Protein AF-0000000087419091 (afdb_homodimer)

pLDDT: mean 92.71, std 12.66, range [20.64, 98.88]

Foldseek 3Di:
DPCVAQPDPDRCVVLLQVLQVCQLVLFVVLAAPPVNLQSCQVRQNQLCCQDVVLPGDNTALLNLLVVLLSNLLRHVLSSVLSLQQSVVRLLQNLFPQVLQSVVPRNCRSGVNFGEGELACLLAPPPVVPPDRQWEWDADPFGIWIFHKRFKIFCLVVGQWYWYKHAYPVQFMWTFTAGCPFPQKAWDFADDDLTSSNSRIGMIGGDGGDDGNSGTRDDSDHSGVVVSPPQSVLLNLLSSLLSLLVSLLVLLVVLCVVPVVSVVVSVVSVVLSVVLSVQSSCVSVVNHDPCSDSLNSLLSSLVSQQVSLVSSCVSVDPVLCDPSRPSVNSNSVSVCSLRPPQHPVSNVQVVCVVVVVPDD/DPCVAFPDPDDCVVLLQVLQVCQLVLFVVLAAPPVNLQSCQVRQNQLCCQDVVLPGDNTALLNLLQVLLSNLLRHVLSSVLSVQQSVLRLLQNLFPQVLQSVVPRNCRSGVNFGEGELACLLAPPPVVDPDRQWEWDADPFGIWIFHKRFKIFCLVVGQWYWYKHAYPVQFMWTFTAGCPFPQKAWDFADDDLTSSNSRIGMIGGDGGDDGPSGTRDDSDHSGVVVSPPQSVLLNLLSSLLSLLVSLLVLLVVLCVVPVVSVVVSVVSVVLSVVLSVQSSCVSVVNHDPCSDSLNSLLSSLVSQQVSLVSSCVSVDPVLCDPSRPSVNSNSVSVCSLRPPQHPVSNVQVVCVVVVVPDD

Radius of gyration: 28.23 Å; Cα contacts (8 Å, |Δi|>4): 1410; chains: 2; bounding box: 54×87×63 Å

Sequence (718 aa):
MASNSPPTTQPIEPLLKRLAETTGELDQQQIWPSQQLSWLDEAGVLGWTVPRAYGGSEISAAELVAGYEQLAAACLTTTFVLTQRNGAIQRIAGSANECVRDTLLPGLVHADIFATVGISHLTTSRQHVAKPVVSVRESAAGFVFEGFMPWVTGARAADYIVSGGTLDDGRQVLAAIKTDHPGVQPQDPVSLMALSATQTGAVKLNDVEVPRDMLIAGPVEQVMKQTSGGAGSFTTSALALGVTNAAVTSLAQEASLRPDLTEVHEQFAVSATQLAEDLHAATRGEAGAEHTAESLRRRANSLALRSTQAVLTATKGAGYVSGHPAERAVREAMFFLVWSCPQPVAAAALKEFACTMDGMASNSPPTTQPIEPLLKRLAETTGELDQQQIWPSQQLSWLDEAGVLGWTVPRAYGGSEISAAELVAGYEQLAAACLTTTFVLTQRNGAIQRIAGSANECVRDTLLPGLVHADIFATVGISHLTTSRQHVAKPVVSVRESAAGFVFEGFMPWVTGARAADYIVSGGTLDDGRQVLAAIKTDHPGVQPQDPVSLMALSATQTGAVKLNDVEVPRDMLIAGPVEQVMKQTSGGAGSFTTSALALGVTNAAVTSLAQEASLRPDLTEVHEQFAVSATQLAEDLHAATRGEAGAEHTAESLRRRANSLALRSTQAVLTATKGAGYVSGHPAERAVREAMFFLVWSCPQPVAAAALKEFACTMDG

InterPro domains:
  IPR009100 Acyl-CoA dehydrogenase/oxidase, N-terminal and middle domain superfamily [SSF56645] (15-218)
  IPR013786 Acyl-CoA dehydrogenase/oxidase, N-terminal [PF02771] (17-110)
  IPR037069 Acyl-CoA dehydrogenase/oxidase, N-terminal domain superfamily [G3DSA:1.10.5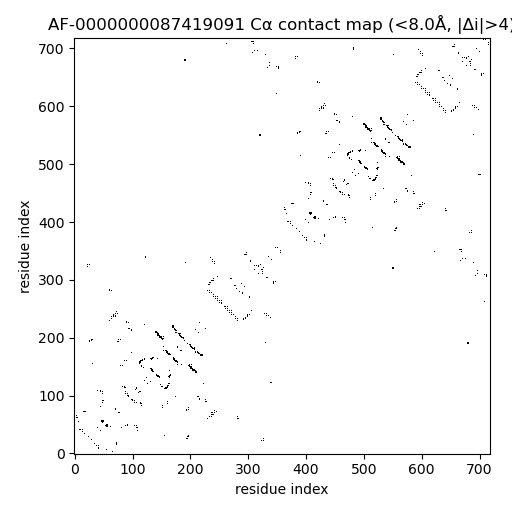40.10] (9-112)
  IPR046373 Acyl-CoA oxidase/dehydrogenase, middle domain superfamily [G3DSA:2.40.110.10] (121-219)

Structure (mmCIF, N/CA/C/O backbone):
data_AF-0000000087419091-model_v1
#
loop_
_entity.id
_entity.type
_entity.pdbx_description
1 polymer 'Acryloyl-CoA reductase (NADH)'
#
loop_
_atom_site.group_PDB
_atom_site.id
_atom_site.type_symbol
_atom_site.label_atom_id
_atom_site.label_alt_id
_atom_site.label_comp_id
_atom_site.label_asym_id
_atom_site.label_entity_id
_atom_site.label_seq_id
_atom_site.pdbx_PDB_ins_code
_atom_site.Cartn_x
_atom_site.Cartn_y
_atom_site.Cartn_z
_atom_site.occupancy
_atom_site.B_iso_or_equiv
_atom_site.auth_seq_id
_atom_site.auth_comp_id
_atom_site.auth_asym_id
_atom_site.auth_atom_id
_atom_site.pdbx_PDB_model_num
ATOM 1 N N . MET A 1 1 ? -22.625 3.111 23.156 1 20.67 1 MET A N 1
ATOM 2 C CA . MET A 1 1 ? -21.734 3.91 22.312 1 20.67 1 MET A CA 1
ATOM 3 C C . MET A 1 1 ? -22.078 5.391 22.422 1 20.67 1 MET A C 1
ATOM 5 O O . MET A 1 1 ? -23.062 5.844 21.828 1 20.67 1 MET A O 1
ATOM 9 N N . ALA A 1 2 ? -21.891 5.902 23.609 1 33.41 2 ALA A N 1
ATOM 10 C CA . ALA A 1 2 ? -22.359 7.215 24.047 1 33.41 2 ALA A CA 1
ATOM 11 C C . ALA A 1 2 ? -22.094 8.273 22.969 1 33.41 2 ALA A C 1
ATOM 13 O O . ALA A 1 2 ? -21.016 8.32 22.391 1 33.41 2 ALA A O 1
ATOM 14 N N . SER A 1 3 ? -23.047 8.898 22.344 1 33.31 3 SER A N 1
ATOM 15 C CA . SER A 1 3 ? -23.047 9.812 21.219 1 33.31 3 SER A CA 1
ATOM 16 C C . SER A 1 3 ? -22.125 11.008 21.469 1 33.31 3 SER A C 1
ATOM 18 O O . SER A 1 3 ? -22.562 12.031 22 1 33.31 3 SER A O 1
ATOM 20 N N . ASN A 1 4 ? -20.922 10.844 21.844 1 35.31 4 ASN A N 1
ATOM 21 C CA . ASN A 1 4 ? -20.062 12 22.078 1 35.31 4 ASN A CA 1
ATOM 22 C C . ASN A 1 4 ? -19.969 12.891 20.844 1 35.31 4 ASN A C 1
ATOM 24 O O . ASN A 1 4 ? -18.969 12.844 20.109 1 35.31 4 ASN A O 1
ATOM 28 N N . SER A 1 5 ? -21.094 13.242 20.219 1 40.88 5 SER A N 1
ATOM 29 C CA . SER A 1 5 ? -21.203 14.133 19.062 1 40.88 5 SER A CA 1
ATOM 30 C C . SER A 1 5 ? -20.594 15.5 19.375 1 40.88 5 SER A C 1
ATOM 32 O O . SER A 1 5 ? -20.75 16.016 20.469 1 40.88 5 SER A O 1
ATOM 34 N N . PRO A 1 6 ? -19.531 15.828 18.766 1 44.72 6 PRO A N 1
ATOM 35 C CA . PRO A 1 6 ? -19.156 17.234 19 1 44.72 6 PRO A CA 1
ATOM 36 C C . PRO A 1 6 ? -20.375 18.156 19.031 1 44.72 6 PRO A C 1
ATOM 38 O O . PRO A 1 6 ? -21.406 17.859 18.422 1 44.72 6 PRO A O 1
ATOM 41 N N . PRO A 1 7 ? -20.453 18.953 20.062 1 42.53 7 PRO A N 1
ATOM 42 C CA . PRO A 1 7 ? -21.562 19.891 20.156 1 42.53 7 PRO A CA 1
ATOM 43 C C . PRO A 1 7 ? -21.797 20.672 18.875 1 42.53 7 PRO A C 1
ATOM 45 O O . PRO A 1 7 ? -22.344 21.781 18.906 1 42.53 7 PRO A O 1
ATOM 48 N N . THR A 1 8 ? -21.047 20.531 17.688 1 47.09 8 THR A N 1
ATOM 49 C CA . THR A 1 8 ? -21.578 21.469 16.703 1 47.09 8 THR A CA 1
ATOM 50 C C . THR A 1 8 ? -23.078 21.281 16.516 1 47.09 8 THR A C 1
ATOM 52 O O . THR A 1 8 ? -23.594 20.172 16.719 1 47.09 8 THR A O 1
ATOM 55 N N . THR A 1 9 ? -23.75 22.453 16.359 1 51.56 9 THR A N 1
ATOM 56 C CA . THR A 1 9 ? -25.188 22.641 16.156 1 51.56 9 THR A CA 1
ATOM 57 C C . THR A 1 9 ? -25.734 21.625 15.164 1 51.56 9 THR A C 1
ATOM 59 O O . THR A 1 9 ? -26.859 21.141 15.328 1 51.56 9 THR A O 1
ATOM 62 N N . GLN A 1 10 ? -25.078 21.438 13.945 1 63.5 10 GLN A N 1
ATOM 63 C CA . GLN A 1 10 ? -25.766 20.578 12.977 1 63.5 10 GLN A CA 1
ATOM 64 C C . GLN A 1 10 ? -25.141 19.188 12.938 1 63.5 10 GLN A C 1
ATOM 66 O O . GLN A 1 10 ? -23.906 19.047 12.984 1 63.5 10 GLN A O 1
ATOM 71 N N . PRO A 1 11 ? -25.906 18.266 13.203 1 79.69 11 PRO A N 1
ATOM 72 C CA . PRO A 1 11 ? -25.438 16.891 13.039 1 79.69 11 PRO A CA 1
ATOM 73 C C . PRO A 1 11 ? -24.609 16.688 11.773 1 79.69 11 PRO A C 1
ATOM 75 O O . PRO A 1 11 ? -24.984 17.172 10.703 1 79.69 11 PRO A O 1
ATOM 78 N N . ILE A 1 12 ? -23.297 16.203 11.945 1 92.56 12 ILE A N 1
ATOM 79 C CA . ILE A 1 12 ? -22.438 16.109 10.766 1 92.56 12 ILE A CA 1
ATOM 80 C C . ILE A 1 12 ? -22.656 14.766 10.078 1 92.56 12 ILE A C 1
ATOM 82 O O . ILE A 1 12 ? -21.953 14.438 9.117 1 92.56 12 ILE A O 1
ATOM 86 N N . GLU A 1 13 ? -23.703 13.984 10.469 1 94.44 13 GLU A N 1
ATOM 87 C CA . GLU A 1 13 ? -23.953 12.648 9.93 1 94.44 13 GLU A CA 1
ATOM 88 C C . GLU A 1 13 ? -24.234 12.703 8.43 1 94.44 13 GLU A C 1
ATOM 90 O O . GLU A 1 13 ? -23.703 11.898 7.668 1 94.44 13 GLU A O 1
ATOM 95 N N . PRO A 1 14 ? -25.094 13.703 8 1 96.56 14 PRO A N 1
ATOM 96 C CA . PRO A 1 14 ? -25.312 13.773 6.551 1 96.56 14 PRO A CA 1
ATOM 97 C C . PRO A 1 14 ? -24.031 14.078 5.777 1 96.56 14 PRO A C 1
ATOM 99 O O . PRO A 1 14 ? -23.828 13.555 4.676 1 96.56 14 PRO A O 1
ATOM 102 N N . LEU A 1 15 ? -23.188 14.906 6.312 1 98.06 15 LEU A N 1
ATOM 103 C CA . LEU A 1 15 ? -21.891 15.211 5.707 1 98.06 15 LEU A CA 1
ATOM 104 C C . LEU A 1 15 ? -21.031 13.961 5.617 1 98.06 15 LEU A C 1
ATOM 106 O O . LEU A 1 15 ? -20.453 13.68 4.57 1 98.06 15 LEU A O 1
ATOM 110 N N . LEU A 1 16 ? -20.969 13.164 6.719 1 98.5 16 LEU A N 1
ATOM 111 C CA . LEU A 1 16 ? -20.156 11.961 6.762 1 98.5 16 LEU A CA 1
ATOM 112 C C . LEU A 1 16 ? -20.594 10.969 5.688 1 98.5 16 LEU A C 1
ATOM 114 O O . LEU A 1 16 ? -19.766 10.344 5.031 1 98.5 16 LEU A O 1
ATOM 118 N N . LYS A 1 17 ? -21.859 10.828 5.508 1 98 17 LYS A N 1
ATOM 119 C CA . LYS A 1 17 ? -22.391 9.922 4.496 1 98 17 LYS A CA 1
ATOM 120 C C . LYS A 1 17 ? -21.969 10.344 3.094 1 98 17 LYS A C 1
ATOM 122 O O . LYS A 1 17 ? -21.516 9.516 2.301 1 98 17 LYS A O 1
ATOM 127 N N . ARG A 1 18 ? -22.094 11.656 2.771 1 98.06 18 ARG A N 1
ATOM 128 C CA . ARG A 1 18 ? -21.703 12.164 1.461 1 98.06 18 ARG A CA 1
ATOM 129 C C . ARG A 1 18 ? -20.219 11.945 1.206 1 98.06 18 ARG A C 1
ATOM 131 O O . ARG A 1 18 ? -19.828 11.531 0.115 1 98.06 18 ARG A O 1
ATOM 138 N N . LEU A 1 19 ? -19.406 12.242 2.223 1 98.69 19 LEU A N 1
ATOM 139 C CA . LEU A 1 19 ? -17.969 12.078 2.102 1 98.69 19 LEU A CA 1
ATOM 140 C C . LEU A 1 19 ? -17.609 10.617 1.837 1 98.69 19 LEU A C 1
ATOM 142 O O . LEU A 1 19 ? -16.812 10.328 0.95 1 98.69 19 LEU A O 1
ATOM 146 N N . ALA A 1 20 ? -18.219 9.719 2.559 1 98.5 20 ALA A N 1
ATOM 147 C CA . ALA A 1 20 ? -17.938 8.289 2.418 1 98.5 20 ALA A CA 1
ATOM 148 C C . ALA A 1 20 ? -18.344 7.789 1.034 1 98.5 20 ALA A C 1
ATOM 150 O O . ALA A 1 20 ? -17.625 6.984 0.43 1 98.5 20 ALA A O 1
ATOM 151 N N . GLU A 1 21 ? -19.453 8.234 0.524 1 98 21 GLU A N 1
ATOM 152 C CA . GLU A 1 21 ? -20 7.781 -0.752 1 98 21 GLU A CA 1
ATOM 153 C C . GLU A 1 21 ? -19.141 8.258 -1.919 1 98 21 GLU A C 1
ATOM 155 O O . GLU A 1 21 ? -19.141 7.645 -2.988 1 98 21 GLU A O 1
ATOM 160 N N . THR A 1 22 ? -18.375 9.336 -1.737 1 98.12 22 THR A N 1
ATOM 161 C CA . THR A 1 22 ? -17.672 9.938 -2.869 1 98.12 22 THR A CA 1
ATOM 162 C C . THR A 1 22 ? -16.172 9.766 -2.729 1 98.12 22 THR A C 1
ATOM 164 O O . THR A 1 22 ? -15.406 10.164 -3.615 1 98.12 22 THR A O 1
ATOM 167 N N . THR A 1 23 ? -15.695 9.172 -1.642 1 98.25 23 THR A N 1
ATOM 168 C CA . THR A 1 23 ? -14.273 9.078 -1.359 1 98.25 23 THR A CA 1
ATOM 169 C C . THR A 1 23 ? -13.555 8.266 -2.441 1 98.25 23 THR A C 1
ATOM 171 O O . THR A 1 23 ? -12.422 8.57 -2.801 1 98.25 23 THR A O 1
ATOM 174 N N . GLY A 1 24 ? -14.172 7.176 -2.939 1 97.75 24 GLY A N 1
ATOM 175 C CA . GLY A 1 24 ? -13.586 6.383 -4.008 1 97.75 24 GLY A CA 1
ATOM 176 C C . GLY A 1 24 ? -13.375 7.168 -5.289 1 97.75 24 GLY A C 1
ATOM 177 O O . GLY A 1 24 ? -12.312 7.07 -5.91 1 97.75 24 GLY A O 1
ATOM 178 N N . GLU A 1 25 ? -14.367 7.887 -5.684 1 97.56 25 GLU A N 1
ATOM 179 C CA . GLU A 1 25 ? -14.266 8.719 -6.879 1 97.56 25 GLU A CA 1
ATOM 180 C C . GLU A 1 25 ? -13.18 9.781 -6.723 1 97.56 25 GLU A C 1
ATOM 182 O O . GLU A 1 25 ? -12.438 10.055 -7.668 1 97.56 25 GLU A O 1
ATOM 187 N N . LEU A 1 26 ? -13.125 10.383 -5.562 1 98.19 26 LEU A N 1
ATOM 188 C CA . LEU A 1 26 ? -12.102 11.391 -5.293 1 98.19 26 LEU A CA 1
ATOM 189 C C . LEU A 1 26 ? -10.711 10.789 -5.438 1 98.19 26 LEU A C 1
ATOM 191 O O . LEU A 1 26 ? -9.812 11.414 -6.012 1 98.19 26 LEU A O 1
ATOM 195 N N . ASP A 1 27 ? -10.523 9.609 -4.957 1 97.5 27 ASP A N 1
ATOM 196 C CA . ASP A 1 27 ? -9.25 8.898 -5.059 1 97.5 27 ASP A CA 1
ATOM 197 C C . ASP A 1 27 ? -8.898 8.617 -6.516 1 97.5 27 ASP A C 1
ATOM 199 O O . ASP A 1 27 ? -7.727 8.703 -6.902 1 97.5 27 ASP A O 1
ATOM 203 N N . GLN A 1 28 ? -9.828 8.289 -7.316 1 96 28 GLN A N 1
ATOM 204 C CA . GLN A 1 28 ? -9.609 7.941 -8.719 1 96 28 GLN A CA 1
ATOM 205 C C . GLN A 1 28 ? -9.312 9.18 -9.555 1 96 28 GLN A C 1
ATOM 207 O O . GLN A 1 28 ? -8.453 9.148 -10.438 1 96 28 GLN A O 1
ATOM 212 N N . GLN A 1 29 ? -10.008 10.266 -9.297 1 96 29 GLN A N 1
ATOM 213 C CA . GLN A 1 29 ? -9.883 11.477 -10.102 1 96 29 GLN A CA 1
ATOM 214 C C . GLN A 1 29 ? -8.609 12.242 -9.75 1 96 29 GLN A C 1
ATOM 216 O O . GLN A 1 29 ? -8.008 12.883 -10.609 1 96 29 GLN A O 1
ATOM 221 N N . GLN A 1 30 ? -8.289 12.211 -8.453 1 96.56 30 GLN A N 1
ATOM 222 C CA . GLN A 1 30 ? -7.074 12.828 -7.934 1 96.56 30 GLN A CA 1
ATOM 223 C C . GLN A 1 30 ? -7.07 14.336 -8.195 1 96.56 30 GLN A C 1
ATOM 225 O O . GLN A 1 30 ? -6.031 14.906 -8.531 1 96.56 30 GLN A O 1
ATOM 230 N N . ILE A 1 31 ? -8.242 14.984 -8.125 1 96.56 31 ILE A N 1
ATOM 231 C CA . ILE A 1 31 ? -8.359 16.422 -8.305 1 96.56 31 ILE A CA 1
ATOM 232 C C . ILE A 1 31 ? -8.688 17.078 -6.961 1 96.56 31 ILE A C 1
ATOM 234 O O . ILE A 1 31 ? -9.156 16.422 -6.035 1 96.56 31 ILE A O 1
ATOM 238 N N . TRP A 1 32 ? -8.438 18.359 -6.859 1 98.31 32 TRP A N 1
ATOM 239 C CA . TRP A 1 32 ? -8.695 19.125 -5.645 1 98.31 32 TRP A CA 1
ATOM 240 C C . TRP A 1 32 ? -10.125 18.922 -5.164 1 98.31 32 TRP A C 1
ATOM 242 O O . TRP A 1 32 ? -11.07 18.953 -5.961 1 98.31 32 TRP A O 1
ATOM 252 N N . PRO A 1 33 ? -10.344 18.703 -3.855 1 98.25 33 PRO A N 1
ATOM 253 C CA . PRO A 1 33 ? -11.664 18.328 -3.344 1 98.25 33 PRO A CA 1
ATOM 254 C C . PRO A 1 33 ? -12.562 19.531 -3.064 1 98.25 33 PRO A C 1
ATOM 256 O O . PRO A 1 33 ? -13.094 19.656 -1.958 1 98.25 33 PRO A O 1
ATOM 259 N N . SER A 1 34 ? -12.82 20.359 -4.062 1 97.69 34 SER A N 1
ATOM 260 C CA . SER A 1 34 ? -13.609 21.578 -3.932 1 97.69 34 SER A CA 1
ATOM 261 C C . SER A 1 34 ? -15.031 21.281 -3.471 1 97.69 34 SER A C 1
ATOM 263 O O . SER A 1 34 ? -15.578 22 -2.627 1 97.69 34 SER A O 1
ATOM 265 N N . GLN A 1 35 ? -15.617 20.234 -4.047 1 97.75 35 GLN A N 1
ATOM 266 C CA . GLN A 1 35 ? -16.984 19.875 -3.676 1 97.75 35 GLN A CA 1
ATOM 267 C C . GLN A 1 35 ? -17.047 19.438 -2.215 1 97.75 35 GLN A C 1
ATOM 269 O O . GLN A 1 35 ? -17.969 19.828 -1.49 1 97.75 35 GLN A O 1
ATOM 274 N N . GLN A 1 36 ? -16.141 18.562 -1.781 1 98.25 36 GLN A N 1
ATOM 275 C CA . GLN A 1 36 ? -16.094 18.125 -0.394 1 98.25 36 GLN A CA 1
ATOM 276 C C . GLN A 1 36 ? -15.914 19.297 0.558 1 98.25 36 GLN A C 1
ATOM 278 O O . GLN A 1 36 ? -16.531 19.344 1.623 1 98.25 36 GLN A O 1
ATOM 283 N N . LEU A 1 37 ? -15.047 20.281 0.192 1 97.81 37 LEU A N 1
ATOM 284 C CA . LEU A 1 37 ? -14.836 21.469 1.018 1 97.81 37 LEU A CA 1
ATOM 285 C C . LEU A 1 37 ? -16.109 22.312 1.109 1 97.81 37 LEU A C 1
ATOM 287 O O . LEU A 1 37 ? -16.406 22.875 2.16 1 97.81 37 LEU A O 1
ATOM 291 N N . SER A 1 38 ? -16.828 22.375 0.013 1 97.44 38 SER A N 1
ATOM 292 C CA . SER A 1 38 ? -18.109 23.062 0.034 1 97.44 38 SER A CA 1
ATOM 293 C C . SER A 1 38 ? -19.078 22.391 1.006 1 97.44 38 SER A C 1
ATOM 295 O O . SER A 1 38 ? -19.812 23.078 1.729 1 97.44 38 SER A O 1
ATOM 297 N N . TRP A 1 39 ? -19.109 21.047 1.01 1 97.81 39 TRP A N 1
ATOM 298 C CA . TRP A 1 39 ? -19.969 20.328 1.942 1 97.81 39 TRP A CA 1
ATOM 299 C C . TRP A 1 39 ? -19.547 20.594 3.385 1 97.81 39 TRP A C 1
ATOM 301 O O . TRP A 1 39 ? -20.391 20.703 4.273 1 97.81 39 TRP A O 1
ATOM 311 N N . LEU A 1 40 ? -18.219 20.656 3.664 1 98.12 40 LEU A N 1
ATOM 312 C CA . LEU A 1 40 ? -17.734 21 4.992 1 98.12 40 LEU A CA 1
ATOM 313 C C . LEU A 1 40 ? -18.203 22.375 5.414 1 98.12 40 LEU A C 1
ATOM 315 O O . LEU A 1 40 ? -18.594 22.578 6.566 1 98.12 40 LEU A O 1
ATOM 319 N N . ASP A 1 41 ? -18.141 23.312 4.496 1 96.5 41 ASP A N 1
ATOM 320 C CA . ASP A 1 41 ? -18.578 24.688 4.77 1 96.5 41 ASP A CA 1
ATOM 321 C C . ASP A 1 41 ? -20.062 24.703 5.125 1 96.5 41 ASP A C 1
ATOM 323 O O . ASP A 1 41 ? -20.453 25.328 6.117 1 96.5 41 ASP A O 1
ATOM 327 N N . GLU A 1 42 ? -20.891 24.031 4.289 1 95.38 42 GLU A N 1
ATOM 328 C CA . GLU A 1 42 ? -22.328 23.953 4.508 1 95.38 42 GLU A CA 1
ATOM 329 C C . GLU A 1 42 ? -22.641 23.391 5.891 1 95.38 42 GLU A C 1
ATOM 331 O O . GLU A 1 42 ? -23.609 23.812 6.535 1 95.38 42 GLU A O 1
ATOM 336 N N . ALA A 1 43 ? -21.797 22.484 6.34 1 96.44 43 ALA A N 1
ATOM 337 C CA . ALA A 1 43 ? -22.031 21.812 7.613 1 96.44 43 ALA A CA 1
ATOM 338 C C . ALA A 1 43 ? -21.422 22.609 8.773 1 96.44 43 ALA A C 1
ATOM 340 O O . ALA A 1 43 ? -21.531 22.203 9.93 1 96.44 43 ALA A O 1
ATOM 341 N N . GLY A 1 44 ? -20.734 23.75 8.461 1 95.19 44 GLY A N 1
ATOM 342 C CA . GLY A 1 44 ? -20.156 24.609 9.484 1 95.19 44 GLY A CA 1
ATOM 343 C C . GLY A 1 44 ? -18.797 24.109 9.969 1 95.19 44 GLY A C 1
ATOM 344 O O . GLY A 1 44 ? -18.234 24.672 10.906 1 95.19 44 GLY A O 1
ATOM 345 N N . VAL A 1 45 ? -18.266 23.062 9.352 1 97.44 45 VAL A N 1
ATOM 346 C CA . VAL A 1 45 ? -17.047 22.406 9.789 1 97.44 45 VAL A CA 1
ATOM 347 C C . VAL A 1 45 ? -15.836 23.312 9.547 1 97.44 45 VAL A C 1
ATOM 349 O O . VAL A 1 45 ? -14.883 23.312 10.328 1 97.44 45 VAL A O 1
ATOM 352 N N . LEU A 1 46 ? -15.852 24.172 8.531 1 97 46 LEU A N 1
ATOM 353 C CA . LEU A 1 46 ? -14.719 25.031 8.211 1 97 46 LEU A CA 1
ATOM 354 C C . LEU A 1 46 ? -14.5 26.062 9.312 1 97 46 LEU A C 1
ATOM 356 O O . LEU A 1 46 ? -13.383 26.562 9.492 1 97 46 LEU A O 1
ATOM 360 N N . GLY A 1 47 ? -15.508 26.391 10.07 1 96 47 GLY A N 1
ATOM 361 C CA . GLY A 1 47 ? -15.406 27.406 11.109 1 96 47 GLY A CA 1
ATOM 362 C C . GLY A 1 47 ? -15.07 26.828 12.477 1 96 47 GLY A C 1
ATOM 363 O O . GLY A 1 47 ? -14.969 27.562 13.461 1 96 47 GLY A O 1
ATOM 364 N N . TRP A 1 48 ? -14.828 25.469 12.57 1 95.62 48 TRP A N 1
ATOM 365 C CA . TRP A 1 48 ? -14.648 24.766 13.836 1 95.62 48 TRP A CA 1
ATOM 366 C C . TRP A 1 48 ? -13.547 25.406 14.672 1 95.62 48 TRP A C 1
ATOM 368 O O . TRP A 1 48 ? -13.688 25.547 15.891 1 95.62 48 TRP A O 1
ATOM 378 N N . THR A 1 49 ? -12.43 25.812 13.984 1 95.12 49 THR A N 1
ATOM 379 C CA . THR A 1 49 ? -11.25 26.188 14.758 1 95.12 49 THR A CA 1
ATOM 380 C C . THR A 1 49 ? -11.047 27.703 14.734 1 95.12 49 THR A C 1
ATOM 382 O O . THR A 1 49 ? -10.094 28.219 15.328 1 95.12 49 THR A O 1
ATOM 385 N N . VAL A 1 50 ? -11.93 28.438 14.062 1 96.88 50 VAL A N 1
ATOM 386 C CA . VAL A 1 50 ? -11.875 29.891 14.055 1 96.88 50 VAL A CA 1
ATOM 387 C C . VAL A 1 50 ? -12.43 30.438 15.367 1 96.88 50 VAL A C 1
ATOM 389 O O . VAL A 1 50 ? -13.492 30 15.828 1 96.88 50 VAL A O 1
ATOM 392 N N . PRO A 1 51 ? -11.719 31.391 16.047 1 96.81 51 PRO A N 1
ATOM 393 C CA . PRO A 1 51 ? -12.219 31.969 17.297 1 96.81 51 PRO A CA 1
ATOM 394 C C . PRO A 1 51 ? -13.602 32.594 17.141 1 96.81 51 PRO A C 1
ATOM 396 O O . PRO A 1 51 ? -13.93 33.156 16.094 1 96.81 51 PRO A O 1
ATOM 399 N N . ARG A 1 52 ? -14.336 32.594 18.172 1 96.94 52 ARG A N 1
ATOM 400 C CA . ARG A 1 52 ? -15.695 33.156 18.188 1 96.94 52 ARG A CA 1
ATOM 401 C C . ARG A 1 52 ? -15.695 34.625 17.859 1 96.94 52 ARG A C 1
ATOM 403 O O . ARG A 1 52 ? -16.625 35.125 17.203 1 96.94 52 ARG A O 1
ATOM 410 N N . ALA A 1 53 ? -14.656 35.312 18.328 1 96.88 53 ALA A N 1
ATOM 411 C CA . ALA A 1 53 ? -14.531 36.75 18.094 1 96.88 53 ALA A CA 1
ATOM 412 C C . ALA A 1 53 ? -14.508 37.062 16.609 1 96.88 53 ALA A C 1
ATOM 414 O O . ALA A 1 53 ? -14.805 38.188 16.203 1 96.88 53 ALA A O 1
ATOM 415 N N . TYR A 1 54 ? -14.227 36.094 15.789 1 96.62 54 TYR A N 1
ATOM 416 C CA . TYR A 1 54 ? -14.133 36.312 14.344 1 96.62 54 TYR A CA 1
ATOM 417 C C . TYR A 1 54 ? -15.234 35.531 13.609 1 96.62 54 TYR A C 1
ATOM 419 O O . TYR A 1 54 ? -15.172 35.375 12.391 1 96.62 54 TYR A O 1
ATOM 427 N N . GLY A 1 55 ? -16.172 34.938 14.367 1 95.5 55 GLY A N 1
ATOM 428 C CA . GLY A 1 55 ? -17.328 34.344 13.75 1 95.5 55 GLY A CA 1
ATOM 429 C C . GLY A 1 55 ? -17.266 32.812 13.695 1 95.5 55 GLY A C 1
ATOM 430 O O . GLY A 1 55 ? -18.156 32.188 13.156 1 95.5 55 GLY A O 1
ATOM 431 N N . GLY A 1 56 ? -16.25 32.219 14.219 1 96.31 56 GLY A N 1
ATOM 432 C CA . GLY A 1 56 ? -16.141 30.766 14.227 1 96.31 56 GLY A CA 1
ATOM 433 C C . GLY A 1 56 ? -16.797 30.125 15.438 1 96.31 56 GLY A C 1
ATOM 434 O O . GLY A 1 56 ? -17.469 30.797 16.219 1 96.31 56 GLY A O 1
ATOM 435 N N . SER A 1 57 ? -16.688 28.781 15.523 1 94.62 57 SER A N 1
ATOM 436 C CA . SER A 1 57 ? -17.297 28.031 16.609 1 94.62 57 SER A CA 1
ATOM 437 C C . SER A 1 57 ? -16.312 27.781 17.734 1 94.62 57 SER A C 1
ATOM 439 O O . SER A 1 57 ? -16.719 27.547 18.875 1 94.62 57 SER A O 1
ATOM 441 N N . GLU A 1 58 ? -15.016 27.859 17.438 1 94.12 58 GLU A N 1
ATOM 442 C CA . GLU A 1 58 ? -13.969 27.641 18.438 1 94.12 58 GLU A CA 1
ATOM 443 C C . GLU A 1 58 ? -14.25 26.406 19.281 1 94.12 58 GLU A C 1
ATOM 445 O O . GLU A 1 58 ? -14.258 26.469 20.516 1 94.12 58 GLU A O 1
ATOM 450 N N . ILE A 1 59 ? -14.406 25.281 18.641 1 93 59 ILE A N 1
ATOM 451 C CA . ILE A 1 59 ? -14.742 24.047 19.359 1 93 59 ILE A CA 1
ATOM 452 C C . ILE A 1 59 ? -13.555 23.609 20.203 1 93 59 ILE A C 1
ATOM 454 O O . ILE A 1 59 ? -12.422 24.047 19.984 1 93 59 ILE A O 1
ATOM 458 N N . SER A 1 60 ? -13.82 22.781 21.188 1 91.19 60 SER A N 1
ATOM 459 C CA . SER A 1 60 ? -12.766 22.312 22.078 1 91.19 60 SER A CA 1
ATOM 460 C C . SER A 1 60 ? -11.844 21.328 21.375 1 91.19 60 SER A C 1
ATOM 462 O O . SER A 1 60 ? -12.195 20.781 20.328 1 91.19 60 SER A O 1
ATOM 464 N N . ALA A 1 61 ? -10.688 21.141 21.922 1 90.5 61 ALA A N 1
ATOM 465 C CA . ALA A 1 61 ? -9.742 20.156 21.391 1 90.5 61 ALA A CA 1
ATOM 466 C C . ALA A 1 61 ? -10.367 18.766 21.344 1 90.5 61 ALA A C 1
ATOM 468 O O . ALA A 1 61 ? -10.141 18.016 20.391 1 90.5 61 ALA A O 1
ATOM 469 N N . ALA A 1 62 ? -11.117 18.438 22.375 1 91.94 62 ALA A N 1
ATOM 470 C CA . ALA A 1 62 ? -11.773 17.141 22.453 1 91.94 62 ALA A CA 1
ATOM 471 C C . ALA A 1 62 ? -12.781 16.969 21.312 1 91.94 62 ALA A C 1
ATOM 473 O O . ALA A 1 62 ? -12.852 15.898 20.688 1 91.94 62 ALA A O 1
ATOM 474 N N . GLU A 1 63 ? -13.539 18 21.078 1 93.5 63 GLU A N 1
ATOM 475 C CA . GLU A 1 63 ? -14.516 17.953 20 1 93.5 63 GLU A CA 1
ATOM 476 C C . GLU A 1 63 ? -13.828 17.844 18.641 1 93.5 63 GLU A C 1
ATOM 478 O O . GLU A 1 63 ? -14.32 17.156 17.734 1 93.5 63 GLU A O 1
ATOM 483 N N . LEU A 1 64 ? -12.75 18.594 18.5 1 95.25 64 LEU A N 1
ATOM 484 C CA . LEU A 1 64 ? -12.008 18.547 17.234 1 95.25 64 LEU A CA 1
ATOM 485 C C . LEU A 1 64 ? -11.477 17.156 16.953 1 95.25 64 LEU A C 1
ATOM 487 O O . LEU A 1 64 ? -11.609 16.641 15.844 1 95.25 64 LEU A O 1
ATOM 491 N N . VAL A 1 65 ? -10.93 16.5 17.969 1 95.75 65 VAL A N 1
ATOM 492 C CA . VAL A 1 65 ? -10.391 15.141 17.844 1 95.75 65 VAL A CA 1
ATOM 493 C C . VAL A 1 65 ? -11.516 14.18 17.453 1 95.75 65 VAL A C 1
ATOM 495 O O . VAL A 1 65 ? -11.352 13.367 16.547 1 95.75 65 VAL A O 1
ATOM 498 N N . ALA A 1 66 ? -12.633 14.289 18.094 1 95.62 66 ALA A N 1
ATOM 499 C CA . ALA A 1 66 ? -13.781 13.438 17.781 1 95.62 66 ALA A CA 1
ATOM 500 C C . ALA A 1 66 ? -14.266 13.68 16.344 1 95.62 66 ALA A C 1
ATOM 502 O O . ALA A 1 66 ? -14.609 12.734 15.641 1 95.62 66 ALA A O 1
ATOM 503 N N . GLY A 1 67 ? -14.352 14.953 15.992 1 96.81 67 GLY A N 1
ATOM 504 C CA . GLY A 1 67 ? -14.758 15.297 14.641 1 96.81 67 GLY A CA 1
ATOM 505 C C . GLY A 1 67 ? -13.828 14.75 13.578 1 96.81 67 GLY A C 1
ATOM 506 O O . GLY A 1 67 ? -14.273 14.164 12.586 1 96.81 67 GLY A O 1
ATOM 507 N N . TYR A 1 68 ? -12.5 14.953 13.773 1 97.81 68 TYR A N 1
ATOM 508 C CA . TYR A 1 68 ? -11.5 14.461 12.828 1 97.81 68 TYR A CA 1
ATOM 509 C C . TYR A 1 68 ? -11.586 12.945 12.695 1 97.81 68 TYR A C 1
ATOM 511 O O . TYR A 1 68 ? -11.422 12.406 11.594 1 97.81 68 TYR A O 1
ATOM 519 N N . GLU A 1 69 ? -11.758 12.258 13.828 1 98.12 69 GLU A N 1
ATOM 520 C CA . GLU A 1 69 ? -11.898 10.805 13.828 1 98.12 69 GLU A CA 1
ATOM 521 C C . GLU A 1 69 ? -13.031 10.359 12.914 1 98.12 69 GLU A C 1
ATOM 523 O O . GLU A 1 69 ? -12.852 9.469 12.078 1 98.12 69 GLU A O 1
ATOM 528 N N . GLN A 1 70 ? -14.188 11 13.016 1 98.25 70 GLN A N 1
ATOM 529 C CA . GLN A 1 70 ? -15.359 10.656 12.219 1 98.25 70 GLN A CA 1
ATOM 530 C C . GLN A 1 70 ? -15.156 11.031 10.75 1 98.25 70 GLN A C 1
ATOM 532 O O . GLN A 1 70 ? -15.477 10.25 9.852 1 98.25 70 GLN A O 1
ATOM 537 N N . LEU A 1 71 ? -14.625 12.219 10.508 1 98.75 71 LEU A N 1
ATOM 538 C CA . LEU A 1 71 ? -14.406 12.688 9.148 1 98.75 71 LEU A CA 1
ATOM 539 C C . LEU A 1 71 ? -13.391 11.797 8.422 1 98.75 71 LEU A C 1
ATOM 541 O O . LEU A 1 71 ? -13.586 11.453 7.254 1 98.75 71 LEU A O 1
ATOM 545 N N . ALA A 1 72 ? -12.344 11.391 9.148 1 98.81 72 ALA A N 1
ATOM 546 C CA . ALA A 1 72 ? -11.289 10.578 8.547 1 98.81 72 ALA A CA 1
ATOM 547 C C . ALA A 1 72 ? -11.805 9.188 8.203 1 98.81 72 ALA A C 1
ATOM 549 O O . ALA A 1 72 ? -11.391 8.586 7.211 1 98.81 72 ALA A O 1
ATOM 550 N N . ALA A 1 73 ? -12.672 8.641 9.047 1 98.75 73 ALA A N 1
ATOM 551 C CA . ALA A 1 73 ? -13.281 7.352 8.742 1 98.75 73 ALA A CA 1
ATOM 552 C C . ALA A 1 73 ? -14.078 7.418 7.438 1 98.75 73 ALA A C 1
ATOM 554 O O . ALA A 1 73 ? -14.141 6.434 6.695 1 98.75 73 ALA A O 1
ATOM 555 N N . ALA A 1 74 ? -14.648 8.578 7.152 1 98.69 74 ALA A N 1
ATOM 556 C CA . ALA A 1 74 ? -15.484 8.766 5.965 1 98.69 74 ALA A CA 1
ATOM 557 C C . ALA A 1 74 ? -14.633 9.062 4.734 1 98.69 74 ALA A C 1
ATOM 559 O O . ALA A 1 74 ? -14.875 8.516 3.658 1 98.69 74 ALA A O 1
ATOM 560 N N . CYS A 1 75 ? -13.648 9.945 4.871 1 98.81 75 CYS A N 1
ATOM 561 C CA . CYS A 1 75 ? -12.773 10.352 3.775 1 98.81 75 CYS A CA 1
ATOM 562 C C . CYS A 1 75 ? -11.484 10.961 4.305 1 98.81 75 CYS A C 1
ATOM 564 O O . CYS A 1 75 ? -11.445 12.141 4.652 1 98.81 75 CYS A O 1
ATOM 566 N N . LEU A 1 76 ? -10.414 10.211 4.254 1 98.81 76 LEU A N 1
ATOM 567 C CA . LEU A 1 76 ? -9.141 10.656 4.82 1 98.81 76 LEU A CA 1
ATOM 568 C C . LEU A 1 76 ? -8.578 11.836 4.035 1 98.81 76 LEU A C 1
ATOM 570 O O . LEU A 1 76 ? -8.047 12.781 4.621 1 98.81 76 LEU A O 1
ATOM 574 N N . THR A 1 77 ? -8.711 11.805 2.709 1 98.81 77 THR A N 1
ATOM 575 C CA . THR A 1 77 ? -8.172 12.844 1.843 1 98.81 77 THR A CA 1
ATOM 576 C C . THR A 1 77 ? -8.742 14.211 2.209 1 98.81 77 THR A C 1
ATOM 578 O O . THR A 1 77 ? -8 15.156 2.473 1 98.81 77 THR A O 1
ATOM 581 N N . THR A 1 78 ? -10.039 14.305 2.309 1 98.81 78 THR A N 1
ATOM 582 C CA . THR A 1 78 ? -10.711 15.562 2.629 1 98.81 78 THR A CA 1
ATOM 583 C C . THR A 1 78 ? -10.367 16.016 4.043 1 98.81 78 THR A C 1
ATOM 585 O O . THR A 1 78 ? -10.141 17.203 4.277 1 98.81 78 THR A O 1
ATOM 588 N N . THR A 1 79 ? -10.352 15.078 4.949 1 98.75 79 THR A N 1
ATOM 589 C CA . THR A 1 79 ? -10.039 15.406 6.336 1 98.75 79 THR A CA 1
ATOM 590 C C . THR A 1 79 ? -8.617 15.945 6.457 1 98.75 79 THR A C 1
ATOM 592 O O . THR A 1 79 ? -8.375 16.891 7.195 1 98.75 79 THR A O 1
ATOM 595 N N . PHE A 1 80 ? -7.746 15.305 5.73 1 98.69 80 PHE A N 1
ATOM 596 C CA . PHE A 1 80 ? -6.363 15.758 5.777 1 98.69 80 PHE A CA 1
ATOM 597 C C . PHE A 1 80 ? -6.246 17.188 5.27 1 98.69 80 PHE A C 1
ATOM 599 O O . PHE A 1 80 ? -5.559 18.016 5.871 1 98.69 80 PHE A O 1
ATOM 606 N N . VAL A 1 81 ? -6.867 17.531 4.168 1 98.69 81 VAL A N 1
ATOM 607 C CA . VAL A 1 81 ? -6.875 18.891 3.648 1 98.69 81 VAL A CA 1
ATOM 608 C C . VAL A 1 81 ? -7.387 19.859 4.719 1 98.69 81 VAL A C 1
ATOM 610 O O . VAL A 1 81 ? -6.797 20.906 4.945 1 98.69 81 VAL A O 1
ATOM 613 N N . LEU A 1 82 ? -8.406 19.453 5.379 1 98.25 82 LEU A N 1
ATOM 614 C CA . LEU A 1 82 ? -8.984 20.266 6.445 1 98.25 82 LEU A CA 1
ATOM 615 C C . LEU A 1 82 ? -7.973 20.516 7.559 1 98.25 82 LEU A C 1
ATOM 617 O O . LEU A 1 82 ? -7.895 21.609 8.102 1 98.25 82 LEU A O 1
ATOM 621 N N . THR A 1 83 ? -7.207 19.453 7.906 1 97.5 83 THR A N 1
ATOM 622 C CA . THR A 1 83 ? -6.238 19.609 8.984 1 97.5 83 THR A CA 1
ATOM 623 C C . THR A 1 83 ? -5.16 20.609 8.602 1 97.5 83 THR A C 1
ATOM 625 O O . THR A 1 83 ? -4.656 21.344 9.453 1 97.5 83 THR A O 1
ATOM 628 N N . GLN A 1 84 ? -4.77 20.625 7.324 1 97.38 84 GLN A N 1
ATOM 629 C CA . GLN A 1 84 ? -3.781 21.609 6.883 1 97.38 84 GLN A CA 1
ATOM 630 C C . GLN A 1 84 ? -4.324 23.031 7 1 97.38 84 GLN A C 1
ATOM 632 O O . GLN A 1 84 ? -3.627 23.922 7.473 1 97.38 84 GLN A O 1
ATOM 637 N N . ARG A 1 85 ? -5.555 23.203 6.621 1 97.69 85 ARG A N 1
ATOM 638 C CA . ARG A 1 85 ? -6.23 24.484 6.762 1 97.69 85 ARG A CA 1
ATOM 639 C C . ARG A 1 85 ? -6.316 24.891 8.227 1 97.69 85 ARG A C 1
ATOM 641 O O . ARG A 1 85 ? -5.98 26.031 8.578 1 97.69 85 ARG A O 1
ATOM 648 N N . ASN A 1 86 ? -6.73 24 9.039 1 96.69 86 ASN A N 1
ATOM 649 C CA . ASN A 1 86 ? -6.895 24.312 10.453 1 96.69 86 ASN A CA 1
ATOM 650 C C . ASN A 1 86 ? -5.555 24.562 11.133 1 96.69 86 ASN A C 1
ATOM 652 O O . ASN A 1 86 ? -5.477 25.359 12.078 1 96.69 86 ASN A O 1
ATOM 656 N N . GLY A 1 87 ? -4.492 23.891 10.609 1 95.19 87 GLY A N 1
ATOM 657 C CA . GLY A 1 87 ? -3.158 24.219 11.086 1 95.19 87 GLY A CA 1
ATOM 658 C C . GLY A 1 87 ? -2.783 25.672 10.836 1 95.19 87 GLY A C 1
ATOM 659 O O . GLY A 1 87 ? -2.188 26.328 11.703 1 95.19 87 GLY A O 1
ATOM 660 N N . ALA A 1 88 ? -3.148 26.156 9.719 1 96.88 88 ALA A N 1
ATOM 661 C CA . ALA A 1 88 ? -2.91 27.547 9.398 1 96.88 88 ALA A CA 1
ATOM 662 C C . ALA A 1 88 ? -3.727 28.469 10.305 1 96.88 88 ALA A C 1
ATOM 664 O O . ALA A 1 88 ? -3.195 29.422 10.875 1 96.88 88 ALA A O 1
ATOM 665 N N . ILE A 1 89 ? -4.953 28.141 10.492 1 96.75 89 ILE A N 1
ATOM 666 C CA . ILE A 1 89 ? -5.863 28.969 11.281 1 96.75 89 ILE A CA 1
ATOM 667 C C . ILE A 1 89 ? -5.379 29.031 12.727 1 96.75 89 ILE A C 1
ATOM 669 O O . ILE A 1 89 ? -5.379 30.109 13.336 1 96.75 89 ILE A O 1
ATOM 673 N N . GLN A 1 90 ? -4.992 27.922 13.227 1 94.31 90 GLN A N 1
ATOM 674 C CA . GLN A 1 90 ? -4.516 27.875 14.609 1 94.31 90 GLN A CA 1
ATOM 675 C C . GLN A 1 90 ? -3.324 28.812 14.805 1 94.31 90 GLN A C 1
ATOM 677 O O . GLN A 1 90 ? -3.246 29.516 15.812 1 94.31 90 GLN A O 1
ATOM 682 N N . ARG A 1 91 ? -2.445 28.828 13.906 1 95.25 91 ARG A N 1
ATOM 683 C CA . ARG A 1 91 ? -1.255 29.672 14.008 1 95.25 91 ARG A CA 1
ATOM 684 C C . ARG A 1 91 ? -1.609 31.141 13.836 1 95.25 91 ARG A C 1
ATOM 686 O O . ARG A 1 91 ? -1.08 32 14.555 1 95.25 91 ARG A O 1
ATOM 693 N N . ILE A 1 92 ? -2.488 31.438 12.93 1 97.12 92 ILE A N 1
ATOM 694 C CA . ILE A 1 92 ? -2.941 32.812 12.742 1 97.12 92 ILE A CA 1
ATOM 695 C C . ILE A 1 92 ? -3.664 33.312 14 1 97.12 92 ILE A C 1
ATOM 697 O O . ILE A 1 92 ? -3.371 34.375 14.516 1 97.12 92 ILE A O 1
ATOM 701 N N . ALA A 1 93 ? -4.566 32.531 14.477 1 96.25 93 ALA A N 1
ATOM 702 C CA . ALA A 1 93 ? -5.375 32.875 15.641 1 96.25 93 ALA A CA 1
ATOM 703 C C . ALA A 1 93 ? -4.504 33.062 16.875 1 96.25 93 ALA A C 1
ATOM 705 O O . ALA A 1 93 ? -4.812 33.875 17.75 1 96.25 93 ALA A O 1
ATOM 706 N N . GLY A 1 94 ? -3.43 32.281 16.984 1 94.12 94 GLY A N 1
ATOM 707 C CA . GLY A 1 94 ? -2.543 32.344 18.125 1 94.12 94 GLY A CA 1
ATOM 708 C C . GLY A 1 94 ? -1.53 33.469 18.047 1 94.12 94 GLY A C 1
ATOM 709 O O . GLY A 1 94 ? -0.761 33.688 18.984 1 94.12 94 GLY A O 1
ATOM 710 N N . SER A 1 95 ? -1.545 34.219 17 1 96.12 95 SER A N 1
ATOM 711 C CA . SER A 1 95 ? -0.569 35.281 16.797 1 96.12 95 SER A CA 1
ATOM 712 C C . SER A 1 95 ? -0.839 36.469 17.719 1 96.12 95 SER A C 1
ATOM 714 O O . SER A 1 95 ? -1.995 36.812 17.953 1 96.12 95 SER A O 1
ATOM 716 N N . ALA A 1 96 ? 0.23 37.094 18.25 1 95.38 96 ALA A N 1
ATOM 717 C CA . ALA A 1 96 ? 0.106 38.344 18.984 1 95.38 96 ALA A CA 1
ATOM 718 C C . ALA A 1 96 ? -0.161 39.531 18.062 1 95.38 96 ALA A C 1
ATOM 720 O O . ALA A 1 96 ? -0.572 40.594 18.5 1 95.38 96 ALA A O 1
ATOM 721 N N . ASN A 1 97 ? 0.071 39.281 16.766 1 96.75 97 ASN A N 1
ATOM 722 C CA . ASN A 1 97 ? -0.137 40.312 15.758 1 96.75 97 ASN A CA 1
ATOM 723 C C . ASN A 1 97 ? -1.61 40.438 15.383 1 96.75 97 ASN A C 1
ATOM 725 O O . ASN A 1 97 ? -2.137 39.625 14.633 1 96.75 97 ASN A O 1
ATOM 729 N N . GLU A 1 98 ? -2.258 41.5 15.742 1 97.12 98 GLU A N 1
ATOM 730 C CA . GLU A 1 98 ? -3.686 41.719 15.508 1 97.12 98 GLU A CA 1
ATOM 731 C C . GLU A 1 98 ? -3.979 41.906 14.031 1 97.12 98 GLU A C 1
ATOM 733 O O . GLU A 1 98 ? -5.055 41.562 13.547 1 97.12 98 GLU A O 1
ATOM 738 N N . CYS A 1 99 ? -3.049 42.5 13.352 1 97.81 99 CYS A N 1
ATOM 739 C CA . CYS A 1 99 ? -3.266 42.812 11.945 1 97.81 99 CYS A CA 1
ATOM 740 C C . CYS A 1 99 ? -3.512 41.531 11.141 1 97.81 99 CYS A C 1
ATOM 742 O O . CYS A 1 99 ? -4.465 41.469 10.359 1 97.81 99 CYS A O 1
ATOM 744 N N . VAL A 1 100 ? -2.664 40.562 11.336 1 98.06 100 VAL A N 1
ATOM 745 C CA . VAL A 1 100 ? -2.812 39.344 10.57 1 98.06 100 VAL A CA 1
ATOM 746 C C . VAL A 1 100 ? -4.105 38.625 10.969 1 98.06 100 VAL A C 1
ATOM 748 O O . VAL A 1 100 ? -4.805 38.062 10.125 1 98.06 100 VAL A O 1
ATOM 751 N N . ARG A 1 101 ? -4.5 38.562 12.227 1 97.81 101 ARG A N 1
ATOM 752 C CA . ARG A 1 101 ? -5.738 37.938 12.695 1 97.81 101 ARG A CA 1
ATOM 753 C C . ARG A 1 101 ? -6.957 38.625 12.078 1 97.81 101 ARG A C 1
ATOM 755 O O . ARG A 1 101 ? -7.805 37.969 11.477 1 97.81 101 ARG A O 1
ATOM 762 N N . ASP A 1 102 ? -6.957 39.969 12.172 1 97.81 102 ASP A N 1
ATOM 763 C CA . ASP A 1 102 ? -8.109 40.75 11.727 1 97.81 102 ASP A CA 1
ATOM 764 C C . ASP A 1 102 ? -8.266 40.688 10.211 1 97.81 102 ASP A C 1
ATOM 766 O O . ASP A 1 102 ? -9.375 40.75 9.688 1 97.81 102 ASP A O 1
ATOM 770 N N . THR A 1 103 ? -7.172 40.562 9.57 1 97.38 103 THR A N 1
ATOM 771 C CA . THR A 1 103 ? -7.191 40.531 8.117 1 97.38 103 THR A CA 1
ATOM 772 C C . THR A 1 103 ? -7.68 39.156 7.613 1 97.38 103 THR A C 1
ATOM 774 O O . THR A 1 103 ? -8.438 39.094 6.641 1 97.38 103 THR A O 1
ATOM 777 N N . LEU A 1 104 ? -7.301 38.062 8.242 1 97.94 104 LEU A N 1
ATOM 778 C CA . LEU A 1 104 ? -7.445 36.75 7.594 1 97.94 104 LEU A CA 1
ATOM 779 C C . LEU A 1 104 ? -8.57 35.938 8.234 1 97.94 104 LEU A C 1
ATOM 781 O O . LEU A 1 104 ? -9.305 35.25 7.547 1 97.94 104 LEU A O 1
ATOM 785 N N . LEU A 1 105 ? -8.805 36 9.539 1 97.75 105 LEU A N 1
ATOM 786 C CA . LEU A 1 105 ? -9.648 35.062 10.266 1 97.75 105 LEU A CA 1
ATOM 787 C C . LEU A 1 105 ? -11.109 35.188 9.836 1 97.75 105 LEU A C 1
ATOM 789 O O . LEU A 1 105 ? -11.82 34.188 9.703 1 97.75 105 LEU A O 1
ATOM 793 N N . PRO A 1 106 ? -11.609 36.438 9.586 1 96.38 106 PRO A N 1
ATOM 794 C CA . PRO A 1 106 ? -13.008 36.562 9.156 1 96.38 106 PRO A CA 1
ATOM 795 C C . PRO A 1 106 ? -13.289 35.781 7.867 1 96.38 106 PRO A C 1
ATOM 797 O O . PRO A 1 106 ? -14.344 35.188 7.727 1 96.38 106 PRO A O 1
ATOM 800 N N . GLY A 1 107 ? -12.352 35.812 6.941 1 96.25 107 GLY A N 1
ATOM 801 C CA . GLY A 1 107 ? -12.539 35.125 5.668 1 96.25 107 GLY A CA 1
ATOM 802 C C . GLY A 1 107 ? -12.359 33.625 5.762 1 96.25 107 GLY A C 1
ATOM 803 O O . GLY A 1 107 ? -12.695 32.875 4.828 1 96.25 107 GLY A O 1
ATOM 804 N N . LEU A 1 108 ? -11.875 33.094 6.953 1 96.62 108 LEU A N 1
ATOM 805 C CA . LEU A 1 108 ? -11.555 31.688 7.113 1 96.62 108 LEU A CA 1
ATOM 806 C C . LEU A 1 108 ? -12.695 30.953 7.805 1 96.62 108 LEU A C 1
ATOM 808 O O . 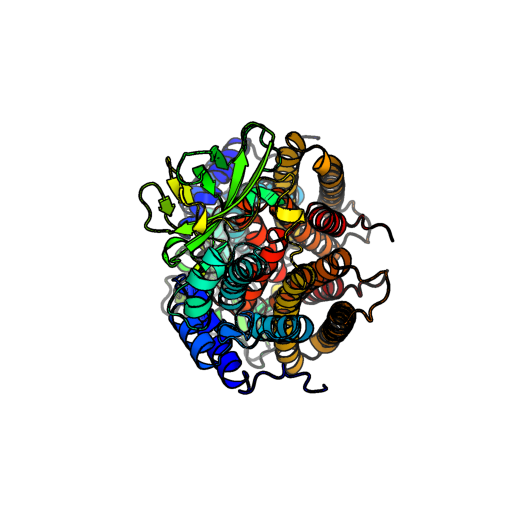LEU A 1 108 ? -12.648 29.734 7.957 1 96.62 108 LEU A O 1
ATOM 812 N N . VAL A 1 109 ? -13.727 31.672 8.242 1 94.06 109 VAL A N 1
ATOM 813 C CA . VAL A 1 109 ? -14.914 31.062 8.82 1 94.06 109 VAL A CA 1
ATOM 814 C C . VAL A 1 109 ? -15.664 30.266 7.75 1 94.06 109 VAL A C 1
ATOM 816 O O . VAL A 1 109 ? -16.203 29.188 8.023 1 94.06 109 VAL A O 1
ATOM 819 N N . HIS A 1 110 ? -15.703 30.859 6.602 1 88.75 110 HIS A N 1
ATOM 820 C CA . HIS A 1 110 ? -16.281 30.234 5.422 1 88.75 110 HIS A CA 1
ATOM 821 C C . HIS A 1 110 ? -15.219 29.984 4.352 1 88.75 110 HIS A C 1
ATOM 823 O O . HIS A 1 110 ? -14.016 30.109 4.617 1 88.75 110 HIS A O 1
ATOM 829 N N . ALA A 1 111 ? -15.578 29.547 3.289 1 86.88 111 ALA A N 1
ATOM 830 C CA . ALA A 1 111 ? -14.641 29.172 2.232 1 86.88 111 ALA A CA 1
ATOM 831 C C . ALA A 1 111 ? -14.305 30.375 1.348 1 86.88 111 ALA A C 1
ATOM 833 O O . ALA A 1 111 ? -13.953 30.203 0.175 1 86.88 111 ALA A O 1
ATOM 834 N N . ASP A 1 112 ? -14.344 31.594 1.942 1 91.44 112 ASP A N 1
ATOM 835 C CA . ASP A 1 112 ? -13.984 32.781 1.16 1 91.44 112 ASP A CA 1
ATOM 836 C C . ASP A 1 112 ? -12.484 32.812 0.88 1 91.44 112 ASP A C 1
ATOM 838 O O . ASP A 1 112 ? -12.055 33.281 -0.181 1 91.44 112 ASP A O 1
ATOM 842 N N . ILE A 1 113 ? -11.75 32.438 1.911 1 94.94 113 ILE A N 1
ATOM 843 C CA . ILE A 1 113 ? -10.305 32.312 1.804 1 94.94 113 ILE A CA 1
ATOM 844 C C . ILE A 1 113 ? -9.891 30.891 2.229 1 94.94 113 ILE A C 1
ATOM 846 O O . ILE A 1 113 ? -10.516 30.297 3.109 1 94.94 113 ILE A O 1
ATOM 850 N N . PHE A 1 114 ? -8.984 30.359 1.502 1 97.69 114 PHE A N 1
ATOM 851 C CA . PHE A 1 114 ? -8.367 29.109 1.902 1 97.69 114 PHE A CA 1
ATOM 852 C C . PHE A 1 114 ? -6.906 29.328 2.283 1 97.69 114 PHE A C 1
ATOM 854 O O . PHE A 1 114 ? -6.137 29.891 1.511 1 97.69 114 PHE A O 1
ATOM 861 N N . ALA A 1 115 ? -6.57 28.969 3.48 1 98.44 115 ALA A N 1
ATOM 862 C CA . ALA A 1 115 ? -5.188 29.016 3.949 1 98.44 115 ALA A CA 1
ATOM 863 C C . ALA A 1 115 ? -4.668 27.609 4.258 1 98.44 115 ALA A C 1
ATOM 865 O O . ALA A 1 115 ? -5.434 26.734 4.684 1 98.44 115 ALA A O 1
ATOM 866 N N . THR A 1 116 ? -3.461 27.344 3.994 1 98.5 116 THR A N 1
ATOM 867 C CA . THR A 1 116 ? -2.809 26.078 4.297 1 98.5 116 THR A CA 1
ATOM 868 C C . THR A 1 116 ? -1.444 26.312 4.938 1 98.5 116 THR A C 1
ATOM 870 O O . THR A 1 116 ? -1.046 27.453 5.168 1 98.5 116 THR A O 1
ATOM 873 N N . VAL A 1 117 ? -0.767 25.234 5.305 1 97.44 117 VAL A N 1
ATOM 874 C CA . VAL A 1 117 ? 0.533 25.359 5.953 1 97.44 117 VAL A CA 1
ATOM 875 C C . VAL A 1 117 ? 1.624 24.797 5.051 1 97.44 117 VAL A C 1
ATOM 877 O O . VAL A 1 117 ? 1.386 23.844 4.297 1 97.44 117 VAL A O 1
ATOM 880 N N . GLY A 1 118 ? 2.727 25.328 4.996 1 96.88 118 GLY A N 1
ATOM 881 C CA . GLY A 1 118 ? 3.988 24.859 4.441 1 96.88 118 GLY A CA 1
ATOM 882 C C . GLY A 1 118 ? 5.152 25 5.402 1 96.88 118 GLY A C 1
ATOM 883 O O . GLY A 1 118 ? 6.074 25.781 5.16 1 96.88 118 GLY A O 1
ATOM 884 N N . ILE A 1 119 ? 5.117 24.188 6.484 1 93.75 119 ILE A N 1
ATOM 885 C CA . ILE A 1 119 ? 6.016 24.453 7.598 1 93.75 119 ILE A CA 1
ATOM 886 C C . ILE A 1 119 ? 6.855 23.219 7.898 1 93.75 119 ILE A C 1
ATOM 888 O O . ILE A 1 119 ? 7.598 23.188 8.883 1 93.75 119 ILE A O 1
ATOM 892 N N . SER A 1 120 ? 6.75 22.156 7.117 1 89.81 120 SER A N 1
ATOM 893 C CA . SER A 1 120 ? 7.398 20.891 7.449 1 89.81 120 SER A CA 1
ATOM 894 C C . SER A 1 120 ? 8.914 21.047 7.539 1 89.81 120 SER A C 1
ATOM 896 O O . SER A 1 120 ? 9.562 20.391 8.359 1 89.81 120 SER A O 1
ATOM 898 N N . HIS A 1 121 ? 9.555 21.953 6.719 1 88.94 121 HIS A N 1
ATOM 899 C CA . HIS A 1 121 ? 11 22.172 6.711 1 88.94 121 HIS A CA 1
ATOM 900 C C . HIS A 1 121 ? 11.477 22.75 8.031 1 88.94 121 HIS A C 1
ATOM 902 O O . HIS A 1 121 ? 12.68 22.766 8.312 1 88.94 121 HIS A O 1
ATOM 908 N N . LEU A 1 122 ? 10.547 23.234 8.867 1 87.75 122 LEU A N 1
ATOM 909 C CA . LEU A 1 122 ? 10.883 23.781 10.172 1 87.75 122 LEU A CA 1
ATOM 910 C C . LEU A 1 122 ? 10.773 22.719 11.258 1 87.75 122 LEU A C 1
ATOM 912 O O . LEU A 1 122 ? 11.203 22.922 12.391 1 87.75 122 LEU A O 1
ATOM 916 N N . THR A 1 123 ? 10.195 21.5 10.891 1 81 123 THR A N 1
ATOM 917 C CA . THR A 1 123 ? 9.898 20.516 11.938 1 81 123 THR A CA 1
ATOM 918 C C . THR A 1 123 ? 10.422 19.141 11.555 1 81 123 THR A C 1
ATOM 920 O O . THR A 1 123 ? 11.203 18.547 12.289 1 81 123 THR A O 1
ATOM 923 N N . THR A 1 124 ? 10.055 18.641 10.422 1 74.94 124 THR A N 1
ATOM 924 C CA . THR A 1 124 ? 10.281 17.234 10.133 1 74.94 124 THR A CA 1
ATOM 925 C C . THR A 1 124 ? 11.078 17.062 8.844 1 74.94 124 THR A C 1
ATOM 927 O O . THR A 1 124 ? 11.852 16.109 8.703 1 74.94 124 THR A O 1
ATOM 930 N N . SER A 1 125 ? 10.898 17.953 7.918 1 74.5 125 SER A N 1
ATOM 931 C CA . SER A 1 125 ? 11.5 17.781 6.602 1 74.5 125 SER A CA 1
ATOM 932 C C . SER A 1 125 ? 12.828 18.531 6.504 1 74.5 125 SER A C 1
ATOM 934 O O . SER A 1 125 ? 12.945 19.672 6.957 1 74.5 125 SER A O 1
ATOM 936 N N . ARG A 1 126 ? 13.883 17.859 5.965 1 70.25 126 ARG A N 1
ATOM 937 C CA . ARG A 1 126 ? 15.148 18.469 5.59 1 70.25 126 ARG A CA 1
ATOM 938 C C . ARG A 1 126 ? 15.82 19.125 6.793 1 70.25 126 ARG A C 1
ATOM 940 O O . ARG A 1 126 ? 16.375 20.219 6.684 1 70.25 126 ARG A O 1
ATOM 947 N N . GLN A 1 127 ? 15.695 18.562 7.887 1 68.69 127 GLN A N 1
ATOM 948 C CA . GLN A 1 127 ? 16.25 19.125 9.109 1 68.69 127 GLN A CA 1
ATOM 949 C C . GLN A 1 127 ? 17.75 18.891 9.195 1 68.69 127 GLN A C 1
ATOM 951 O O . GLN A 1 127 ? 18.453 19.562 9.969 1 68.69 127 GLN A O 1
ATOM 956 N N . HIS A 1 128 ? 18.188 18.094 8.266 1 68.62 128 HIS A N 1
ATOM 957 C CA . HIS A 1 128 ? 19.594 17.703 8.352 1 68.62 128 HIS A CA 1
ATOM 958 C C . HIS A 1 128 ? 20.453 18.531 7.41 1 68.62 128 HIS A C 1
ATOM 960 O O . HIS A 1 128 ? 21.672 18.422 7.426 1 68.62 128 HIS A O 1
ATOM 966 N N . VAL A 1 129 ? 19.781 19.422 6.668 1 73.38 129 VAL A N 1
ATOM 967 C CA . VAL A 1 129 ? 20.531 20.172 5.668 1 73.38 129 VAL A CA 1
ATOM 968 C C . VAL A 1 129 ? 21.266 21.328 6.336 1 73.38 129 VAL A C 1
ATOM 970 O O . VAL A 1 129 ? 20.75 21.938 7.285 1 73.38 129 VAL A O 1
ATOM 973 N N . ALA A 1 130 ? 22.422 21.672 5.867 1 74.31 130 ALA A N 1
ATOM 974 C CA . ALA A 1 130 ? 23.297 22.719 6.41 1 74.31 130 ALA A CA 1
ATOM 975 C C . ALA A 1 130 ? 22.656 24.094 6.234 1 74.31 130 ALA A C 1
ATOM 977 O O . ALA A 1 130 ? 22.672 24.906 7.156 1 74.31 130 ALA A O 1
ATOM 978 N N . LYS A 1 131 ? 22.078 24.344 5.078 1 83.81 131 LYS A N 1
ATOM 979 C CA . LYS A 1 131 ? 21.406 25.609 4.793 1 83.81 131 LYS A CA 1
ATOM 980 C C . LYS A 1 131 ? 19.891 25.453 4.898 1 83.81 131 LYS A C 1
ATOM 982 O O . LYS A 1 131 ? 19.312 24.5 4.375 1 83.81 131 LYS A O 1
ATOM 987 N N . PRO A 1 132 ? 19.375 26.422 5.578 1 90.19 132 PRO A N 1
ATOM 988 C CA . PRO A 1 132 ? 17.922 26.359 5.66 1 90.19 132 PRO A CA 1
ATOM 989 C C . PRO A 1 132 ? 17.25 26.344 4.285 1 90.19 132 PRO A C 1
ATOM 991 O O . PRO A 1 132 ? 17.703 27.047 3.377 1 90.19 132 PRO A O 1
ATOM 994 N N . VAL A 1 133 ? 16.188 25.594 4.176 1 93.38 133 VAL A N 1
ATOM 995 C CA . VAL A 1 133 ? 15.5 25.422 2.902 1 93.38 133 VAL A CA 1
ATOM 996 C C . VAL A 1 133 ? 14.773 26.719 2.523 1 93.38 133 VAL A C 1
ATOM 998 O O . VAL A 1 133 ? 14.617 27.016 1.339 1 93.38 133 VAL A O 1
ATOM 1001 N N . VAL A 1 134 ? 14.336 27.469 3.557 1 97.12 134 VAL A N 1
ATOM 1002 C CA . VAL A 1 134 ? 13.766 28.797 3.373 1 97.12 134 VAL A CA 1
ATOM 1003 C C . VAL A 1 134 ? 14.555 29.812 4.199 1 97.12 134 VAL A C 1
ATOM 1005 O O . VAL A 1 134 ? 14.578 29.734 5.43 1 97.12 134 VAL A O 1
ATOM 1008 N N . SER A 1 135 ? 15.203 30.703 3.521 1 97.5 135 SER A N 1
ATOM 1009 C CA . SER A 1 135 ? 15.938 31.781 4.172 1 97.5 135 SER A CA 1
ATOM 1010 C C . SER A 1 135 ? 15.133 33.062 4.18 1 97.5 135 SER A C 1
ATOM 1012 O O . SER A 1 135 ? 14.344 33.312 3.266 1 97.5 135 SER A O 1
ATOM 1014 N N . VAL A 1 136 ? 15.328 33.875 5.262 1 98.12 136 VAL A N 1
ATOM 1015 C CA . VAL A 1 136 ? 14.586 35.094 5.414 1 98.12 136 VAL A CA 1
ATOM 1016 C C . VAL A 1 136 ? 15.539 36.25 5.75 1 98.12 136 VAL A C 1
ATOM 1018 O O . VAL A 1 136 ? 16.484 36.062 6.523 1 98.12 136 VAL A O 1
ATOM 1021 N N . ARG A 1 137 ? 15.391 37.344 5.168 1 98 137 ARG A N 1
ATOM 1022 C CA . ARG A 1 137 ? 16.094 38.562 5.562 1 98 137 ARG A CA 1
ATOM 1023 C C . ARG A 1 137 ? 15.109 39.688 5.871 1 98 137 ARG A C 1
ATOM 1025 O O . ARG A 1 137 ? 14.047 39.781 5.258 1 98 137 ARG A O 1
ATOM 1032 N N . GLU A 1 138 ? 15.484 40.562 6.809 1 96.88 138 GLU A N 1
ATOM 1033 C CA . GLU A 1 138 ? 14.641 41.688 7.18 1 96.88 138 GLU A CA 1
ATOM 1034 C C . GLU A 1 138 ? 14.703 42.812 6.129 1 96.88 138 GLU A C 1
ATOM 1036 O O . GLU A 1 138 ? 15.758 43.031 5.539 1 96.88 138 GLU A O 1
ATOM 1041 N N . SER A 1 139 ? 13.609 43.406 5.883 1 96.38 139 SER A N 1
ATOM 1042 C CA . SER A 1 139 ? 13.516 44.562 5.008 1 96.38 139 SER A CA 1
ATOM 1043 C C . SER A 1 139 ? 12.812 45.719 5.707 1 96.38 139 SER A C 1
ATOM 1045 O O . SER A 1 139 ? 12.391 45.594 6.859 1 96.38 139 SER A O 1
ATOM 1047 N N . ALA A 1 140 ? 12.766 46.844 5.066 1 95.19 140 ALA A N 1
ATOM 1048 C CA . ALA A 1 140 ? 12.109 48.031 5.637 1 95.19 140 ALA A CA 1
ATOM 1049 C C . ALA A 1 140 ? 10.625 47.75 5.887 1 95.19 140 ALA A C 1
ATOM 1051 O O . ALA A 1 140 ? 10.062 48.219 6.887 1 95.19 140 ALA A O 1
ATOM 1052 N N . ALA A 1 141 ? 9.984 46.969 5.078 1 94.94 141 ALA A N 1
ATOM 1053 C CA . ALA A 1 141 ? 8.539 46.75 5.117 1 94.94 141 ALA A CA 1
ATOM 1054 C C . ALA A 1 141 ? 8.195 45.5 5.914 1 94.94 141 ALA A C 1
ATOM 1056 O O . ALA A 1 141 ? 7.043 45.312 6.309 1 94.94 141 ALA A O 1
ATOM 1057 N N . GLY A 1 142 ? 9.156 44.656 6.16 1 97.19 142 GLY A N 1
ATOM 1058 C CA . GLY A 1 142 ? 8.914 43.406 6.836 1 97.19 142 GLY A CA 1
ATOM 1059 C C . GLY A 1 142 ? 10.039 42.406 6.656 1 97.19 142 GLY A C 1
ATOM 1060 O O . GLY A 1 142 ? 11.133 42.594 7.188 1 97.19 142 GLY A O 1
ATOM 1061 N N . PHE A 1 143 ? 9.75 41.312 5.812 1 98.38 143 PHE A N 1
ATOM 1062 C CA . PHE A 1 143 ? 10.727 40.25 5.605 1 98.38 143 PHE A CA 1
ATOM 1063 C C . PHE A 1 143 ? 10.688 39.75 4.164 1 98.38 143 PHE A C 1
ATOM 1065 O O . PHE A 1 143 ? 9.641 39.781 3.523 1 98.38 143 PHE A O 1
ATOM 1072 N N . VAL A 1 144 ? 11.844 39.312 3.67 1 98.75 144 VAL A N 1
ATOM 1073 C CA . VAL A 1 144 ? 11.945 38.75 2.33 1 98.75 144 VAL A CA 1
ATOM 1074 C C . VAL A 1 144 ? 12.305 37.25 2.424 1 98.75 144 VAL A C 1
ATOM 1076 O O . VAL A 1 144 ? 13.32 36.906 3.025 1 98.75 144 VAL A O 1
ATOM 1079 N N . PHE A 1 145 ? 11.453 36.469 1.829 1 98.5 145 PHE A N 1
ATOM 1080 C CA . PHE A 1 145 ? 11.617 35 1.862 1 98.5 145 PHE A CA 1
ATOM 1081 C C . PHE A 1 145 ? 12.242 34.5 0.567 1 98.5 145 PHE A C 1
ATOM 1083 O O . PHE A 1 145 ? 11.891 34.969 -0.52 1 98.5 145 PHE A O 1
ATOM 1090 N N . GLU A 1 146 ? 13.195 33.562 0.688 1 98.25 146 GLU A N 1
ATOM 1091 C CA . GLU A 1 146 ? 13.875 32.906 -0.422 1 98.25 146 GLU A CA 1
ATOM 1092 C C . GLU A 1 146 ? 14.016 31.406 -0.167 1 98.25 146 GLU A C 1
ATOM 1094 O O . GLU A 1 146 ? 14.398 30.984 0.93 1 98.25 146 GLU A O 1
ATOM 1099 N N . GLY A 1 147 ? 13.672 30.641 -1.194 1 97.44 147 GLY A N 1
ATOM 1100 C CA . GLY A 1 147 ? 13.859 29.203 -1.035 1 97.44 147 GLY A CA 1
ATOM 1101 C C . GLY A 1 147 ? 12.711 28.375 -1.594 1 97.44 147 GLY A C 1
ATOM 1102 O O . GLY A 1 147 ? 12.18 28.703 -2.66 1 97.44 147 GLY A O 1
ATOM 1103 N N . PHE A 1 148 ? 12.406 27.219 -0.972 1 95 148 PHE A N 1
ATOM 1104 C CA . PHE A 1 148 ? 11.281 26.406 -1.422 1 95 148 PHE A CA 1
ATOM 1105 C C . PHE A 1 148 ? 10.711 25.578 -0.275 1 95 148 PHE A C 1
ATOM 1107 O O . PHE A 1 148 ? 11.453 25.156 0.611 1 95 148 PHE A O 1
ATOM 1114 N N . MET A 1 149 ? 9.477 25.438 -0.244 1 95.75 149 MET A N 1
ATOM 1115 C CA . MET A 1 149 ? 8.719 24.547 0.623 1 95.75 149 MET A CA 1
ATOM 1116 C C . MET A 1 149 ? 8.438 23.219 -0.078 1 95.75 149 MET A C 1
ATOM 1118 O O . MET A 1 149 ? 7.699 23.188 -1.064 1 95.75 149 MET A O 1
ATOM 1122 N N . PRO A 1 150 ? 8.938 22.156 0.428 1 93.62 150 PRO A N 1
ATOM 1123 C CA . PRO A 1 150 ? 8.914 20.922 -0.356 1 93.62 150 PRO A CA 1
ATOM 1124 C C . PRO A 1 150 ? 7.52 20.312 -0.453 1 93.62 150 PRO A C 1
ATOM 1126 O O . PRO A 1 150 ? 7.188 19.672 -1.461 1 93.62 150 PRO A O 1
ATOM 1129 N N . TRP A 1 151 ? 6.742 20.406 0.676 1 95.44 151 TRP A N 1
ATOM 1130 C CA . TRP A 1 151 ? 5.453 19.734 0.758 1 95.44 151 TRP A CA 1
ATOM 1131 C C . TRP A 1 151 ? 4.367 20.688 1.236 1 95.44 151 TRP A C 1
ATOM 1133 O O . TRP A 1 151 ? 4.25 20.953 2.434 1 95.44 151 TRP A O 1
ATOM 1143 N N . VAL A 1 152 ? 3.58 21.156 0.352 1 98.06 152 VAL A N 1
ATOM 1144 C CA . VAL A 1 152 ? 2.467 22.031 0.7 1 98.06 152 VAL A CA 1
ATOM 1145 C C . VAL A 1 152 ? 1.175 21.5 0.086 1 98.06 152 VAL A C 1
ATOM 1147 O O . VAL A 1 152 ? 1.058 21.391 -1.138 1 98.06 152 VAL A O 1
ATOM 1150 N N . THR A 1 153 ? 0.242 21.109 0.929 1 98.25 153 THR A N 1
ATOM 1151 C CA . THR A 1 153 ? -1.053 20.594 0.499 1 98.25 153 THR A CA 1
ATOM 1152 C C . THR A 1 153 ? -1.94 21.734 -0.018 1 98.25 153 THR A C 1
ATOM 1154 O O . THR A 1 153 ? -2.129 22.734 0.663 1 98.25 153 THR A O 1
ATOM 1157 N N . GLY A 1 154 ? -2.4 21.625 -1.22 1 98.19 154 GLY A N 1
ATOM 1158 C CA . GLY A 1 154 ? -3.383 22.547 -1.771 1 98.19 154 GLY A CA 1
ATOM 1159 C C . GLY A 1 154 ? -2.818 23.922 -2.047 1 98.19 154 GLY A C 1
ATOM 1160 O O . GLY A 1 154 ? -3.537 24.922 -1.975 1 98.19 154 GLY A O 1
ATOM 1161 N N . ALA A 1 155 ? -1.551 24 -2.312 1 98.06 155 ALA A N 1
ATOM 1162 C CA . ALA A 1 155 ? -0.915 25.297 -2.5 1 98.06 155 ALA A CA 1
ATOM 1163 C C . ALA A 1 155 ? -1.57 26.062 -3.643 1 98.06 155 ALA A C 1
ATOM 1165 O O . ALA A 1 155 ? -1.813 27.281 -3.527 1 98.06 155 ALA A O 1
ATOM 1166 N N . ARG A 1 156 ? -1.917 25.406 -4.711 1 97.12 156 ARG A N 1
ATOM 1167 C CA . ARG A 1 156 ? -2.463 26.047 -5.902 1 97.12 156 ARG A CA 1
ATOM 1168 C C . ARG A 1 156 ? -3.883 26.547 -5.652 1 97.12 156 ARG A C 1
ATOM 1170 O O . ARG A 1 156 ? -4.363 27.453 -6.348 1 97.12 156 ARG A O 1
ATOM 1177 N N . ALA A 1 157 ? -4.504 25.953 -4.715 1 97.12 157 ALA A N 1
ATOM 1178 C CA . ALA A 1 157 ? -5.875 26.328 -4.395 1 97.12 157 ALA A CA 1
ATOM 1179 C C . ALA A 1 157 ? -5.906 27.312 -3.227 1 97.12 157 ALA A C 1
ATOM 1181 O O . ALA A 1 157 ? -6.961 27.875 -2.904 1 97.12 157 ALA A O 1
ATOM 1182 N N . ALA A 1 158 ? -4.785 27.547 -2.6 1 98.25 158 ALA A N 1
ATOM 1183 C CA . ALA A 1 158 ? -4.758 28.344 -1.376 1 98.25 158 ALA A CA 1
ATOM 1184 C C . ALA A 1 158 ? -4.605 29.828 -1.693 1 98.25 158 ALA A C 1
ATOM 1186 O O . ALA A 1 158 ? -3.91 30.203 -2.643 1 98.25 158 ALA A O 1
ATOM 1187 N N . ASP A 1 159 ? -5.211 30.672 -0.918 1 98.5 159 ASP A N 1
ATOM 1188 C CA . ASP A 1 159 ? -4.992 32.094 -0.97 1 98.5 159 ASP A CA 1
ATOM 1189 C C . ASP A 1 159 ? -3.754 32.5 -0.17 1 98.5 159 ASP A C 1
ATOM 1191 O O . ASP A 1 159 ? -3.055 33.469 -0.532 1 98.5 159 ASP A O 1
ATOM 1195 N N . TYR A 1 160 ? -3.553 31.812 0.914 1 98.69 160 TYR A N 1
ATOM 1196 C CA . TYR A 1 160 ? -2.412 32.094 1.783 1 98.69 160 TYR A CA 1
ATOM 1197 C C . TYR A 1 160 ? -1.739 30.781 2.207 1 98.69 160 TYR A C 1
ATOM 1199 O O . TYR A 1 160 ? -2.406 29.766 2.389 1 98.69 160 TYR A O 1
ATOM 1207 N N . ILE A 1 161 ? -0.49 30.797 2.377 1 98.81 161 ILE A N 1
ATOM 1208 C CA . ILE A 1 161 ? 0.302 29.719 2.959 1 98.81 161 ILE A CA 1
ATOM 1209 C C . ILE A 1 161 ? 0.997 30.219 4.227 1 98.81 161 ILE A C 1
ATOM 1211 O O . ILE A 1 161 ? 1.784 31.172 4.176 1 98.81 161 ILE A O 1
ATOM 1215 N N . VAL A 1 162 ? 0.644 29.656 5.34 1 98.19 162 VAL A N 1
ATOM 1216 C CA . VAL A 1 162 ? 1.394 29.922 6.559 1 98.19 162 VAL A CA 1
ATOM 1217 C C . VAL A 1 162 ? 2.713 29.156 6.539 1 98.19 162 VAL A C 1
ATOM 1219 O O . VAL A 1 162 ? 2.721 27.922 6.516 1 98.19 162 VAL A O 1
ATOM 1222 N N . SER A 1 163 ? 3.762 29.875 6.473 1 97.69 163 SER A N 1
ATOM 1223 C CA . SER A 1 163 ? 5.09 29.266 6.434 1 97.69 163 SER A CA 1
ATOM 1224 C C . SER A 1 163 ? 6.117 30.141 7.141 1 97.69 163 SER A C 1
ATOM 1226 O O . SER A 1 163 ? 5.77 31.172 7.734 1 97.69 163 SER A O 1
ATOM 1228 N N . GLY A 1 164 ? 7.352 29.672 7.23 1 96.06 164 GLY A N 1
ATOM 1229 C CA . GLY A 1 164 ? 8.414 30.375 7.926 1 96.06 164 GLY A CA 1
ATOM 1230 C C . GLY A 1 164 ? 9.789 30.109 7.328 1 96.06 164 GLY A C 1
ATOM 1231 O O . GLY A 1 164 ? 9.914 29.422 6.32 1 96.06 164 GLY A O 1
ATOM 1232 N N . GLY A 1 165 ? 10.695 30.766 7.844 1 96.62 165 GLY A N 1
ATOM 1233 C CA . GLY A 1 165 ? 12.094 30.641 7.441 1 96.62 165 GLY A CA 1
ATOM 1234 C C . GLY A 1 165 ? 13.062 31.078 8.523 1 96.62 165 GLY A C 1
ATOM 1235 O O . GLY A 1 165 ? 12.656 31.406 9.633 1 96.62 165 GLY A O 1
ATOM 1236 N N . THR A 1 166 ? 14.289 30.984 8.156 1 96.5 166 THR A N 1
ATOM 1237 C CA . THR A 1 166 ? 15.359 31.234 9.125 1 96.5 166 THR A CA 1
ATOM 1238 C C . THR A 1 166 ? 16.203 32.438 8.695 1 96.5 166 THR A C 1
ATOM 1240 O O . THR A 1 166 ? 16.609 32.531 7.539 1 96.5 166 THR A O 1
ATOM 1243 N N . LEU A 1 167 ? 16.406 33.344 9.609 1 97.19 167 LEU A N 1
ATOM 1244 C CA . LEU A 1 167 ? 17.281 34.5 9.383 1 97.19 167 LEU A CA 1
ATOM 1245 C C . LEU A 1 167 ? 18.734 34.094 9.516 1 97.19 167 LEU A C 1
ATOM 1247 O O . LEU A 1 167 ? 19.047 33 10.008 1 97.19 167 LEU A O 1
ATOM 1251 N N . ASP A 1 168 ? 19.688 34.938 9.125 1 94.5 168 ASP A N 1
ATOM 1252 C CA . ASP A 1 168 ? 21.109 34.656 9.156 1 94.5 168 ASP A CA 1
ATOM 1253 C C . ASP A 1 168 ? 21.594 34.375 10.578 1 94.5 168 ASP A C 1
ATOM 1255 O O . ASP A 1 168 ? 22.531 33.625 10.789 1 94.5 168 ASP A O 1
ATOM 1259 N N . ASP A 1 169 ? 20.938 34.969 11.594 1 95.44 169 ASP A N 1
ATOM 1260 C CA . ASP A 1 169 ? 21.391 34.812 12.977 1 95.44 169 ASP A CA 1
ATOM 1261 C C . ASP A 1 169 ? 20.75 33.594 13.641 1 95.44 169 ASP A C 1
ATOM 1263 O O . ASP A 1 169 ? 20.891 33.406 14.844 1 95.44 169 ASP A O 1
ATOM 1267 N N . GLY A 1 170 ? 19.969 32.906 12.914 1 93.44 170 GLY A N 1
ATOM 1268 C CA . GLY A 1 170 ? 19.422 31.656 13.414 1 93.44 170 GLY A CA 1
ATOM 1269 C C . GLY A 1 170 ? 17.984 31.797 13.898 1 93.44 170 GLY A C 1
ATOM 1270 O O . GLY A 1 170 ? 17.281 30.797 14.055 1 93.44 170 GLY A O 1
ATOM 1271 N N . ARG A 1 171 ? 17.531 33 14.117 1 96.31 171 ARG A N 1
ATOM 1272 C CA . ARG A 1 171 ? 16.141 33.219 14.523 1 96.31 171 ARG A CA 1
ATOM 1273 C C . ARG A 1 171 ? 15.195 32.906 13.375 1 96.31 171 ARG A C 1
ATOM 1275 O O . ARG A 1 171 ? 15.594 32.906 12.203 1 96.31 171 ARG A O 1
ATOM 1282 N N . GLN A 1 172 ? 13.953 32.562 13.695 1 96.56 172 GLN A N 1
ATOM 1283 C CA . GLN A 1 172 ? 12.953 32.156 12.711 1 96.56 172 GLN A CA 1
ATOM 1284 C C . GLN A 1 172 ? 11.711 33.031 12.797 1 96.56 172 GLN A C 1
ATOM 1286 O O . GLN A 1 172 ? 11.438 33.656 13.836 1 96.56 172 GLN A O 1
ATOM 1291 N N . VAL A 1 173 ? 11.062 33.156 11.711 1 97.38 173 VAL A N 1
ATOM 1292 C CA . VAL A 1 173 ? 9.773 33.844 11.68 1 97.38 173 VAL A CA 1
ATOM 1293 C C . VAL A 1 173 ? 8.711 32.938 11.055 1 97.38 173 VAL A C 1
ATOM 1295 O O . VAL A 1 173 ? 9.039 32 10.352 1 97.38 173 VAL A O 1
ATOM 1298 N N . LEU A 1 174 ? 7.5 33.156 11.391 1 97.5 174 LEU A N 1
ATOM 1299 C CA . LEU A 1 174 ? 6.312 32.594 10.75 1 97.5 174 LEU A CA 1
ATOM 1300 C C . LEU A 1 174 ? 5.441 33.719 10.172 1 97.5 174 LEU A C 1
ATOM 1302 O O . LEU A 1 174 ? 5.234 34.75 10.812 1 97.5 174 LEU A O 1
ATOM 1306 N N . ALA A 1 175 ? 4.992 33.531 8.992 1 98.38 175 ALA A N 1
ATOM 1307 C CA . ALA A 1 175 ? 4.184 34.594 8.352 1 98.38 175 ALA A CA 1
ATOM 1308 C C . ALA A 1 175 ? 3.105 33.969 7.469 1 98.38 175 ALA A C 1
ATOM 1310 O O . ALA A 1 175 ? 3.172 32.781 7.129 1 98.38 175 ALA A O 1
ATOM 1311 N N . ALA A 1 176 ? 2.07 34.688 7.223 1 98.69 176 ALA A N 1
ATOM 1312 C CA . ALA A 1 176 ? 1.099 34.344 6.18 1 98.69 176 ALA A CA 1
ATOM 1313 C C . ALA A 1 176 ? 1.537 34.906 4.828 1 98.69 176 ALA A C 1
ATOM 1315 O O . ALA A 1 176 ? 1.588 36.125 4.637 1 98.69 176 ALA A O 1
ATOM 1316 N N . ILE A 1 177 ? 1.86 34.062 3.943 1 98.75 177 ILE A N 1
ATOM 1317 C CA . ILE A 1 177 ? 2.361 34.438 2.625 1 98.75 177 ILE A CA 1
ATOM 1318 C C . ILE A 1 177 ? 1.234 34.344 1.599 1 98.75 177 ILE A C 1
ATOM 1320 O O . ILE A 1 177 ? 0.619 33.281 1.438 1 98.75 177 ILE A O 1
ATOM 1324 N N . LYS A 1 178 ? 0.953 35.406 0.956 1 98.44 178 LYS A N 1
ATOM 1325 C CA . LYS A 1 178 ? -0.053 35.406 -0.102 1 98.44 178 LYS A CA 1
ATOM 1326 C C . LYS A 1 178 ? 0.42 34.562 -1.295 1 98.44 178 LYS A C 1
ATOM 1328 O O . LYS A 1 178 ? 1.519 34.781 -1.81 1 98.44 178 LYS A O 1
ATOM 1333 N N . THR A 1 179 ? -0.406 33.656 -1.819 1 98.25 179 THR A N 1
ATOM 1334 C CA . THR A 1 179 ? 0.03 32.688 -2.807 1 98.25 179 THR A CA 1
ATOM 1335 C C . THR A 1 179 ? 0.195 33.312 -4.18 1 98.25 179 THR A C 1
ATOM 1337 O O . THR A 1 179 ? 1.009 32.875 -4.988 1 98.25 179 THR A O 1
ATOM 1340 N N . ASP A 1 180 ? -0.524 34.375 -4.461 1 97.25 180 ASP A N 1
ATOM 1341 C CA . ASP A 1 180 ? -0.427 35.031 -5.762 1 97.25 180 ASP A CA 1
ATOM 1342 C C . ASP A 1 180 ? 0.591 36.156 -5.727 1 97.25 180 ASP A C 1
ATOM 1344 O O . ASP A 1 180 ? 0.699 36.938 -6.684 1 97.25 180 ASP A O 1
ATOM 1348 N N . HIS A 1 181 ? 1.295 36.344 -4.617 1 97.44 181 HIS A N 1
ATOM 1349 C CA . HIS A 1 181 ? 2.363 37.344 -4.535 1 97.44 181 HIS A CA 1
ATOM 1350 C C . HIS A 1 181 ? 3.461 37.062 -5.551 1 97.44 181 HIS A C 1
ATOM 1352 O O . HIS A 1 181 ? 3.818 35.875 -5.773 1 97.44 181 HIS A O 1
ATOM 1358 N N . PRO A 1 182 ? 4.008 38.156 -6.207 1 97.44 182 PRO A N 1
ATOM 1359 C CA . PRO A 1 182 ? 5.148 37.938 -7.094 1 97.44 182 PRO A CA 1
ATOM 1360 C C . PRO A 1 182 ? 6.281 37.156 -6.41 1 97.44 182 PRO A C 1
ATOM 1362 O O . PRO A 1 182 ? 6.637 37.469 -5.27 1 97.44 182 PRO A O 1
ATOM 1365 N N . GLY A 1 183 ? 6.75 36.156 -7.078 1 98.44 183 GLY A N 1
ATOM 1366 C CA . GLY A 1 183 ? 7.848 35.375 -6.551 1 98.44 183 GLY A CA 1
ATOM 1367 C C . GLY A 1 183 ? 7.391 34.062 -5.91 1 98.44 183 GLY A C 1
ATOM 1368 O O . GLY A 1 183 ? 8.203 33.156 -5.66 1 98.44 183 GLY A O 1
ATOM 1369 N N . VAL A 1 184 ? 6.109 34 -5.516 1 98.75 184 VAL A N 1
ATOM 1370 C CA . VAL A 1 184 ? 5.566 32.75 -5.02 1 98.75 184 VAL A CA 1
ATOM 1371 C C . VAL A 1 184 ? 5.156 31.859 -6.195 1 98.75 184 VAL A C 1
ATOM 1373 O O . VAL A 1 184 ? 4.348 32.25 -7.035 1 98.75 184 VAL A O 1
ATOM 1376 N N . GLN A 1 185 ? 5.711 30.656 -6.246 1 98.5 185 GLN A N 1
ATOM 1377 C CA . GLN A 1 185 ? 5.473 29.797 -7.398 1 98.5 185 GLN A CA 1
ATOM 1378 C C . GLN A 1 185 ? 5.078 28.391 -6.957 1 98.5 185 GLN A C 1
ATOM 1380 O O . GLN A 1 185 ? 5.93 27.5 -6.855 1 98.5 185 GLN A O 1
ATOM 1385 N N . PRO A 1 186 ? 3.768 28.156 -6.715 1 98.38 186 PRO A N 1
ATOM 1386 C CA . PRO A 1 186 ? 3.342 26.781 -6.52 1 98.38 186 PRO A CA 1
ATOM 1387 C C . PRO A 1 186 ? 3.668 25.891 -7.719 1 98.38 186 PRO A C 1
ATOM 1389 O O . PRO A 1 186 ? 3.363 26.25 -8.859 1 98.38 186 PRO A O 1
ATOM 1392 N N . GLN A 1 187 ? 4.316 24.812 -7.492 1 97.81 187 GLN A N 1
ATOM 1393 C CA . GLN A 1 187 ? 4.66 23.859 -8.547 1 97.81 187 GLN A CA 1
ATOM 1394 C C . GLN A 1 187 ? 3.514 22.891 -8.797 1 97.81 187 GLN A C 1
ATOM 1396 O O . GLN A 1 187 ? 2.537 22.859 -8.039 1 97.81 187 GLN A O 1
ATOM 1401 N N . ASP A 1 188 ? 3.621 22.188 -9.898 1 97.12 188 ASP A N 1
ATOM 1402 C CA . ASP A 1 188 ? 2.637 21.125 -10.148 1 97.12 188 ASP A CA 1
ATOM 1403 C C . ASP A 1 188 ? 2.596 20.125 -9 1 97.12 188 ASP A C 1
ATOM 1405 O O . ASP A 1 188 ? 3.637 19.75 -8.461 1 97.12 188 ASP A O 1
ATOM 1409 N N . PRO A 1 189 ? 1.381 19.766 -8.578 1 97.69 189 PRO A N 1
ATOM 1410 C CA . PRO A 1 189 ? 1.301 18.734 -7.543 1 97.69 189 PRO A CA 1
ATOM 1411 C C . PRO A 1 189 ? 1.946 17.422 -7.977 1 97.69 189 PRO A C 1
ATOM 1413 O O . PRO A 1 189 ? 2.033 17.141 -9.172 1 97.69 189 PRO A O 1
ATOM 1416 N N . VAL A 1 190 ? 2.389 16.688 -7.016 1 96.75 190 VAL A N 1
ATOM 1417 C CA . VAL A 1 190 ? 2.99 15.391 -7.281 1 96.75 190 VAL A CA 1
ATOM 1418 C C . VAL A 1 190 ? 1.958 14.289 -7.055 1 96.75 190 VAL A C 1
ATOM 1420 O O . VAL A 1 190 ? 1.117 14.391 -6.156 1 96.75 190 VAL A O 1
ATOM 1423 N N . SER A 1 191 ? 2.008 13.266 -7.895 1 97.62 191 SER A N 1
ATOM 1424 C CA . SER A 1 191 ? 1.193 12.078 -7.641 1 97.62 191 SER A CA 1
ATOM 1425 C C . SER A 1 191 ? 1.755 11.258 -6.484 1 97.62 191 SER A C 1
ATOM 1427 O O . SER A 1 191 ? 2.961 11.016 -6.418 1 97.62 191 SER A O 1
ATOM 1429 N N . LEU A 1 192 ? 0.914 10.906 -5.555 1 98.25 192 LEU A N 1
ATOM 1430 C CA . LEU A 1 192 ? 1.305 10.188 -4.348 1 98.25 192 LEU A CA 1
ATOM 1431 C C . LEU A 1 192 ? 0.706 8.789 -4.332 1 98.25 192 LEU A C 1
ATOM 1433 O O . LEU A 1 192 ? -0.162 8.469 -5.148 1 98.25 192 LEU A O 1
ATOM 1437 N N . MET A 1 193 ? 1.193 7.906 -3.424 1 98.12 193 MET A N 1
ATOM 1438 C CA . MET A 1 193 ? 0.636 6.566 -3.25 1 98.12 193 MET A CA 1
ATOM 1439 C C . MET A 1 193 ? -0.862 6.633 -2.969 1 98.12 193 MET A C 1
ATOM 1441 O O . MET A 1 193 ? -1.629 5.809 -3.471 1 98.12 193 MET A O 1
ATOM 1445 N N . ALA A 1 194 ? -1.271 7.512 -2.139 1 98.06 194 ALA A N 1
ATOM 1446 C CA . ALA A 1 194 ? -2.65 7.855 -1.802 1 98.06 194 ALA A CA 1
ATOM 1447 C C . ALA A 1 194 ? -2.777 9.328 -1.436 1 98.06 194 ALA A C 1
ATOM 1449 O O . ALA A 1 194 ? -1.771 10.016 -1.224 1 98.06 194 ALA A O 1
ATOM 1450 N N . LEU A 1 195 ? -4.004 9.852 -1.479 1 98.56 195 LEU A N 1
ATOM 1451 C CA . LEU A 1 195 ? -4.312 11.227 -1.119 1 98.56 195 LEU A CA 1
ATOM 1452 C C . LEU A 1 195 ? -3.807 12.195 -2.186 1 98.56 195 LEU A C 1
ATOM 1454 O O . LEU A 1 195 ? -3.475 13.344 -1.881 1 98.56 195 LEU A O 1
ATOM 1458 N N . SER A 1 196 ? -3.688 11.75 -3.43 1 98.44 196 SER A N 1
ATOM 1459 C CA . SER A 1 196 ? -3.203 12.625 -4.496 1 98.44 196 SER A CA 1
ATOM 1460 C C . SER A 1 196 ? -4.156 13.789 -4.734 1 98.44 196 SER A C 1
ATOM 1462 O O . SER A 1 196 ? -3.746 14.844 -5.215 1 98.44 196 SER A O 1
ATOM 1464 N N . ALA A 1 197 ? -5.395 13.617 -4.32 1 98.62 197 ALA A N 1
ATOM 1465 C CA . ALA A 1 197 ? -6.387 14.68 -4.492 1 98.62 197 ALA A CA 1
ATOM 1466 C C . ALA A 1 197 ? -6.102 15.852 -3.564 1 98.62 197 ALA A C 1
ATOM 1468 O O . ALA A 1 197 ? -6.684 16.938 -3.719 1 98.62 197 ALA A O 1
ATOM 1469 N N . THR A 1 198 ? -5.176 15.719 -2.617 1 98.5 198 THR A N 1
ATOM 1470 C CA . THR A 1 198 ? -4.793 16.828 -1.756 1 98.5 198 THR A CA 1
ATOM 1471 C C . THR A 1 198 ? -3.969 17.859 -2.529 1 98.5 198 THR A C 1
ATOM 1473 O O . THR A 1 198 ? -3.736 18.969 -2.047 1 98.5 198 THR A O 1
ATOM 1476 N N . GLN A 1 199 ? -3.502 17.484 -3.717 1 98.38 199 GLN A N 1
ATOM 1477 C CA . GLN A 1 199 ? -2.75 18.359 -4.609 1 98.38 199 GLN A CA 1
ATOM 1478 C C . GLN A 1 199 ? -1.519 18.938 -3.91 1 98.38 199 GLN A C 1
ATOM 1480 O O . GLN A 1 199 ? -1.254 20.141 -3.992 1 98.38 199 GLN A O 1
ATOM 1485 N N . THR A 1 200 ? -0.83 18.047 -3.182 1 98.19 200 THR A N 1
ATOM 1486 C CA . THR A 1 200 ? 0.4 18.406 -2.486 1 98.19 200 THR A CA 1
ATOM 1487 C C . THR A 1 200 ? 1.543 18.609 -3.479 1 98.19 200 THR A C 1
ATOM 1489 O O . THR A 1 200 ? 1.701 17.828 -4.418 1 98.19 200 THR A O 1
ATOM 1492 N N . GLY A 1 201 ? 2.264 19.656 -3.344 1 97.19 201 GLY A N 1
ATOM 1493 C CA . GLY A 1 201 ? 3.422 19.953 -4.168 1 97.19 201 GLY A CA 1
ATOM 1494 C C . GLY A 1 201 ? 4.344 20.984 -3.551 1 97.19 201 GLY A C 1
ATOM 1495 O O . GLY A 1 201 ? 4.043 21.531 -2.49 1 97.19 201 GLY A O 1
ATOM 1496 N N . ALA A 1 202 ? 5.449 21.172 -4.16 1 97.25 202 ALA A N 1
ATOM 1497 C CA . ALA A 1 202 ? 6.426 22.156 -3.691 1 97.25 202 ALA A CA 1
ATOM 1498 C C . ALA A 1 202 ? 5.973 23.578 -4.012 1 97.25 202 ALA A C 1
ATOM 1500 O O . ALA A 1 202 ? 5.121 23.781 -4.879 1 97.25 202 ALA A O 1
ATOM 1501 N N . VAL A 1 203 ? 6.449 24.5 -3.248 1 98.56 203 VAL A N 1
ATOM 1502 C CA . VAL A 1 203 ? 6.273 25.922 -3.523 1 98.56 203 VAL A CA 1
ATOM 1503 C C . VAL A 1 203 ? 7.629 26.625 -3.494 1 98.56 203 VAL A C 1
ATOM 1505 O O . VAL A 1 203 ? 8.352 26.547 -2.498 1 98.56 203 VAL A O 1
ATOM 1508 N N . LYS A 1 204 ? 7.957 27.281 -4.551 1 98.62 204 LYS A N 1
ATOM 1509 C CA . LYS A 1 204 ? 9.188 28.062 -4.621 1 98.62 204 LYS A CA 1
ATOM 1510 C C . LYS A 1 204 ? 8.945 29.516 -4.203 1 98.62 204 LYS A C 1
ATOM 1512 O O . LYS A 1 204 ? 7.875 30.062 -4.469 1 98.62 204 LYS A O 1
ATOM 1517 N N . LEU A 1 205 ? 9.867 30 -3.531 1 98.62 205 LEU A N 1
ATOM 1518 C CA . LEU A 1 205 ? 9.875 31.406 -3.123 1 98.62 205 LEU A CA 1
ATOM 1519 C C . LEU A 1 205 ? 11.07 32.125 -3.713 1 98.62 205 LEU A C 1
ATOM 1521 O O . LEU A 1 205 ? 12.219 31.75 -3.49 1 98.62 205 LEU A O 1
ATOM 1525 N N . ASN A 1 206 ? 10.82 33.156 -4.477 1 98.56 206 ASN A N 1
ATOM 1526 C CA . ASN A 1 206 ? 11.859 34 -5.055 1 98.56 206 ASN A CA 1
ATOM 1527 C C . ASN A 1 206 ? 11.672 35.469 -4.645 1 98.56 206 ASN A C 1
ATOM 1529 O O . ASN A 1 206 ? 10.844 36.156 -5.223 1 98.56 206 ASN A O 1
ATOM 1533 N N . ASP A 1 207 ? 12.461 35.875 -3.695 1 98.12 207 ASP A N 1
ATOM 1534 C CA . ASP A 1 207 ? 12.453 37.25 -3.225 1 98.12 207 ASP A CA 1
ATOM 1535 C C . ASP A 1 207 ? 11.039 37.688 -2.859 1 98.12 207 ASP A C 1
ATOM 1537 O O . ASP A 1 207 ? 10.562 38.719 -3.355 1 98.12 207 ASP A O 1
ATOM 1541 N N . VAL A 1 208 ? 10.375 36.969 -2.033 1 98.62 208 VAL A N 1
ATOM 1542 C CA . VAL A 1 208 ? 8.984 37.25 -1.669 1 98.62 208 VAL A CA 1
ATOM 1543 C C . VAL A 1 208 ? 8.938 38.156 -0.455 1 98.62 208 VAL A C 1
ATOM 1545 O O . VAL A 1 208 ? 9.234 37.75 0.666 1 98.62 208 VAL A O 1
ATOM 1548 N N . GLU A 1 209 ? 8.539 39.312 -0.61 1 98.19 209 GLU A N 1
ATOM 1549 C CA . GLU A 1 209 ? 8.422 40.281 0.488 1 98.19 209 GLU A CA 1
ATOM 1550 C C . GLU A 1 209 ? 7.09 40.094 1.222 1 98.19 209 GLU A C 1
ATOM 1552 O O . GLU A 1 209 ? 6.023 40.156 0.605 1 98.19 209 GLU A O 1
ATOM 1557 N N . VAL A 1 210 ? 7.117 39.875 2.492 1 98.44 210 VAL A N 1
ATOM 1558 C CA . VAL A 1 210 ? 5.949 39.781 3.363 1 98.44 210 VAL A CA 1
ATOM 1559 C C . VAL A 1 210 ? 5.941 40.938 4.348 1 98.44 210 VAL A C 1
ATOM 1561 O O . VAL A 1 210 ? 6.875 41.094 5.137 1 98.44 210 VAL A O 1
ATOM 1564 N N . PRO A 1 211 ? 4.938 41.781 4.27 1 98.12 211 PRO A N 1
ATOM 1565 C CA . PRO A 1 211 ? 4.879 42.906 5.191 1 98.12 211 PRO A CA 1
ATOM 1566 C C . PRO A 1 211 ? 4.777 42.469 6.652 1 98.12 211 PRO A C 1
ATOM 1568 O O . PRO A 1 211 ? 4.238 41.406 6.949 1 98.12 211 PRO A O 1
ATOM 1571 N N . ARG A 1 212 ? 5.188 43.281 7.566 1 97.69 212 ARG A N 1
ATOM 1572 C CA . ARG A 1 212 ? 5.172 43 9 1 97.69 212 ARG A CA 1
ATOM 1573 C C . ARG A 1 212 ? 3.756 42.75 9.492 1 97.69 212 ARG A C 1
ATOM 1575 O O . ARG A 1 212 ? 3.561 41.969 10.438 1 97.69 212 ARG A O 1
ATOM 1582 N N . ASP A 1 213 ? 2.811 43.281 8.836 1 98.06 213 ASP A N 1
ATOM 1583 C CA . ASP A 1 213 ? 1.405 43.125 9.195 1 98.06 213 ASP A CA 1
ATOM 1584 C C . ASP A 1 213 ? 0.963 41.688 9.023 1 98.06 213 ASP A C 1
ATOM 1586 O O . ASP A 1 213 ? -0.072 41.281 9.555 1 98.06 213 ASP A O 1
ATOM 1590 N N . MET A 1 214 ? 1.749 40.906 8.266 1 98.25 214 MET A N 1
ATOM 1591 C CA . MET A 1 214 ? 1.364 39.531 7.988 1 98.25 214 MET A CA 1
ATOM 1592 C C . MET A 1 214 ? 2.256 38.562 8.75 1 98.25 214 MET A C 1
ATOM 1594 O O . MET A 1 214 ? 2.17 37.344 8.539 1 98.25 214 MET A O 1
ATOM 1598 N N . LEU A 1 215 ? 3.078 39.125 9.594 1 98 215 LEU A N 1
ATOM 1599 C CA . LEU A 1 215 ? 3.889 38.281 10.461 1 98 215 LEU A CA 1
ATOM 1600 C C . LEU A 1 215 ? 3.027 37.594 11.523 1 98 215 LEU A C 1
ATOM 1602 O O . LEU A 1 215 ? 2.164 38.25 12.125 1 98 215 LEU A O 1
ATOM 1606 N N . ILE A 1 216 ? 3.264 36.375 11.734 1 97.81 216 ILE A N 1
ATOM 1607 C CA . ILE A 1 216 ? 2.51 35.625 12.727 1 97.81 216 ILE A CA 1
ATOM 1608 C C . ILE A 1 216 ? 3.32 35.531 14.016 1 97.81 216 ILE A C 1
ATOM 1610 O O . ILE A 1 216 ? 2.773 35.656 15.109 1 97.81 216 ILE A O 1
ATOM 1614 N N . ALA A 1 217 ? 4.613 35.25 13.867 1 97 217 ALA A N 1
ATOM 1615 C CA . ALA A 1 217 ? 5.492 35.094 15.031 1 97 217 ALA A CA 1
ATOM 1616 C C . ALA A 1 217 ? 6.945 35.375 14.648 1 97 217 ALA A C 1
ATOM 1618 O O . ALA A 1 217 ? 7.344 35.156 13.5 1 97 217 ALA A O 1
ATOM 1619 N N . GLY A 1 218 ? 7.664 35.719 15.711 1 95.88 218 GLY A N 1
ATOM 1620 C CA . GLY A 1 218 ? 9.094 35.906 15.531 1 95.88 218 GLY A CA 1
ATOM 1621 C C . GLY A 1 218 ? 9.469 37.344 15.195 1 95.88 218 GLY A C 1
ATOM 1622 O O . GLY A 1 218 ? 8.625 38.25 15.242 1 95.88 218 GLY A O 1
ATOM 1623 N N . PRO A 1 219 ? 10.711 37.531 15 1 96.75 219 PRO A N 1
ATOM 1624 C CA . PRO A 1 219 ? 11.836 36.594 14.992 1 96.75 219 PRO A CA 1
ATOM 1625 C C . PRO A 1 219 ? 12.172 36.062 16.375 1 96.75 219 PRO A C 1
ATOM 1627 O O . PRO A 1 219 ? 12.305 36.844 17.328 1 96.75 219 PRO A O 1
ATOM 1630 N N . VAL A 1 220 ? 12.242 34.75 16.484 1 96.25 220 VAL A N 1
ATOM 1631 C CA . VAL A 1 220 ? 12.641 34.062 17.719 1 96.25 220 VAL A CA 1
ATOM 1632 C C . VAL A 1 220 ? 13.328 32.719 17.375 1 96.25 220 VAL A C 1
ATOM 1634 O O . VAL A 1 220 ? 13.266 32.281 16.234 1 96.25 220 VAL A O 1
ATOM 1637 N N . GLU A 1 221 ? 14.062 32.281 18.359 1 92.88 221 GLU A N 1
ATOM 1638 C CA . GLU A 1 221 ? 14.617 30.938 18.172 1 92.88 221 GLU A CA 1
ATOM 1639 C C . GLU A 1 221 ? 13.516 29.875 18.203 1 92.88 221 GLU A C 1
ATOM 1641 O O . GLU A 1 221 ? 12.578 29.969 19 1 92.88 221 GLU A O 1
ATOM 1646 N N . GLN A 1 222 ? 13.523 28.906 17.359 1 89.81 222 GLN A N 1
ATOM 1647 C CA . GLN A 1 222 ? 12.594 27.781 17.328 1 89.81 222 GLN A CA 1
ATOM 1648 C C . GLN A 1 222 ? 11.141 28.266 17.375 1 89.81 222 GLN A C 1
ATOM 1650 O O . GLN A 1 222 ? 10.383 27.875 18.25 1 89.81 222 GLN A O 1
ATOM 1655 N N . VAL A 1 223 ? 10.781 29 16.359 1 91.88 223 VAL A N 1
ATOM 1656 C CA . VAL A 1 223 ? 9.516 29.719 16.328 1 91.88 223 VAL A CA 1
ATOM 1657 C C . VAL A 1 223 ? 8.359 28.734 16.5 1 91.88 223 VAL A C 1
ATOM 1659 O O . VAL A 1 223 ? 7.324 29.078 17.078 1 91.88 223 VAL A O 1
ATOM 1662 N N . MET A 1 224 ? 8.578 27.469 16.109 1 87.69 224 MET A N 1
ATOM 1663 C CA . MET A 1 224 ? 7.508 26.484 16.156 1 87.69 224 MET A CA 1
ATOM 1664 C C . MET A 1 224 ? 7.223 26.047 17.594 1 87.69 224 MET A C 1
ATOM 1666 O O . MET A 1 224 ? 6.176 25.453 17.875 1 87.69 224 MET A O 1
ATOM 1670 N N . LYS A 1 225 ? 8.156 26.328 18.5 1 82.19 225 LYS A N 1
ATOM 1671 C CA . LYS A 1 225 ? 7.945 26 19.906 1 82.19 225 LYS A CA 1
ATOM 1672 C C . LYS A 1 225 ? 7.113 27.078 20.609 1 82.19 225 LYS A C 1
ATOM 1674 O O . LYS A 1 225 ? 6.613 26.859 21.719 1 82.19 225 LYS A O 1
ATOM 1679 N N . GLN A 1 226 ? 7.156 28.234 20.047 1 69.31 226 GLN A N 1
ATOM 1680 C CA . GLN A 1 226 ? 6.434 29.344 20.656 1 69.31 226 GLN A CA 1
ATOM 1681 C C . GLN A 1 226 ? 4.949 29.281 20.312 1 69.31 226 GLN A C 1
ATOM 1683 O O . GLN A 1 226 ? 4.137 30 20.906 1 69.31 226 GLN A O 1
ATOM 1688 N N . THR A 1 227 ? 4.773 28.781 19.359 1 60.31 227 THR A N 1
ATOM 1689 C CA . THR A 1 227 ? 3.391 28.734 18.906 1 60.31 227 THR A CA 1
ATOM 1690 C C . THR A 1 227 ? 2.768 27.375 19.234 1 60.31 227 THR A C 1
ATOM 1692 O O . THR A 1 227 ? 3.289 26.328 18.828 1 60.31 227 THR A O 1
ATOM 1695 N N . SER A 1 228 ? 2.656 27.25 20.734 1 52.25 228 SER A N 1
ATOM 1696 C CA . SER A 1 228 ? 2.16 25.969 21.219 1 52.25 228 SER A CA 1
ATOM 1697 C C . SER A 1 228 ? 1.128 25.375 20.266 1 52.25 228 SER A C 1
ATOM 1699 O O . SER A 1 228 ? 0.138 26.031 19.938 1 52.25 228 SER A O 1
ATOM 1701 N N . GLY A 1 229 ? 1.403 24.875 19.281 1 47.66 229 GLY A N 1
ATOM 1702 C CA . GLY A 1 229 ? 0.264 24.156 18.766 1 47.66 229 GLY A CA 1
ATOM 1703 C C . GLY A 1 229 ? -0.372 23.219 19.781 1 47.66 229 GLY A C 1
ATOM 1704 O O . GLY A 1 229 ? 0.321 22.438 20.422 1 47.66 229 GLY A O 1
ATOM 1705 N N . GLY A 1 230 ? -1.204 23.688 20.562 1 44.22 230 GLY A N 1
ATOM 1706 C CA . GLY A 1 230 ? -2.229 23.094 21.406 1 44.22 230 GLY A CA 1
ATOM 1707 C C . GLY A 1 230 ? -2.406 21.594 21.172 1 44.22 230 GLY A C 1
ATOM 1708 O O . GLY A 1 230 ? -1.436 20.891 20.906 1 44.22 230 GLY A O 1
ATOM 1709 N N . ALA A 1 231 ? -3.811 21.172 20.938 1 42.81 231 ALA A N 1
ATOM 1710 C CA . ALA A 1 231 ? -4.578 19.969 20.609 1 42.81 231 ALA A CA 1
ATOM 1711 C C . ALA A 1 231 ? -3.891 19.172 19.5 1 42.81 231 ALA A C 1
ATOM 1713 O O . ALA A 1 231 ? -4.383 18.125 19.094 1 42.81 231 ALA A O 1
ATOM 1714 N N . GLY A 1 232 ? -2.828 19.797 18.953 1 55.59 232 GLY A N 1
ATOM 1715 C CA . GLY A 1 232 ? -2.248 19.375 17.688 1 55.59 232 GLY A CA 1
ATOM 1716 C C . GLY A 1 232 ? -1.7 17.953 17.75 1 55.59 232 GLY A C 1
ATOM 1717 O O . GLY A 1 232 ? -1.778 17.219 16.766 1 55.59 232 GLY A O 1
ATOM 1718 N N . SER A 1 233 ? -1.392 17.609 19 1 73.38 233 SER A N 1
ATOM 1719 C CA . SER A 1 233 ? -0.612 16.375 19.078 1 73.38 233 SER A CA 1
ATOM 1720 C C . SER A 1 233 ? -1.505 15.148 18.953 1 73.38 233 SER A C 1
ATOM 1722 O O . SER A 1 233 ? -1.124 14.164 18.328 1 73.38 233 SER A O 1
ATOM 1724 N N . PHE A 1 234 ? -2.852 15.453 19.219 1 92.38 234 PHE A N 1
ATOM 1725 C CA . PHE A 1 234 ? -3.666 14.242 19.25 1 92.38 234 PHE A CA 1
ATOM 1726 C C . PHE A 1 234 ? -4.5 14.133 17.969 1 92.38 234 PHE A C 1
ATOM 1728 O O . PHE A 1 234 ? -5.035 13.062 17.672 1 92.38 234 PHE A O 1
ATOM 1735 N N . THR A 1 235 ? -4.52 15.234 17.203 1 93.75 235 THR A N 1
ATOM 1736 C CA . THR A 1 235 ? -5.359 15.258 16.016 1 93.75 235 THR A CA 1
ATOM 1737 C C . THR A 1 235 ? -4.809 14.32 14.945 1 93.75 235 THR A C 1
ATOM 1739 O O . THR A 1 235 ? -5.566 13.734 14.172 1 93.75 235 THR A O 1
ATOM 1742 N N . THR A 1 236 ? -3.504 14.156 14.906 1 93.62 236 THR A N 1
ATOM 1743 C CA . THR A 1 236 ? -2.902 13.234 13.953 1 93.62 236 THR A CA 1
ATOM 1744 C C . THR A 1 236 ? -3.346 11.805 14.234 1 93.62 236 THR A C 1
ATOM 1746 O O . THR A 1 236 ? -3.672 11.055 13.312 1 93.62 236 THR A O 1
ATOM 1749 N N . SER A 1 237 ? -3.395 11.477 15.562 1 97.12 237 SER A N 1
ATOM 1750 C CA . SER A 1 237 ? -3.832 10.148 15.977 1 97.12 237 SER A CA 1
ATOM 1751 C C . SER A 1 237 ? -5.301 9.922 15.641 1 97.12 237 SER A C 1
ATOM 1753 O O . SER A 1 237 ? -5.707 8.797 15.328 1 97.12 237 SER A O 1
ATOM 1755 N N . ALA A 1 238 ? -6.074 11.008 15.711 1 98 238 ALA A N 1
ATOM 1756 C CA . ALA A 1 238 ? -7.504 10.93 15.414 1 98 238 ALA A CA 1
ATOM 1757 C C . ALA A 1 238 ? -7.738 10.484 13.977 1 98 238 ALA A C 1
ATOM 1759 O O . ALA A 1 238 ? -8.664 9.719 13.695 1 98 238 ALA A O 1
ATOM 1760 N N . LEU A 1 239 ? -6.938 10.984 13.047 1 98.56 239 LEU A N 1
ATOM 1761 C CA . LEU A 1 239 ? -7.078 10.594 11.648 1 98.56 239 LEU A CA 1
ATOM 1762 C C . LEU A 1 239 ? -6.805 9.102 11.469 1 98.56 239 LEU A C 1
ATOM 1764 O O . LEU A 1 239 ? -7.574 8.398 10.812 1 98.56 239 LEU A O 1
ATOM 1768 N N . ALA A 1 240 ? -5.695 8.617 12.07 1 98.56 240 ALA A N 1
ATOM 1769 C CA . ALA A 1 240 ? -5.352 7.203 11.984 1 98.56 240 ALA A CA 1
ATOM 1770 C C . ALA A 1 240 ? -6.449 6.332 12.594 1 98.56 240 ALA A C 1
ATOM 1772 O O . ALA A 1 240 ? -6.789 5.281 12.055 1 98.56 240 ALA A O 1
ATOM 1773 N N . LEU A 1 241 ? -6.953 6.785 13.734 1 98.75 241 LEU A N 1
ATOM 1774 C CA . LEU A 1 241 ? -8.047 6.062 14.375 1 98.75 241 LEU A CA 1
ATOM 1775 C C . LEU A 1 241 ? -9.273 6.027 13.469 1 98.75 241 LEU A C 1
ATOM 1777 O O . LEU A 1 241 ? -10 5.027 13.438 1 98.75 241 LEU A O 1
ATOM 1781 N N . GLY A 1 242 ? -9.562 7.117 12.781 1 98.81 242 GLY A N 1
ATOM 1782 C CA . GLY A 1 242 ? -10.648 7.113 11.812 1 98.81 242 GLY A CA 1
ATOM 1783 C C . GLY A 1 242 ? -10.492 6.043 10.75 1 98.81 242 GLY A C 1
ATOM 1784 O O . GLY A 1 242 ? -11.445 5.324 10.445 1 98.81 242 GLY A O 1
ATOM 1785 N N . VAL A 1 243 ? -9.297 5.906 10.195 1 98.81 243 VAL A N 1
ATOM 1786 C CA . VAL A 1 243 ? -8.992 4.883 9.195 1 98.81 243 VAL A CA 1
ATOM 1787 C C . VAL A 1 243 ? -9.188 3.496 9.797 1 98.81 243 VAL A C 1
ATOM 1789 O O . VAL A 1 243 ? -9.75 2.605 9.164 1 98.81 243 VAL A O 1
ATOM 1792 N N . THR A 1 244 ? -8.719 3.338 11.07 1 98.88 244 THR A N 1
ATOM 1793 C CA . THR A 1 244 ? -8.898 2.082 11.789 1 98.88 244 THR A CA 1
ATOM 1794 C C . THR A 1 244 ? -10.383 1.749 11.938 1 98.88 244 THR A C 1
ATOM 1796 O O . THR A 1 244 ? -10.797 0.613 11.695 1 98.88 244 THR A O 1
ATOM 1799 N N . ASN A 1 245 ? -11.156 2.752 12.32 1 98.81 245 ASN A N 1
ATOM 1800 C CA . ASN A 1 245 ? -12.586 2.535 12.516 1 98.81 245 ASN A CA 1
ATOM 1801 C C . ASN A 1 245 ? -13.273 2.096 11.227 1 98.81 245 ASN A C 1
ATOM 1803 O O . ASN A 1 245 ? -14.125 1.211 11.242 1 98.81 245 ASN A O 1
ATOM 1807 N N . ALA A 1 246 ? -12.922 2.736 10.141 1 98.75 246 ALA A N 1
ATOM 1808 C CA . ALA A 1 246 ? -13.469 2.318 8.844 1 98.75 246 ALA A CA 1
ATOM 1809 C C . ALA A 1 246 ? -13.07 0.88 8.523 1 98.75 246 ALA A C 1
ATOM 1811 O O . ALA A 1 246 ? -13.883 0.107 8.008 1 98.75 246 ALA A O 1
ATOM 1812 N N . ALA A 1 247 ? -11.852 0.491 8.789 1 98.81 247 ALA A N 1
ATOM 1813 C CA . ALA A 1 247 ? -11.367 -0.867 8.555 1 98.81 247 ALA A CA 1
ATOM 1814 C C . ALA A 1 247 ? -12.133 -1.877 9.406 1 98.81 247 ALA A C 1
ATOM 1816 O O . ALA A 1 247 ? -12.516 -2.945 8.922 1 98.81 247 ALA A O 1
ATOM 1817 N N . VAL A 1 248 ? -12.328 -1.55 10.688 1 98.75 248 VAL A N 1
ATOM 1818 C CA . VAL A 1 248 ? -13.055 -2.428 11.602 1 98.75 248 VAL A CA 1
ATOM 1819 C C . VAL A 1 248 ? -14.477 -2.652 11.086 1 98.75 248 VAL A C 1
ATOM 1821 O O . VAL A 1 248 ? -14.984 -3.773 11.125 1 98.75 248 VAL A O 1
ATOM 1824 N N . THR A 1 249 ? -15.062 -1.575 10.633 1 98.62 249 THR A N 1
ATOM 1825 C CA . THR A 1 249 ? -16.391 -1.682 10.055 1 98.62 249 THR A CA 1
ATOM 1826 C C . THR A 1 249 ? -16.391 -2.609 8.844 1 98.62 249 THR A C 1
ATOM 1828 O O . THR A 1 249 ? -17.281 -3.445 8.688 1 98.62 249 THR A O 1
ATOM 1831 N N . SER A 1 250 ? -15.414 -2.475 7.945 1 98.31 250 SER A N 1
ATOM 1832 C CA . SER A 1 250 ? -15.289 -3.342 6.781 1 98.31 250 SER A CA 1
ATOM 1833 C C . SER A 1 250 ? -15.094 -4.797 7.191 1 98.31 250 SER A C 1
ATOM 1835 O O . SER A 1 250 ? -15.664 -5.703 6.574 1 98.31 250 SER A O 1
ATOM 1837 N N . LEU A 1 251 ? -14.266 -5.059 8.219 1 98.19 251 LEU A N 1
ATOM 1838 C CA . LEU A 1 251 ? -14.031 -6.414 8.711 1 98.19 251 LEU A CA 1
ATOM 1839 C C . LEU A 1 251 ? -15.32 -7.023 9.258 1 98.19 251 LEU A C 1
ATOM 1841 O O . LEU A 1 251 ? -15.547 -8.227 9.117 1 98.19 251 LEU A O 1
ATOM 1845 N N . ALA A 1 252 ? -16.109 -6.156 9.906 1 98.31 252 ALA A N 1
ATOM 1846 C CA . ALA A 1 252 ? -17.391 -6.629 10.414 1 98.31 252 ALA A CA 1
ATOM 1847 C C . ALA A 1 252 ? -18.266 -7.152 9.281 1 98.31 252 ALA A C 1
ATOM 1849 O O . ALA A 1 252 ? -18.938 -8.18 9.43 1 98.31 252 ALA A O 1
ATOM 1850 N N . GLN A 1 253 ? -18.281 -6.418 8.203 1 97.38 253 GLN A N 1
ATOM 1851 C CA . GLN A 1 253 ? -19.062 -6.836 7.039 1 97.38 253 GLN A CA 1
ATOM 1852 C C . GLN A 1 253 ? -18.562 -8.164 6.488 1 97.38 253 GLN A C 1
ATOM 1854 O O . GLN A 1 253 ? -19.359 -9.055 6.188 1 97.38 253 GLN A O 1
ATOM 1859 N N . GLU A 1 254 ? -17.281 -8.352 6.348 1 96.38 254 GLU A N 1
ATOM 1860 C CA . GLU A 1 254 ? -16.703 -9.617 5.887 1 96.38 254 GLU A CA 1
ATOM 1861 C C . GLU A 1 254 ? -17.031 -10.75 6.852 1 96.38 254 GLU A C 1
ATOM 1863 O O . GLU A 1 254 ? -17.344 -11.867 6.422 1 96.38 254 GLU A O 1
ATOM 1868 N N . ALA A 1 255 ? -16.922 -10.453 8.133 1 96.19 255 ALA A N 1
ATOM 1869 C CA . ALA A 1 255 ? -17.141 -11.461 9.164 1 96.19 255 ALA A CA 1
ATOM 1870 C C . ALA A 1 255 ? -18.594 -11.93 9.164 1 96.19 255 ALA A C 1
ATOM 1872 O O . ALA A 1 255 ? -18.891 -13.07 9.539 1 96.19 255 ALA A O 1
ATOM 1873 N N . SER A 1 256 ? -19.5 -11.039 8.781 1 95.88 256 SER A N 1
ATOM 1874 C CA . SER A 1 256 ? -20.906 -11.406 8.727 1 95.88 256 SER A CA 1
ATOM 1875 C C . SER A 1 256 ? -21.156 -12.484 7.668 1 95.88 256 SER A C 1
ATOM 1877 O O . SER A 1 256 ? -22.109 -13.258 7.777 1 95.88 256 SER A O 1
ATOM 1879 N N . LEU A 1 257 ? -20.312 -12.602 6.66 1 91.12 257 LEU A N 1
ATOM 1880 C CA . LEU A 1 257 ? -20.453 -13.57 5.578 1 91.12 257 LEU A CA 1
ATOM 1881 C C . LEU A 1 257 ? -19.562 -14.789 5.832 1 91.12 257 LEU A C 1
ATOM 1883 O O . LEU A 1 257 ? -19.828 -15.875 5.301 1 91.12 257 LEU A O 1
ATOM 1887 N N . ARG A 1 258 ? -18.531 -14.664 6.645 1 92.06 258 ARG A N 1
ATOM 1888 C CA . ARG A 1 258 ? -17.531 -15.695 6.922 1 92.06 258 ARG A CA 1
ATOM 1889 C C . ARG A 1 258 ? -17.219 -15.766 8.414 1 92.06 258 ARG A C 1
ATOM 1891 O O . ARG A 1 258 ? -16.297 -15.102 8.891 1 92.06 258 ARG A O 1
ATOM 1898 N N . PRO A 1 259 ? -17.75 -16.672 9.094 1 92.19 259 PRO A N 1
ATOM 1899 C CA . PRO A 1 259 ? -17.656 -16.734 10.555 1 92.19 259 PRO A CA 1
ATOM 1900 C C . PRO A 1 259 ? -16.219 -16.906 11.047 1 92.19 259 PRO A C 1
ATOM 1902 O O . PRO A 1 259 ? -15.906 -16.547 12.188 1 92.19 259 PRO A O 1
ATOM 1905 N N . ASP A 1 260 ? -15.352 -17.422 10.227 1 91.81 260 ASP A N 1
ATOM 1906 C CA . ASP A 1 260 ? -13.961 -17.609 10.625 1 91.81 260 ASP A CA 1
ATOM 1907 C C . ASP A 1 260 ? -13.25 -16.281 10.836 1 91.81 260 ASP A C 1
ATOM 1909 O O . ASP A 1 260 ? -12.172 -16.234 11.438 1 91.81 260 ASP A O 1
ATOM 1913 N N . LEU A 1 261 ? -13.859 -15.141 10.422 1 96.06 261 LEU A N 1
ATOM 1914 C CA . LEU A 1 261 ? -13.258 -13.82 10.539 1 96.06 261 LEU A CA 1
ATOM 1915 C C . LEU A 1 261 ? -13.742 -13.109 11.805 1 96.06 261 LEU A C 1
ATOM 1917 O O . LEU A 1 261 ? -13.258 -12.031 12.141 1 96.06 261 LEU A O 1
ATOM 1921 N N . THR A 1 262 ? -14.688 -13.648 12.547 1 96.88 262 THR A N 1
ATOM 1922 C CA . THR A 1 262 ? -15.344 -13 13.672 1 96.88 262 THR A CA 1
ATOM 1923 C C . THR A 1 262 ? -14.336 -12.672 14.773 1 96.88 262 THR A C 1
ATOM 1925 O O . THR A 1 262 ? -14.336 -11.555 15.305 1 96.88 262 THR A O 1
ATOM 1928 N N . GLU A 1 263 ? -13.523 -13.648 15.102 1 96.19 263 GLU A N 1
ATOM 1929 C CA . GLU A 1 263 ? -12.547 -13.43 16.172 1 96.19 263 GLU A CA 1
ATOM 1930 C C . GLU A 1 263 ? -11.602 -12.281 15.82 1 96.19 263 GLU A C 1
ATOM 1932 O O . GLU A 1 263 ? -11.289 -11.445 16.672 1 96.19 263 GLU A O 1
ATOM 1937 N N . VAL A 1 264 ? -11.117 -12.281 14.609 1 96.81 264 VAL A N 1
ATOM 1938 C CA . VAL A 1 264 ? -10.219 -11.234 14.148 1 96.81 264 VAL A CA 1
ATOM 1939 C C . VAL A 1 264 ? -10.906 -9.875 14.227 1 96.81 264 VAL A C 1
ATOM 1941 O O . VAL A 1 2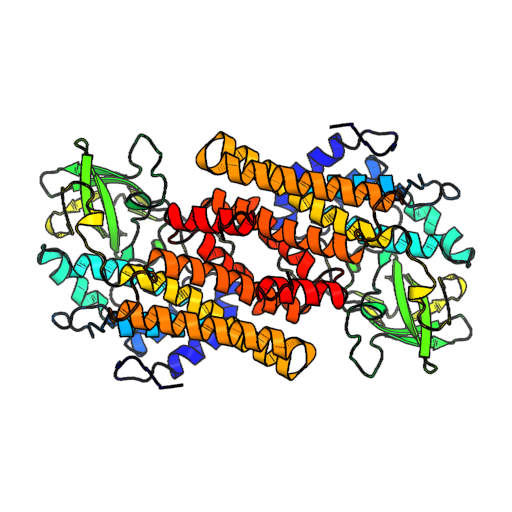64 ? -10.32 -8.906 14.703 1 96.81 264 VAL A O 1
ATOM 1944 N N . HIS A 1 265 ? -12.133 -9.812 13.75 1 98.12 265 HIS A N 1
ATOM 1945 C CA . HIS A 1 265 ? -12.914 -8.578 13.828 1 98.12 265 HIS A CA 1
ATOM 1946 C C . HIS A 1 265 ? -13.031 -8.094 15.266 1 98.12 265 HIS A C 1
ATOM 1948 O O . HIS A 1 265 ? -12.812 -6.91 15.547 1 98.12 265 HIS A O 1
ATOM 1954 N N . GLU A 1 266 ? -13.344 -8.969 16.172 1 97.94 266 GLU A N 1
ATOM 1955 C CA . GLU A 1 266 ? -13.555 -8.617 17.562 1 97.94 266 GLU A CA 1
ATOM 1956 C C . GLU A 1 266 ? -12.281 -8.062 18.203 1 97.94 266 GLU A C 1
ATOM 1958 O O . GLU A 1 266 ? -12.328 -7.102 18.969 1 97.94 266 GLU A O 1
ATOM 1963 N N . GLN A 1 267 ? -11.18 -8.617 17.891 1 97.88 267 GLN A N 1
ATOM 1964 C CA . GLN A 1 267 ? -9.906 -8.148 18.422 1 97.88 267 GLN A CA 1
ATOM 1965 C C . GLN A 1 267 ? -9.602 -6.73 17.969 1 97.88 267 GLN A C 1
ATOM 1967 O O . GLN A 1 267 ? -9.18 -5.891 18.766 1 97.88 267 GLN A O 1
ATOM 1972 N N . PHE A 1 268 ? -9.789 -6.477 16.688 1 98.56 268 PHE A N 1
ATOM 1973 C CA . PHE A 1 268 ? -9.547 -5.129 16.172 1 98.56 268 PHE A CA 1
ATOM 1974 C C . PHE A 1 268 ? -10.547 -4.141 16.75 1 98.56 268 PHE A C 1
ATOM 1976 O O . PHE A 1 268 ? -10.211 -2.99 17.031 1 98.56 268 PHE A O 1
ATOM 1983 N N . ALA A 1 269 ? -11.812 -4.59 16.906 1 98.5 269 ALA A N 1
ATOM 1984 C CA . ALA A 1 269 ? -12.844 -3.727 17.484 1 98.5 269 ALA A CA 1
ATOM 1985 C C . ALA A 1 269 ? -12.492 -3.322 18.906 1 98.5 269 ALA A C 1
ATOM 1987 O O . ALA A 1 269 ? -12.625 -2.154 19.281 1 98.5 269 ALA A O 1
ATOM 1988 N N . VAL A 1 270 ? -12.016 -4.277 19.688 1 98.38 270 VAL A N 1
ATOM 1989 C CA . VAL A 1 270 ? -11.625 -4.016 21.078 1 98.38 270 VAL A CA 1
ATOM 1990 C C . VAL A 1 270 ? -10.438 -3.053 21.094 1 98.38 270 VAL A C 1
ATOM 1992 O O . VAL A 1 270 ? -10.43 -2.082 21.859 1 98.38 270 VAL A O 1
ATOM 1995 N N . SER A 1 271 ? -9.414 -3.287 20.25 1 98.25 271 SER A N 1
ATOM 1996 C CA . SER A 1 271 ? -8.234 -2.439 20.188 1 98.25 271 SER A CA 1
ATOM 1997 C C . SER A 1 271 ? -8.586 -1.017 19.766 1 98.25 271 SER A C 1
ATOM 1999 O O . SER A 1 271 ? -8.047 -0.05 20.312 1 98.25 271 SER A O 1
ATOM 2001 N N . ALA A 1 272 ? -9.484 -0.907 18.781 1 98.56 272 ALA A N 1
ATOM 2002 C CA . ALA A 1 272 ? -9.914 0.406 18.312 1 98.56 272 ALA A CA 1
ATOM 2003 C C . ALA A 1 272 ? -10.656 1.168 19.406 1 98.56 272 ALA A C 1
ATOM 2005 O O . ALA A 1 272 ? -10.43 2.365 19.594 1 98.56 272 ALA A O 1
ATOM 2006 N N . THR A 1 273 ? -11.531 0.497 20.125 1 98.44 273 THR A N 1
ATOM 2007 C CA . THR A 1 273 ? -12.305 1.107 21.203 1 98.44 273 THR A CA 1
ATOM 2008 C C . THR A 1 273 ? -11.383 1.584 22.312 1 98.44 273 THR A C 1
ATOM 2010 O O . THR A 1 273 ? -11.539 2.695 22.828 1 98.44 273 THR A O 1
ATOM 2013 N N . GLN A 1 274 ? -10.43 0.725 22.688 1 97.75 274 GLN A N 1
ATOM 2014 C CA . GLN A 1 274 ? -9.492 1.088 23.75 1 97.75 274 GLN A CA 1
ATOM 2015 C C . GLN A 1 274 ? -8.648 2.297 23.344 1 97.75 274 GLN A C 1
ATOM 2017 O O . GLN A 1 274 ? -8.422 3.199 24.156 1 97.75 274 GLN A O 1
ATOM 2022 N N . LEU A 1 275 ? -8.172 2.318 22.125 1 98 275 LEU A N 1
ATOM 2023 C CA . LEU A 1 275 ? -7.383 3.447 21.641 1 98 275 LEU A CA 1
ATOM 2024 C C . LEU A 1 275 ? -8.211 4.727 21.641 1 98 275 LEU A C 1
ATOM 2026 O O . LEU A 1 275 ? -7.719 5.793 22.016 1 98 275 LEU A O 1
ATOM 2030 N N . ALA A 1 276 ? -9.453 4.609 21.172 1 97.88 276 ALA A N 1
ATOM 2031 C CA . ALA A 1 276 ? -10.344 5.766 21.156 1 97.88 276 ALA A CA 1
ATOM 2032 C C . ALA A 1 276 ? -10.539 6.324 22.562 1 97.88 276 ALA A C 1
ATOM 2034 O O . ALA A 1 276 ? -10.477 7.539 22.766 1 97.88 276 ALA A O 1
ATOM 2035 N N . GLU A 1 277 ? -10.766 5.438 23.5 1 97.06 277 GLU A N 1
ATOM 2036 C CA . GLU A 1 277 ? -10.953 5.859 24.875 1 97.06 277 GLU A CA 1
ATOM 2037 C C . GLU A 1 277 ? -9.711 6.562 25.422 1 97.06 277 GLU A C 1
ATOM 2039 O O . GLU A 1 277 ? -9.812 7.621 26.047 1 97.06 277 GLU A O 1
ATOM 2044 N N . ASP A 1 278 ? -8.555 5.973 25.203 1 96.94 278 ASP A N 1
ATOM 2045 C CA . ASP A 1 278 ? -7.305 6.566 25.672 1 96.94 278 ASP A CA 1
ATOM 2046 C C . ASP A 1 278 ? -7.07 7.93 25.031 1 96.94 278 ASP A C 1
ATOM 2048 O O . ASP A 1 278 ? -6.648 8.875 25.703 1 96.94 278 ASP A O 1
ATOM 2052 N N . LEU A 1 279 ? -7.332 8.031 23.719 1 96.5 279 LEU A N 1
ATOM 2053 C CA . LEU A 1 279 ? -7.121 9.266 22.969 1 96.5 279 LEU A CA 1
ATOM 2054 C C . LEU A 1 279 ? -8.039 10.375 23.469 1 96.5 279 LEU A C 1
ATOM 2056 O O . LEU A 1 279 ? -7.586 11.492 23.75 1 96.5 279 LEU A O 1
ATOM 2060 N N . HIS A 1 280 ? -9.305 10.047 23.656 1 95.56 280 HIS A N 1
ATOM 2061 C CA . HIS A 1 280 ? -10.273 11.031 24.125 1 95.56 280 HIS A CA 1
ATOM 2062 C C . HIS A 1 280 ? -9.977 11.453 25.562 1 95.56 280 HIS A C 1
ATOM 2064 O O . HIS A 1 280 ? -10.094 12.633 25.906 1 95.56 280 HIS A O 1
ATOM 2070 N N . ALA A 1 281 ? -9.633 10.477 26.406 1 94.94 281 ALA A N 1
ATOM 2071 C CA . ALA A 1 281 ? -9.258 10.805 27.781 1 94.94 281 ALA A CA 1
ATOM 2072 C C . ALA A 1 281 ? -8.039 11.727 27.812 1 94.94 281 ALA A C 1
ATOM 2074 O O . ALA A 1 281 ? -7.977 12.656 28.609 1 94.94 281 ALA A O 1
ATOM 2075 N N . ALA A 1 282 ? -7.047 11.461 26.953 1 93.88 282 ALA A N 1
ATOM 2076 C CA . ALA A 1 282 ? -5.836 12.281 26.906 1 93.88 282 ALA A CA 1
ATOM 2077 C C . ALA A 1 282 ? -6.156 13.703 26.469 1 93.88 282 ALA A C 1
ATOM 2079 O O . ALA A 1 282 ? -5.574 14.664 26.969 1 93.88 282 ALA A O 1
ATOM 2080 N N . THR A 1 283 ? -7.07 13.82 25.516 1 91.44 283 THR A N 1
ATOM 2081 C CA . THR A 1 283 ? -7.445 15.133 25 1 91.44 283 THR A CA 1
ATOM 2082 C C . THR A 1 283 ? -8.133 15.961 26.078 1 91.44 283 THR A C 1
ATOM 2084 O O . THR A 1 283 ? -8.062 17.188 26.078 1 91.44 283 THR A O 1
ATOM 2087 N N . ARG A 1 284 ? -8.742 15.312 27.094 1 90.69 284 ARG A N 1
ATOM 2088 C CA . ARG A 1 284 ? -9.422 15.984 28.188 1 90.69 284 ARG A CA 1
ATOM 2089 C C . ARG A 1 284 ? -8.5 16.125 29.406 1 90.69 284 ARG A C 1
ATOM 2091 O O . ARG A 1 284 ? -8.922 16.594 30.453 1 90.69 284 ARG A O 1
ATOM 2098 N N . GLY A 1 285 ? -7.285 15.664 29.281 1 88.06 285 GLY A N 1
ATOM 2099 C CA . GLY A 1 285 ? -6.332 15.727 30.375 1 88.06 285 GLY A CA 1
ATOM 2100 C C . GLY A 1 285 ? -6.586 14.68 31.453 1 88.06 285 GLY A C 1
ATOM 2101 O O . GLY A 1 285 ? -6.211 14.867 32.594 1 88.06 285 GLY A O 1
ATOM 2102 N N . GLU A 1 286 ? -7.25 13.617 31.109 1 90.81 286 GLU A N 1
ATOM 2103 C CA . GLU A 1 286 ? -7.676 12.609 32.062 1 90.81 286 GLU A CA 1
ATOM 2104 C C . GLU A 1 286 ? -6.883 11.32 31.922 1 90.81 286 GLU A C 1
ATOM 2106 O O . GLU A 1 286 ? -7.059 10.375 32.688 1 90.81 286 GLU A O 1
ATOM 2111 N N . ALA A 1 287 ? -6.047 11.234 30.969 1 86.44 287 ALA A N 1
ATOM 2112 C CA . ALA A 1 287 ? -5.344 9.984 30.703 1 86.44 287 ALA A CA 1
ATOM 2113 C C . ALA A 1 287 ? -4.086 9.867 31.562 1 86.44 287 ALA A C 1
ATOM 2115 O O . ALA A 1 287 ? -3.555 10.875 32.031 1 86.44 287 ALA A O 1
ATOM 2116 N N . GLY A 1 288 ? -3.705 8.602 31.812 1 86.5 288 GLY A N 1
ATOM 2117 C CA . GLY A 1 288 ? -2.469 8.328 32.531 1 86.5 288 GLY A CA 1
ATOM 2118 C C . GLY A 1 288 ? -1.242 8.883 31.828 1 86.5 288 GLY A C 1
ATOM 2119 O O . GLY A 1 288 ? -1.28 9.172 30.625 1 86.5 288 GLY A O 1
ATOM 2120 N N . ALA A 1 289 ? -0.148 9.023 32.531 1 86.81 289 ALA A N 1
ATOM 2121 C CA . ALA A 1 289 ? 1.097 9.625 32.062 1 86.81 289 ALA A CA 1
ATOM 2122 C C . ALA A 1 289 ? 1.67 8.828 30.891 1 86.81 289 ALA A C 1
ATOM 2124 O O . ALA A 1 289 ? 2.451 9.352 30.094 1 86.81 289 ALA A O 1
ATOM 2125 N N . GLU A 1 290 ? 1.293 7.605 30.766 1 87.75 290 GLU A N 1
ATOM 2126 C CA . GLU A 1 290 ? 1.81 6.746 29.703 1 87.75 290 GLU A CA 1
ATOM 2127 C C . GLU A 1 290 ? 1.153 7.066 28.359 1 87.75 290 GLU A C 1
ATOM 2129 O O . GLU A 1 290 ? 1.663 6.68 27.312 1 87.75 290 GLU A O 1
ATOM 2134 N N . HIS A 1 291 ? 0.061 7.719 28.359 1 91.06 291 HIS A N 1
ATOM 2135 C CA . HIS A 1 291 ? -0.673 8.055 27.141 1 91.06 291 HIS A CA 1
ATOM 2136 C C . HIS A 1 291 ? -0.29 9.438 26.641 1 91.06 291 HIS A C 1
ATOM 2138 O O . HIS A 1 291 ? -1.147 10.32 26.5 1 91.06 291 HIS A O 1
ATOM 2144 N N . THR A 1 292 ? 1 9.492 26.312 1 90.88 292 THR A N 1
ATOM 2145 C CA . THR A 1 292 ? 1.507 10.719 25.719 1 90.88 292 THR A CA 1
ATOM 2146 C C . THR A 1 292 ? 1.054 10.844 24.266 1 90.88 292 THR A C 1
ATOM 2148 O O . THR A 1 292 ? 0.572 9.867 23.672 1 90.88 292 THR A O 1
ATOM 2151 N N . ALA A 1 293 ? 1.123 12.055 23.703 1 91.44 293 ALA A N 1
ATOM 2152 C CA . ALA A 1 293 ? 0.815 12.258 22.281 1 91.44 293 ALA A CA 1
ATOM 2153 C C . ALA A 1 293 ? 1.629 11.312 21.406 1 91.44 293 ALA A C 1
ATOM 2155 O O . ALA A 1 293 ? 1.109 10.75 20.438 1 91.44 293 ALA A O 1
ATOM 2156 N N . GLU A 1 294 ? 2.891 11.117 21.844 1 91.88 294 GLU A N 1
ATOM 2157 C CA . GLU A 1 294 ? 3.795 10.258 21.078 1 91.88 294 GLU A CA 1
ATOM 2158 C C . GLU A 1 294 ? 3.35 8.797 21.141 1 91.88 294 GLU A C 1
ATOM 2160 O O . GLU A 1 294 ? 3.283 8.117 20.125 1 91.88 294 GLU A O 1
ATOM 2165 N N . SER A 1 295 ? 3.053 8.297 22.344 1 93.38 295 SER A N 1
ATOM 2166 C CA . SER A 1 295 ? 2.652 6.906 22.516 1 93.38 295 SER A CA 1
ATOM 2167 C C . SER A 1 295 ? 1.337 6.617 21.797 1 93.38 295 SER A C 1
ATOM 2169 O O . SER A 1 295 ? 1.183 5.566 21.172 1 93.38 295 SER A O 1
ATOM 2171 N N . LEU A 1 296 ? 0.37 7.523 21.891 1 95.69 296 LEU A N 1
ATOM 2172 C CA . LEU A 1 296 ? -0.927 7.344 21.25 1 95.69 296 LEU A CA 1
ATOM 2173 C C . LEU A 1 296 ? -0.791 7.379 19.734 1 95.69 296 LEU A C 1
ATOM 2175 O O . LEU A 1 296 ? -1.46 6.617 19.031 1 95.69 296 LEU A O 1
ATOM 2179 N N . ARG A 1 297 ? 0.089 8.227 19.266 1 95.62 297 ARG A N 1
ATOM 2180 C CA . ARG A 1 297 ? 0.345 8.297 17.828 1 95.62 297 ARG A CA 1
ATOM 2181 C C . ARG A 1 297 ? 0.938 6.984 17.312 1 95.62 297 ARG A C 1
ATOM 2183 O O . ARG A 1 297 ? 0.527 6.477 16.266 1 95.62 297 ARG A O 1
ATOM 2190 N N . ARG A 1 298 ? 1.9 6.453 18.047 1 95.31 298 ARG A N 1
ATOM 2191 C CA . ARG A 1 298 ? 2.504 5.176 17.688 1 95.31 298 ARG A CA 1
ATOM 2192 C C . ARG A 1 298 ? 1.45 4.074 17.609 1 95.31 298 ARG A C 1
ATOM 2194 O O . ARG A 1 298 ? 1.409 3.316 16.641 1 95.31 298 ARG A O 1
ATOM 2201 N N . ARG A 1 299 ? 0.633 3.979 18.609 1 96.38 299 ARG A N 1
ATOM 2202 C CA . ARG A 1 299 ? -0.41 2.959 18.688 1 96.38 299 ARG A CA 1
ATOM 2203 C C . ARG A 1 299 ? -1.419 3.129 17.547 1 96.38 299 ARG A C 1
ATOM 2205 O O . ARG A 1 299 ? -1.848 2.146 16.938 1 96.38 299 ARG A O 1
ATOM 2212 N N . ALA A 1 300 ? -1.812 4.398 17.312 1 98 300 ALA A N 1
ATOM 2213 C CA . ALA A 1 300 ? -2.805 4.688 16.281 1 98 300 ALA A CA 1
ATOM 2214 C C . ALA A 1 300 ? -2.279 4.316 14.891 1 98 300 ALA A C 1
ATOM 2216 O O . ALA A 1 300 ? -2.984 3.688 14.102 1 98 300 ALA A O 1
ATOM 2217 N N . ASN A 1 301 ? -1.003 4.723 14.594 1 97.75 301 ASN A N 1
ATOM 2218 C CA . ASN A 1 301 ? -0.397 4.402 13.305 1 97.75 301 ASN A CA 1
ATOM 2219 C C . ASN A 1 301 ? -0.305 2.895 13.086 1 97.75 301 ASN A C 1
ATOM 2221 O O . ASN A 1 301 ? -0.679 2.391 12.023 1 97.75 301 ASN A O 1
ATOM 2225 N N . SER A 1 302 ? 0.145 2.201 14.117 1 97.62 302 SER A N 1
ATOM 2226 C CA . SER A 1 302 ? 0.298 0.752 14.047 1 97.62 302 SER A CA 1
ATOM 2227 C C . SER A 1 302 ? -1.044 0.066 13.812 1 97.62 302 SER A C 1
ATOM 2229 O O . SER A 1 302 ? -1.151 -0.831 12.969 1 97.62 302 SER A O 1
ATOM 2231 N N . LEU A 1 303 ? -2.029 0.481 14.555 1 98.5 303 LEU A N 1
ATOM 2232 C CA . LEU A 1 303 ? -3.344 -0.145 14.461 1 98.5 303 LEU A CA 1
ATOM 2233 C C . LEU A 1 303 ? -3.975 0.116 13.094 1 98.5 303 LEU A C 1
ATOM 2235 O O . LEU A 1 303 ? -4.648 -0.754 12.539 1 98.5 303 LEU A O 1
ATOM 2239 N N . ALA A 1 304 ? -3.816 1.343 12.57 1 98.75 304 ALA A N 1
ATOM 2240 C CA . ALA A 1 304 ? -4.328 1.652 11.234 1 98.75 304 ALA A CA 1
ATOM 2241 C C . ALA A 1 304 ? -3.707 0.74 10.18 1 98.75 304 ALA A C 1
ATOM 2243 O O . ALA A 1 304 ? -4.414 0.19 9.336 1 98.75 304 ALA A O 1
ATOM 2244 N N . LEU A 1 305 ? -2.377 0.501 10.242 1 98.69 305 LEU A N 1
ATOM 2245 C CA . LEU A 1 305 ? -1.682 -0.366 9.297 1 98.69 305 LEU A CA 1
ATOM 2246 C C . LEU A 1 305 ? -2.199 -1.798 9.391 1 98.69 305 LEU A C 1
ATOM 2248 O O . LEU A 1 305 ? -2.586 -2.391 8.383 1 98.69 305 LEU A O 1
ATOM 2252 N N . ARG A 1 306 ? -2.275 -2.311 10.562 1 98.62 306 ARG A N 1
ATOM 2253 C CA . ARG A 1 306 ? -2.631 -3.709 10.773 1 98.62 306 ARG A CA 1
ATOM 2254 C C . ARG A 1 306 ? -4.086 -3.971 10.398 1 98.62 306 ARG A C 1
ATOM 2256 O O . ARG A 1 306 ? -4.395 -4.98 9.758 1 98.62 306 ARG A O 1
ATOM 2263 N N . SER A 1 307 ? -4.965 -3.086 10.789 1 98.81 307 SER A N 1
ATOM 2264 C CA . SER A 1 307 ? -6.387 -3.301 10.539 1 98.81 307 SER A CA 1
ATOM 2265 C C . SER A 1 307 ? -6.695 -3.23 9.047 1 98.81 307 SER A C 1
ATOM 2267 O O . SER A 1 307 ? -7.496 -4.016 8.531 1 98.81 307 SER A O 1
ATOM 2269 N N . THR A 1 308 ? -6.09 -2.291 8.328 1 98.88 308 THR A N 1
ATOM 2270 C CA . THR A 1 308 ? -6.355 -2.18 6.895 1 98.88 308 THR A CA 1
ATOM 2271 C C . THR A 1 308 ? -5.762 -3.365 6.137 1 98.88 308 THR A C 1
ATOM 2273 O O . THR A 1 308 ? -6.344 -3.838 5.16 1 98.88 308 THR A O 1
ATOM 2276 N N . GLN A 1 309 ? -4.625 -3.873 6.555 1 98.75 309 GLN A N 1
ATOM 2277 C CA . GLN A 1 309 ? -4.051 -5.07 5.949 1 98.75 309 GLN A CA 1
ATOM 2278 C C . GLN A 1 309 ? -4.91 -6.297 6.238 1 98.75 309 GLN A C 1
ATOM 2280 O O . GLN A 1 309 ? -5.035 -7.188 5.391 1 98.75 309 GLN A O 1
ATOM 2285 N N . ALA A 1 310 ? -5.535 -6.328 7.418 1 98.69 310 ALA A N 1
ATOM 2286 C CA . ALA A 1 310 ? -6.477 -7.398 7.719 1 98.69 310 ALA A CA 1
ATOM 2287 C C . ALA A 1 310 ? -7.672 -7.363 6.773 1 98.69 310 ALA A C 1
ATOM 2289 O O . ALA A 1 310 ? -8.125 -8.406 6.289 1 98.69 310 ALA A O 1
ATOM 2290 N N . VAL A 1 311 ? -8.203 -6.176 6.508 1 98.62 311 VAL A N 1
ATOM 2291 C CA . VAL A 1 311 ? -9.328 -6.035 5.59 1 98.62 311 VAL A CA 1
ATOM 2292 C C . VAL A 1 311 ? -8.93 -6.531 4.203 1 98.62 311 VAL A C 1
ATOM 2294 O O . VAL A 1 311 ? -9.695 -7.242 3.547 1 98.62 311 VAL A O 1
ATOM 2297 N N . LEU A 1 312 ? -7.715 -6.152 3.732 1 98.56 312 LEU A N 1
ATOM 2298 C CA . LEU A 1 312 ? -7.242 -6.609 2.43 1 98.56 312 LEU A CA 1
ATOM 2299 C C . LEU A 1 312 ? -7.164 -8.133 2.383 1 98.56 312 LEU A C 1
ATOM 2301 O O . LEU A 1 312 ? -7.617 -8.75 1.417 1 98.56 312 LEU A O 1
ATOM 2305 N N . THR A 1 313 ? -6.582 -8.734 3.445 1 97.88 313 THR A N 1
ATOM 2306 C CA . THR A 1 313 ? -6.492 -10.188 3.527 1 97.88 313 THR A CA 1
ATOM 2307 C C . THR A 1 313 ? -7.879 -10.82 3.469 1 97.88 313 THR A C 1
ATOM 2309 O O . THR A 1 313 ? -8.086 -11.812 2.766 1 97.88 313 THR A O 1
ATOM 2312 N N . ALA A 1 314 ? -8.82 -10.211 4.156 1 96.5 314 ALA A N 1
ATOM 2313 C CA . ALA A 1 314 ? -10.172 -10.75 4.273 1 96.5 314 ALA A CA 1
ATOM 2314 C C . ALA A 1 314 ? -10.922 -10.648 2.943 1 96.5 314 ALA A C 1
ATOM 2316 O O . ALA A 1 314 ? -11.766 -11.492 2.635 1 96.5 314 ALA A O 1
ATOM 2317 N N . THR A 1 315 ? -10.609 -9.648 2.109 1 95.75 315 THR A N 1
ATOM 2318 C CA . THR A 1 315 ? -11.359 -9.406 0.878 1 95.75 315 THR A CA 1
ATOM 2319 C C . THR A 1 315 ? -10.695 -10.117 -0.3 1 95.75 315 THR A C 1
ATOM 2321 O O . THR A 1 315 ? -11.234 -10.125 -1.409 1 95.75 315 THR A O 1
ATOM 2324 N N . LYS A 1 316 ? -9.508 -10.703 -0.076 1 93.19 316 LYS A N 1
ATOM 2325 C CA . LYS A 1 316 ? -8.805 -11.539 -1.041 1 93.19 316 LYS A CA 1
ATOM 2326 C C . LYS A 1 316 ? -8.547 -10.781 -2.34 1 93.19 316 LYS A C 1
ATOM 2328 O O . LYS A 1 316 ? -8.188 -9.602 -2.314 1 93.19 316 LYS A O 1
ATOM 2333 N N . GLY A 1 317 ? -8.617 -11.43 -3.469 1 94.19 317 GLY A N 1
ATOM 2334 C CA . GLY A 1 317 ? -8.266 -10.844 -4.75 1 94.19 317 GLY A CA 1
ATOM 2335 C C . GLY A 1 317 ? -9.086 -9.609 -5.082 1 94.19 317 GLY A C 1
ATOM 2336 O O . GLY A 1 317 ? -8.57 -8.656 -5.68 1 94.19 317 GLY A O 1
ATOM 2337 N N . ALA A 1 318 ? -10.414 -9.617 -4.742 1 94.75 318 ALA A N 1
ATOM 2338 C CA . ALA A 1 318 ? -11.266 -8.469 -5.016 1 94.75 318 ALA A CA 1
ATOM 2339 C C . ALA A 1 318 ? -10.719 -7.207 -4.348 1 94.75 318 ALA A C 1
ATOM 2341 O O . ALA A 1 318 ? -10.75 -6.121 -4.934 1 94.75 318 ALA A O 1
ATOM 2342 N N . GLY A 1 319 ? -10.18 -7.371 -3.143 1 97.25 319 GLY A N 1
ATOM 2343 C CA . GLY A 1 319 ? -9.656 -6.242 -2.391 1 97.25 319 GLY A CA 1
ATOM 2344 C C . GLY A 1 319 ? -8.367 -5.684 -2.973 1 97.25 319 GLY A C 1
ATOM 2345 O O . GLY A 1 319 ? -7.957 -4.574 -2.629 1 97.25 319 GLY A O 1
ATOM 2346 N N . TYR A 1 320 ? -7.727 -6.477 -3.797 1 97.69 320 TYR A N 1
ATOM 2347 C CA . TYR A 1 320 ? -6.453 -6.082 -4.387 1 97.69 320 TYR A CA 1
ATOM 2348 C C . TYR A 1 320 ? -6.672 -5.301 -5.68 1 97.69 320 TYR A C 1
ATOM 2350 O O . TYR A 1 320 ? -5.73 -4.723 -6.23 1 97.69 320 TYR A O 1
ATOM 2358 N N . VAL A 1 321 ? -7.918 -5.246 -6.203 1 97.94 321 VAL A N 1
ATOM 2359 C CA . VAL A 1 321 ? -8.266 -4.516 -7.414 1 97.94 321 VAL A CA 1
ATOM 2360 C C . VAL A 1 321 ? -8.219 -3.012 -7.141 1 97.94 321 VAL A C 1
ATOM 2362 O O . VAL A 1 321 ? -8.688 -2.551 -6.102 1 97.94 321 VAL A O 1
ATOM 2365 N N . SER A 1 322 ? -7.621 -2.264 -8.086 1 97 322 SER A N 1
ATOM 2366 C CA . SER A 1 322 ? -7.516 -0.813 -7.957 1 97 322 SER A CA 1
ATOM 2367 C C . SER A 1 322 ? -8.891 -0.173 -7.789 1 97 322 SER A C 1
ATOM 2369 O O . SER A 1 322 ? -9.82 -0.486 -8.539 1 97 322 SER A O 1
ATOM 2371 N N . GLY A 1 323 ? -9.016 0.673 -6.809 1 94.94 323 GLY A N 1
ATOM 2372 C CA . GLY A 1 323 ? -10.266 1.384 -6.598 1 94.94 323 GLY A CA 1
ATOM 2373 C C . GLY A 1 323 ? -11.141 0.741 -5.543 1 94.94 323 GLY A C 1
ATOM 2374 O O . GLY A 1 323 ? -12.078 1.368 -5.039 1 94.94 323 GLY A O 1
ATOM 2375 N N . HIS A 1 324 ? -10.922 -0.596 -5.262 1 97.69 324 HIS A N 1
ATOM 2376 C CA . HIS A 1 324 ? -11.656 -1.23 -4.168 1 97.69 324 HIS A CA 1
ATOM 2377 C C . HIS A 1 324 ? -11.391 -0.522 -2.844 1 97.69 324 HIS A C 1
ATOM 2379 O O . HIS A 1 324 ? -10.266 -0.082 -2.584 1 97.69 324 HIS A O 1
ATOM 2385 N N . PRO A 1 325 ? -12.398 -0.424 -1.923 1 98 325 PRO A N 1
ATOM 2386 C CA . PRO A 1 325 ? -12.195 0.271 -0.649 1 98 325 PRO A CA 1
ATOM 2387 C C . PRO A 1 325 ? -11.055 -0.319 0.174 1 98 325 PRO A C 1
ATOM 2389 O O . PRO A 1 325 ? -10.312 0.421 0.825 1 98 325 PRO A O 1
ATOM 2392 N N . ALA A 1 326 ? -10.859 -1.662 0.161 1 98.44 326 ALA A N 1
ATOM 2393 C CA . ALA A 1 326 ? -9.766 -2.293 0.89 1 98.44 326 ALA A CA 1
ATOM 2394 C C . ALA A 1 326 ? -8.414 -1.867 0.325 1 98.44 326 ALA A C 1
ATOM 2396 O O . ALA A 1 326 ? -7.477 -1.585 1.079 1 98.44 326 ALA A O 1
ATOM 2397 N N . GLU A 1 327 ? -8.328 -1.874 -1.02 1 98.62 327 GLU A N 1
ATOM 2398 C CA . GLU A 1 327 ? -7.133 -1.43 -1.724 1 98.62 327 GLU A CA 1
ATOM 2399 C C . GLU A 1 327 ? -6.781 0.011 -1.362 1 98.62 327 GLU A C 1
ATOM 2401 O O . GLU A 1 327 ? -5.637 0.308 -1.017 1 98.62 327 GLU A O 1
ATOM 2406 N N . ARG A 1 328 ? -7.707 0.898 -1.387 1 98.25 328 ARG A N 1
ATOM 2407 C CA . ARG A 1 328 ? -7.512 2.305 -1.049 1 98.25 328 ARG A CA 1
ATOM 2408 C C . ARG A 1 328 ? -7.102 2.465 0.411 1 98.25 328 ARG A C 1
ATOM 2410 O O . ARG A 1 328 ? -6.199 3.244 0.726 1 98.25 328 ARG A O 1
ATOM 2417 N N . ALA A 1 329 ? -7.762 1.705 1.307 1 98.62 329 ALA A N 1
ATOM 2418 C CA . ALA A 1 329 ? -7.523 1.827 2.742 1 98.62 329 ALA A CA 1
ATOM 2419 C C . ALA A 1 329 ? -6.074 1.486 3.086 1 98.62 329 ALA A C 1
ATOM 2421 O O . ALA A 1 329 ? -5.449 2.166 3.902 1 98.62 329 ALA A O 1
ATOM 2422 N N . VAL A 1 330 ? -5.527 0.469 2.465 1 98.62 330 VAL A N 1
ATOM 2423 C CA . VAL A 1 330 ? -4.152 0.064 2.746 1 98.62 330 VAL A CA 1
ATOM 2424 C C . VAL A 1 330 ? -3.189 1.15 2.277 1 98.62 330 VAL A C 1
ATOM 2426 O O . VAL A 1 330 ? -2.244 1.5 2.988 1 98.62 330 VAL A O 1
ATOM 2429 N N . ARG A 1 331 ? -3.422 1.669 1.084 1 98.56 331 ARG A N 1
ATOM 2430 C CA . ARG A 1 331 ? -2.559 2.734 0.586 1 98.56 331 ARG A CA 1
ATOM 2431 C C . ARG A 1 331 ? -2.617 3.957 1.497 1 98.56 331 ARG A C 1
ATOM 2433 O O . ARG A 1 331 ? -1.585 4.555 1.812 1 98.56 331 ARG A O 1
ATOM 2440 N N . GLU A 1 332 ? -3.809 4.301 1.912 1 98.75 332 GLU A N 1
ATOM 2441 C CA . GLU A 1 332 ? -4.004 5.469 2.766 1 98.75 332 GLU A CA 1
ATOM 2442 C C . GLU A 1 332 ? -3.334 5.281 4.121 1 98.75 332 GLU A C 1
ATOM 2444 O O . GLU A 1 332 ? -2.756 6.219 4.672 1 98.75 332 GLU A O 1
ATOM 2449 N N . ALA A 1 333 ? -3.379 4.07 4.656 1 98.75 333 ALA A N 1
ATOM 2450 C CA . ALA A 1 333 ? -2.781 3.809 5.965 1 98.75 333 ALA A CA 1
ATOM 2451 C C . ALA A 1 333 ? -1.271 4.02 5.926 1 98.75 333 ALA A C 1
ATOM 2453 O O . ALA A 1 333 ? -0.664 4.387 6.938 1 98.75 333 ALA A O 1
ATOM 2454 N N . MET A 1 334 ? -0.634 3.828 4.711 1 98.69 334 MET A N 1
ATOM 2455 C CA . MET A 1 334 ? 0.81 4.004 4.582 1 98.69 334 MET A CA 1
ATOM 2456 C C . MET A 1 334 ? 1.204 5.461 4.797 1 98.69 334 MET A C 1
ATOM 2458 O O . MET A 1 334 ? 2.367 5.758 5.07 1 98.69 334 MET A O 1
ATOM 2462 N N . PHE A 1 335 ? 0.201 6.379 4.664 1 98.44 335 PHE A N 1
ATOM 2463 C CA . PHE A 1 335 ? 0.428 7.809 4.84 1 98.44 335 PHE A CA 1
ATOM 2464 C C . PHE A 1 335 ? 0.955 8.109 6.238 1 98.44 335 PHE A C 1
ATOM 2466 O O . PHE A 1 335 ? 1.775 9.008 6.418 1 98.44 335 PHE A O 1
ATOM 2473 N N . PHE A 1 336 ? 0.596 7.328 7.23 1 97.5 336 PHE A N 1
ATOM 2474 C CA . PHE A 1 336 ? 0.905 7.578 8.633 1 97.5 336 PHE A CA 1
ATOM 2475 C C . PHE A 1 336 ? 2.326 7.137 8.961 1 97.5 336 PHE A C 1
ATOM 2477 O O . PHE A 1 336 ? 2.812 7.363 10.07 1 97.5 336 PHE A O 1
ATOM 2484 N N . LEU A 1 337 ? 3.043 6.512 7.977 1 96.62 337 LEU A N 1
ATOM 2485 C CA . LEU A 1 337 ? 4.453 6.18 8.156 1 96.62 337 LEU A CA 1
ATOM 2486 C C . LEU A 1 337 ? 5.34 7.375 7.832 1 96.62 337 LEU A C 1
ATOM 2488 O O . LEU A 1 337 ? 6.527 7.379 8.164 1 96.62 337 LEU A O 1
ATOM 2492 N N . VAL A 1 338 ? 4.738 8.375 7.156 1 93.88 338 VAL A N 1
ATOM 2493 C CA . VAL A 1 338 ? 5.609 9.445 6.68 1 93.88 338 VAL A CA 1
ATOM 2494 C C . VAL A 1 338 ? 5.086 10.789 7.172 1 93.88 338 VAL A C 1
ATOM 2496 O O . VAL A 1 338 ? 5.871 11.688 7.488 1 93.88 338 VAL A O 1
ATOM 2499 N N . TRP A 1 339 ? 3.738 10.891 7.289 1 92.81 339 TRP A N 1
ATOM 2500 C CA . TRP A 1 339 ? 3.137 12.164 7.672 1 92.81 339 TRP A CA 1
ATOM 2501 C C . TRP A 1 339 ? 3.182 12.352 9.188 1 92.81 339 TRP A C 1
ATOM 2503 O O . TRP A 1 339 ? 2.803 11.453 9.938 1 92.81 339 TRP A O 1
ATOM 2513 N N . SER A 1 340 ? 3.639 13.539 9.602 1 87.94 340 SER A N 1
ATOM 2514 C CA . SER A 1 340 ? 3.646 13.914 11.008 1 87.94 340 SER A CA 1
ATOM 2515 C C . SER A 1 340 ? 4.344 12.859 11.867 1 87.94 340 SER A C 1
ATOM 2517 O O . SER A 1 340 ? 3.799 12.414 12.875 1 87.94 340 SER A O 1
ATOM 2519 N N . CYS A 1 341 ? 5.477 12.43 11.422 1 87.06 341 CYS A N 1
ATOM 2520 C CA . CYS A 1 341 ? 6.238 11.398 12.117 1 87.06 341 CYS A CA 1
ATOM 2521 C C . CYS A 1 341 ? 7.562 11.945 12.633 1 87.06 341 CYS A C 1
ATOM 2523 O O . CYS A 1 341 ? 8.602 11.781 11.984 1 87.06 341 CYS A O 1
ATOM 2525 N N . PRO A 1 342 ? 7.457 12.609 13.828 1 84.81 342 PRO A N 1
ATOM 2526 C CA . PRO A 1 342 ? 8.75 12.984 14.406 1 84.81 342 PRO A CA 1
ATOM 2527 C C . PRO A 1 342 ? 9.672 11.789 14.617 1 84.81 342 PRO A C 1
ATOM 2529 O O . PRO A 1 342 ? 9.219 10.641 14.57 1 84.81 342 PRO A O 1
ATOM 2532 N N . GLN A 1 343 ? 10.875 12.023 14.867 1 86.56 343 GLN A N 1
ATOM 2533 C CA . GLN A 1 343 ? 11.914 11 14.883 1 86.56 343 GLN A CA 1
ATOM 2534 C C . GLN A 1 343 ? 11.562 9.875 15.852 1 86.56 343 GLN A C 1
ATOM 2536 O O . GLN A 1 343 ? 11.695 8.695 15.516 1 86.56 343 GLN A O 1
ATOM 2541 N N . PRO A 1 344 ? 11.039 10.109 17.031 1 87.44 344 PRO A N 1
ATOM 2542 C CA . PRO A 1 344 ? 10.719 9.016 17.953 1 87.44 344 PRO A CA 1
ATOM 2543 C C . PRO A 1 344 ? 9.586 8.125 17.438 1 87.44 344 PRO A C 1
ATOM 2545 O O . PRO A 1 344 ? 9.602 6.91 17.672 1 87.44 344 PRO A O 1
ATOM 2548 N N . VAL A 1 345 ? 8.625 8.719 16.797 1 90.75 345 VAL A N 1
ATOM 2549 C CA . VAL A 1 345 ? 7.5 7.961 16.25 1 90.75 345 VAL A CA 1
ATOM 2550 C C . VAL A 1 345 ? 7.969 7.086 15.102 1 90.75 345 VAL A C 1
ATOM 2552 O O . VAL A 1 345 ? 7.633 5.902 15.031 1 90.75 345 VAL A O 1
ATOM 2555 N N . ALA A 1 346 ? 8.773 7.656 14.18 1 92.69 346 ALA A N 1
ATOM 2556 C CA . ALA A 1 346 ? 9.32 6.902 13.055 1 92.69 346 ALA A CA 1
ATOM 2557 C C . ALA A 1 346 ? 10.211 5.762 13.539 1 92.69 346 ALA A C 1
ATOM 2559 O O . ALA A 1 346 ? 10.133 4.648 13.023 1 92.69 346 ALA A O 1
ATOM 2560 N N . ALA A 1 347 ? 11.031 6.055 14.547 1 93.06 347 ALA A N 1
ATOM 2561 C CA . ALA A 1 347 ? 11.93 5.051 15.109 1 93.06 347 ALA A CA 1
ATOM 2562 C C . ALA A 1 347 ? 11.148 3.908 15.75 1 93.06 347 ALA A C 1
ATOM 2564 O O . ALA A 1 347 ? 11.539 2.744 15.648 1 93.06 347 ALA A O 1
ATOM 2565 N N . ALA A 1 348 ? 10.094 4.242 16.391 1 92.75 348 ALA A N 1
ATOM 2566 C CA . ALA A 1 348 ? 9.266 3.219 17.016 1 92.75 348 ALA A CA 1
ATOM 2567 C C . ALA A 1 348 ? 8.633 2.305 15.969 1 92.75 348 ALA A C 1
ATOM 2569 O O . ALA A 1 348 ? 8.539 1.092 16.172 1 92.75 348 ALA A O 1
ATOM 2570 N N . ALA A 1 349 ? 8.148 2.887 14.906 1 95.25 349 ALA A N 1
ATOM 2571 C CA . ALA A 1 349 ? 7.59 2.082 13.82 1 95.25 349 ALA A CA 1
ATOM 2572 C C . ALA A 1 349 ? 8.641 1.124 13.258 1 95.25 349 ALA A C 1
ATOM 2574 O O . ALA A 1 349 ? 8.352 -0.055 13.039 1 95.25 349 ALA A O 1
ATOM 2575 N N . LEU A 1 350 ? 9.859 1.652 13.055 1 96.94 350 LEU A N 1
ATOM 2576 C CA . LEU A 1 350 ? 10.953 0.843 12.516 1 96.94 350 LEU A CA 1
ATOM 2577 C C . LEU A 1 350 ? 11.289 -0.309 13.453 1 96.94 350 LEU A C 1
ATOM 2579 O O . LEU A 1 350 ? 11.516 -1.436 13.008 1 96.94 350 LEU A O 1
ATOM 2583 N N . LYS A 1 351 ? 11.273 -0.037 14.719 1 95.06 351 LYS A N 1
ATOM 2584 C CA . LYS A 1 351 ? 11.523 -1.08 15.711 1 95.06 351 LYS A CA 1
ATOM 2585 C C . LYS A 1 351 ? 10.414 -2.127 15.695 1 95.06 351 LYS A C 1
ATOM 2587 O O . LYS A 1 351 ? 10.68 -3.322 15.836 1 95.06 351 LYS A O 1
ATOM 2592 N N . GLU A 1 352 ? 9.172 -1.63 15.57 1 94.31 352 GLU A N 1
ATOM 2593 C CA . GLU A 1 352 ? 8.047 -2.549 15.477 1 94.31 352 GLU A CA 1
ATOM 2594 C C . GLU A 1 352 ? 8.18 -3.471 14.266 1 94.31 352 GLU A C 1
ATOM 2596 O O . GLU A 1 352 ? 7.988 -4.684 14.375 1 94.31 352 GLU A O 1
ATOM 2601 N N . PHE A 1 353 ? 8.555 -2.949 13.117 1 96.19 353 PHE A N 1
ATOM 2602 C CA . PHE A 1 353 ? 8.711 -3.742 11.898 1 96.19 353 PHE A CA 1
ATOM 2603 C C . PHE A 1 353 ? 9.844 -4.754 12.055 1 96.19 353 PHE A C 1
ATOM 2605 O O . PHE A 1 353 ? 9.758 -5.871 11.547 1 96.19 353 PHE A O 1
ATOM 2612 N N . ALA A 1 354 ? 10.867 -4.332 12.742 1 93.12 354 ALA A N 1
ATOM 2613 C CA . ALA A 1 354 ? 12.047 -5.18 12.898 1 93.12 354 ALA A CA 1
ATOM 2614 C C . ALA A 1 354 ? 11.852 -6.188 14.023 1 93.12 354 ALA A C 1
ATOM 2616 O O . ALA A 1 354 ? 12.703 -7.047 14.258 1 93.12 354 ALA A O 1
ATOM 2617 N N . CYS A 1 355 ? 10.625 -6.156 14.805 1 85.31 355 CYS A N 1
ATOM 2618 C CA . CYS A 1 355 ? 10.281 -7.02 15.93 1 85.31 355 CYS A CA 1
ATOM 2619 C C . CYS A 1 355 ? 11.297 -6.883 17.047 1 85.31 355 CYS A C 1
ATOM 2621 O O . CYS A 1 355 ? 11.742 -7.887 17.625 1 85.31 355 CYS A O 1
ATOM 2623 N N . THR A 1 356 ? 11.859 -5.824 17.219 1 66.31 356 THR A N 1
ATOM 2624 C CA . THR A 1 356 ? 12.797 -5.566 18.312 1 66.31 356 THR A CA 1
ATOM 2625 C C . THR A 1 356 ? 12.156 -4.688 19.375 1 66.31 356 THR A C 1
ATOM 2627 O O . THR A 1 356 ? 12.852 -4.109 20.219 1 66.31 356 THR A O 1
ATOM 2630 N N . MET A 1 357 ? 10.828 -4.531 19.266 1 55.38 357 MET A N 1
ATOM 2631 C CA . MET A 1 357 ? 10.203 -3.684 20.266 1 55.38 357 MET A CA 1
ATOM 2632 C C . MET A 1 357 ? 10.461 -4.227 21.672 1 55.38 357 MET A C 1
ATOM 2634 O O . MET A 1 357 ? 10.484 -5.441 21.875 1 55.38 357 MET A O 1
ATOM 2638 N N . ASP A 1 358 ? 11.289 -3.574 22.453 1 45.81 358 ASP A N 1
ATOM 2639 C CA . ASP A 1 358 ? 11.531 -3.898 23.859 1 45.81 358 ASP A CA 1
ATOM 2640 C C . ASP A 1 358 ? 10.25 -4.344 24.547 1 45.81 358 ASP A C 1
ATOM 2642 O O . ASP A 1 358 ? 9.195 -3.736 24.359 1 45.81 358 ASP A O 1
ATOM 2646 N N . GLY A 1 359 ? 9.898 -5.668 24.766 1 35.62 359 GLY A N 1
ATOM 2647 C CA . GLY A 1 359 ? 8.914 -5.926 25.797 1 35.62 359 GLY A CA 1
ATOM 2648 C C . GLY A 1 359 ? 8.898 -4.867 26.891 1 35.62 359 GLY A C 1
ATOM 2649 O O . GLY A 1 359 ? 9.891 -4.164 27.094 1 35.62 359 GLY A O 1
ATOM 2650 N N . MET B 1 1 ? 29.156 -15.188 1.036 1 20.64 1 MET B N 1
ATOM 2651 C CA . MET B 1 1 ? 27.844 -15.367 0.419 1 20.64 1 MET B CA 1
ATOM 2652 C C . MET B 1 1 ? 27.922 -16.312 -0.777 1 20.64 1 MET B C 1
ATOM 2654 O O . MET B 1 1 ? 28.438 -15.938 -1.83 1 20.64 1 MET B O 1
ATOM 2658 N N . ALA B 1 2 ? 28.141 -17.547 -0.466 1 33.28 2 ALA B N 1
ATOM 2659 C CA . ALA B 1 2 ? 28.469 -18.609 -1.418 1 33.28 2 ALA B CA 1
ATOM 2660 C C . ALA B 1 2 ? 27.594 -18.516 -2.668 1 33.28 2 ALA B C 1
ATOM 2662 O O . ALA B 1 2 ? 26.391 -18.328 -2.574 1 33.28 2 ALA B O 1
ATOM 2663 N N . SER B 1 3 ? 28.062 -18.25 -3.842 1 33.62 3 SER B N 1
ATOM 2664 C CA . SER B 1 3 ? 27.406 -17.969 -5.117 1 33.62 3 SER B CA 1
ATOM 2665 C C . SER B 1 3 ? 26.438 -19.094 -5.504 1 33.62 3 SER B C 1
ATOM 2667 O O . SER B 1 3 ? 26.844 -20.078 -6.121 1 33.62 3 SER B O 1
ATOM 2669 N N . ASN B 1 4 ? 25.547 -19.484 -4.691 1 35.41 4 ASN B N 1
ATOM 2670 C CA . ASN B 1 4 ? 24.641 -20.562 -5.062 1 35.41 4 ASN B CA 1
ATOM 2671 C C . ASN B 1 4 ? 23.891 -20.25 -6.355 1 35.41 4 ASN B C 1
ATOM 2673 O O . ASN B 1 4 ? 22.719 -19.859 -6.328 1 35.41 4 ASN B O 1
ATOM 2677 N N . SER B 1 5 ? 24.594 -19.781 -7.379 1 41.03 5 SER B N 1
ATOM 2678 C CA . SER B 1 5 ? 24.047 -19.5 -8.695 1 41.03 5 SER B CA 1
ATOM 2679 C C . SER B 1 5 ? 23.406 -20.734 -9.312 1 41.03 5 SER B C 1
ATOM 2681 O O . SER B 1 5 ? 23.922 -21.844 -9.164 1 41.03 5 SER B O 1
ATOM 2683 N N . PRO B 1 6 ? 22.141 -20.734 -9.461 1 44.66 6 PRO B N 1
ATOM 2684 C CA . PRO B 1 6 ? 21.672 -21.891 -10.227 1 44.66 6 PRO B CA 1
ATOM 2685 C C . PRO B 1 6 ? 22.609 -22.281 -11.367 1 44.66 6 PRO B C 1
ATOM 2687 O O . PRO B 1 6 ? 23.328 -21.438 -11.883 1 44.66 6 PRO B O 1
ATOM 2690 N N . PRO B 1 7 ? 22.938 -23.516 -11.422 1 42.38 7 PRO B N 1
ATOM 2691 C CA . PRO B 1 7 ? 23.828 -23.969 -12.5 1 42.38 7 PRO B CA 1
ATOM 2692 C C . PRO B 1 7 ? 23.391 -23.469 -13.875 1 42.38 7 PRO B C 1
ATOM 2694 O O . PRO B 1 7 ? 23.688 -24.094 -14.891 1 42.38 7 PRO B O 1
ATOM 2697 N N . THR B 1 8 ? 22.281 -22.625 -14.102 1 47.25 8 THR B N 1
ATOM 2698 C CA . THR B 1 8 ? 22.156 -22.391 -15.531 1 47.25 8 THR B CA 1
ATOM 2699 C C . THR B 1 8 ? 23.469 -21.844 -16.109 1 47.25 8 THR B C 1
ATOM 2701 O O . THR B 1 8 ? 24.234 -21.188 -15.398 1 47.25 8 THR B O 1
ATOM 2704 N N . THR B 1 9 ? 23.781 -22.375 -17.312 1 51.19 9 THR B N 1
ATOM 2705 C CA . THR B 1 9 ? 24.953 -22.078 -18.141 1 51.19 9 THR B CA 1
ATOM 2706 C C . THR B 1 9 ? 25.25 -20.578 -18.125 1 51.19 9 THR B C 1
ATOM 2708 O O . THR B 1 9 ? 26.422 -20.172 -18.125 1 51.19 9 THR B O 1
ATOM 2711 N N . GLN B 1 10 ? 24.234 -19.688 -18.422 1 63.38 10 GLN B N 1
ATOM 2712 C CA . GLN B 1 10 ? 24.625 -18.297 -18.578 1 63.38 10 GLN B CA 1
ATOM 2713 C C . GLN B 1 10 ? 24.312 -17.484 -17.328 1 63.38 10 GLN B C 1
ATOM 2715 O O . GLN B 1 10 ? 23.266 -17.656 -16.719 1 63.38 10 GLN B O 1
ATOM 2720 N N . PRO B 1 11 ? 25.297 -16.938 -16.812 1 79.56 11 PRO B N 1
ATOM 2721 C CA . PRO B 1 11 ? 25.078 -16.016 -15.688 1 79.56 11 PRO B CA 1
ATOM 2722 C C . PRO B 1 11 ? 23.859 -15.109 -15.891 1 79.56 11 PRO B C 1
ATOM 2724 O O . PRO B 1 11 ? 23.688 -14.555 -16.984 1 79.56 11 PRO B O 1
ATOM 2727 N N . ILE B 1 12 ? 22.844 -15.18 -14.93 1 92.56 12 ILE B N 1
ATOM 2728 C CA . ILE B 1 12 ? 21.625 -14.406 -15.156 1 92.56 12 ILE B CA 1
ATOM 2729 C C . ILE B 1 12 ? 21.812 -12.992 -14.609 1 92.56 12 ILE B C 1
ATOM 2731 O O . ILE B 1 12 ? 20.859 -12.195 -14.609 1 92.56 12 ILE B O 1
ATOM 2735 N N . GLU B 1 13 ? 23.047 -12.578 -14.227 1 94.38 13 GLU B N 1
ATOM 2736 C CA . GLU B 1 13 ? 23.312 -11.273 -13.625 1 94.38 13 GLU B CA 1
ATOM 2737 C C . GLU B 1 13 ? 22.969 -10.141 -14.594 1 94.38 13 GLU B C 1
ATOM 2739 O O . GLU B 1 13 ? 22.344 -9.156 -14.203 1 94.38 13 GLU B O 1
ATOM 2744 N N . PRO B 1 14 ? 23.375 -10.305 -15.906 1 96.56 14 PRO B N 1
ATOM 2745 C CA . PRO B 1 14 ? 22.984 -9.242 -16.828 1 96.56 14 PRO B CA 1
ATOM 2746 C C . PRO B 1 14 ? 21.484 -9.102 -16.969 1 96.56 14 PRO B C 1
ATOM 2748 O O . PRO B 1 14 ? 20.969 -7.984 -17.109 1 96.56 14 PRO B O 1
ATOM 2751 N N . LEU B 1 15 ? 20.781 -10.195 -16.969 1 98.06 15 LEU B N 1
ATOM 2752 C CA . LEU B 1 15 ? 19.312 -10.188 -17.016 1 98.06 15 LEU B CA 1
ATOM 2753 C C . LEU B 1 15 ? 18.734 -9.477 -15.797 1 98.06 15 LEU B C 1
ATOM 2755 O O . LEU B 1 15 ? 17.859 -8.625 -15.93 1 98.06 15 LEU B O 1
ATOM 2759 N N . LEU B 1 16 ? 19.281 -9.789 -14.586 1 98.5 16 LEU B N 1
ATOM 2760 C CA . LEU B 1 16 ? 18.781 -9.195 -13.344 1 98.5 16 LEU B CA 1
ATOM 2761 C C . LEU B 1 16 ? 18.953 -7.68 -13.367 1 98.5 16 LEU B C 1
ATOM 2763 O O . LEU B 1 16 ? 18.047 -6.953 -12.938 1 98.5 16 LEU B O 1
ATOM 2767 N N . LYS B 1 17 ? 20.047 -7.219 -13.867 1 97.94 17 LYS B N 1
ATOM 2768 C CA . LYS B 1 17 ? 20.297 -5.785 -13.953 1 97.94 17 LYS B CA 1
ATOM 2769 C C . LYS B 1 17 ? 19.281 -5.102 -14.859 1 97.94 17 LYS B C 1
ATOM 2771 O O . LYS B 1 17 ? 18.719 -4.062 -14.508 1 97.94 17 LYS B O 1
ATOM 2776 N N . ARG B 1 18 ? 19.016 -5.684 -16.062 1 98.06 18 ARG B N 1
ATOM 2777 C CA . ARG B 1 18 ? 18.062 -5.113 -17 1 98.06 18 ARG B CA 1
ATOM 2778 C C . ARG B 1 18 ? 16.656 -5.066 -16.391 1 98.06 18 ARG B C 1
ATOM 2780 O O . ARG B 1 18 ? 15.953 -4.062 -16.516 1 98.06 18 ARG B O 1
ATOM 2787 N N . LEU B 1 19 ? 16.281 -6.16 -15.734 1 98.69 19 LEU B N 1
ATOM 2788 C CA . LEU B 1 19 ? 14.961 -6.234 -15.109 1 98.69 19 LEU B CA 1
ATOM 2789 C C . LEU B 1 19 ? 14.805 -5.168 -14.031 1 98.69 19 LEU B C 1
ATOM 2791 O O . LEU B 1 19 ? 13.789 -4.469 -13.977 1 98.69 19 LEU B O 1
ATOM 2795 N N . ALA B 1 20 ? 15.812 -5.008 -13.211 1 98.5 20 ALA B N 1
ATOM 2796 C CA . ALA B 1 20 ? 15.781 -4.039 -12.117 1 98.5 20 ALA B CA 1
ATOM 2797 C C . ALA B 1 20 ? 15.688 -2.613 -12.656 1 98.5 20 ALA B C 1
ATOM 2799 O O . ALA B 1 20 ? 14.953 -1.785 -12.102 1 98.5 20 ALA B O 1
ATOM 2800 N N . GLU B 1 21 ? 16.406 -2.312 -13.711 1 98.06 21 GLU B N 1
ATOM 2801 C CA . GLU B 1 21 ? 16.484 -0.97 -14.273 1 98.06 21 GLU B CA 1
ATOM 2802 C C . GLU B 1 21 ? 15.156 -0.576 -14.922 1 98.06 21 GLU B C 1
ATOM 2804 O O . GLU B 1 21 ? 14.852 0.612 -15.055 1 98.06 21 GLU B O 1
ATOM 2809 N N . THR B 1 22 ? 14.328 -1.554 -15.32 1 98.19 22 THR B N 1
ATOM 2810 C CA . THR B 1 22 ? 13.141 -1.232 -16.109 1 98.19 22 THR B CA 1
ATOM 2811 C C . THR B 1 22 ? 11.875 -1.511 -15.305 1 98.19 22 THR B C 1
ATOM 2813 O O . THR B 1 22 ? 10.766 -1.259 -15.781 1 98.19 22 THR B O 1
ATOM 2816 N N . THR B 1 23 ? 12.008 -2.025 -14.086 1 98.25 23 THR B N 1
ATOM 2817 C CA . THR B 1 23 ? 10.852 -2.439 -13.289 1 98.25 23 THR B CA 1
ATOM 2818 C C . THR B 1 23 ? 9.945 -1.25 -13 1 98.25 23 THR B C 1
ATOM 2820 O O . THR B 1 23 ? 8.719 -1.392 -12.977 1 98.25 23 THR B O 1
ATOM 2823 N N . GLY B 1 24 ? 10.508 -0.056 -12.711 1 97.81 24 GLY B N 1
ATOM 2824 C CA . GLY B 1 24 ? 9.711 1.137 -12.461 1 97.81 24 GLY B CA 1
ATOM 2825 C C . GLY B 1 24 ? 8.859 1.542 -13.656 1 97.81 24 GLY B C 1
ATOM 2826 O O . GLY B 1 24 ? 7.684 1.868 -13.5 1 97.81 24 GLY B O 1
ATOM 2827 N N . GLU B 1 25 ? 9.461 1.555 -14.797 1 97.62 25 GLU B N 1
ATOM 2828 C CA . GLU B 1 25 ? 8.742 1.888 -16.031 1 97.62 25 GLU B CA 1
ATOM 2829 C C . GLU B 1 25 ? 7.621 0.887 -16.297 1 97.62 25 GLU B C 1
ATOM 2831 O O . GLU B 1 25 ? 6.527 1.271 -16.719 1 97.62 25 GLU B O 1
ATOM 2836 N N . LEU B 1 26 ? 7.918 -0.368 -16.094 1 98.19 26 LEU B N 1
ATOM 2837 C CA . LEU B 1 26 ? 6.91 -1.406 -16.281 1 98.19 26 LEU B CA 1
ATOM 2838 C C . LEU B 1 26 ? 5.715 -1.18 -15.367 1 98.19 26 LEU B C 1
ATOM 2840 O O . LEU B 1 26 ? 4.566 -1.326 -15.789 1 98.19 26 LEU B O 1
ATOM 2844 N N . ASP B 1 27 ? 5.969 -0.815 -14.164 1 97.5 27 ASP B N 1
ATOM 2845 C CA . ASP B 1 27 ? 4.926 -0.522 -13.18 1 97.5 27 ASP B CA 1
ATOM 2846 C C . ASP B 1 27 ? 4.082 0.676 -13.617 1 97.5 27 ASP B C 1
ATOM 2848 O O . ASP B 1 27 ? 2.865 0.686 -13.438 1 97.5 27 ASP B O 1
ATOM 2852 N N . GLN B 1 28 ? 4.664 1.662 -14.172 1 96.06 28 GLN B N 1
ATOM 2853 C CA . GLN B 1 28 ? 3.982 2.885 -14.586 1 96.06 28 GLN B CA 1
ATOM 2854 C C . GLN B 1 28 ? 3.145 2.656 -15.844 1 96.06 28 GLN B C 1
ATOM 2856 O O . GLN B 1 28 ? 2.029 3.17 -15.953 1 96.06 28 GLN B O 1
ATOM 2861 N N . GLN B 1 29 ? 3.666 1.901 -16.781 1 96.19 29 GLN B N 1
ATOM 2862 C CA . GLN B 1 29 ? 3 1.706 -18.078 1 96.19 29 GLN B CA 1
ATOM 2863 C C . GLN B 1 29 ? 1.857 0.702 -17.953 1 96.19 29 GLN B C 1
ATOM 2865 O O . GLN B 1 29 ? 0.853 0.81 -18.656 1 96.19 29 GLN B O 1
ATOM 2870 N N . GLN B 1 30 ? 2.082 -0.301 -17.094 1 96.62 30 GLN B N 1
ATOM 2871 C CA . GLN B 1 30 ? 1.085 -1.324 -16.797 1 96.62 30 GLN B CA 1
ATOM 2872 C C . GLN B 1 30 ? 0.698 -2.094 -18.062 1 96.62 30 GLN B C 1
ATOM 2874 O O . GLN B 1 30 ? -0.476 -2.412 -18.266 1 96.62 30 GLN B O 1
ATOM 2879 N N . ILE B 1 31 ? 1.661 -2.33 -18.969 1 96.62 31 ILE B N 1
ATOM 2880 C CA . ILE B 1 31 ? 1.428 -3.102 -20.172 1 96.62 31 ILE B CA 1
ATOM 2881 C C . ILE B 1 31 ? 2.119 -4.457 -20.062 1 96.62 31 ILE B C 1
ATOM 2883 O O . ILE B 1 31 ? 3.029 -4.637 -19.25 1 96.62 31 ILE B O 1
ATOM 2887 N N . TRP B 1 32 ? 1.678 -5.406 -20.875 1 98.31 32 TRP B N 1
ATOM 2888 C CA . TRP B 1 32 ? 2.24 -6.754 -20.875 1 98.31 32 TRP B CA 1
ATOM 2889 C C . TRP B 1 32 ? 3.758 -6.707 -21.031 1 98.31 32 TRP B C 1
ATOM 2891 O O . TRP B 1 32 ? 4.285 -5.969 -21.859 1 98.31 32 TRP B O 1
ATOM 2901 N N . PRO B 1 33 ? 4.512 -7.512 -20.25 1 98.25 33 PRO B N 1
ATOM 2902 C CA . PRO B 1 33 ? 5.973 -7.398 -20.203 1 98.25 33 PRO B CA 1
ATOM 2903 C C . PRO B 1 33 ? 6.656 -8.219 -21.297 1 98.25 33 PRO B C 1
ATOM 2905 O O . PRO B 1 33 ? 7.539 -9.023 -21 1 98.25 33 PRO B O 1
ATOM 2908 N N . SER B 1 34 ? 6.34 -7.961 -22.562 1 97.69 34 SER B N 1
ATOM 2909 C CA . SER B 1 34 ? 6.863 -8.695 -23.703 1 97.69 34 SER B CA 1
ATOM 2910 C C . SER B 1 34 ? 8.383 -8.578 -23.781 1 97.69 34 SER B C 1
ATOM 2912 O O . SER B 1 34 ? 9.07 -9.555 -24.078 1 97.69 34 SER B O 1
ATOM 2914 N N . GLN B 1 35 ? 8.883 -7.363 -23.562 1 97.75 35 GLN B N 1
ATOM 2915 C CA . GLN B 1 35 ? 10.328 -7.152 -23.625 1 97.75 35 GLN B CA 1
ATOM 2916 C C . GLN B 1 35 ? 11.055 -7.945 -22.547 1 97.75 35 GLN B C 1
ATOM 2918 O O . GLN B 1 35 ? 12.078 -8.57 -22.812 1 97.75 35 GLN B O 1
ATOM 2923 N N . GLN B 1 36 ? 10.57 -7.875 -21.297 1 98.31 36 GLN B N 1
ATOM 2924 C CA . GLN B 1 36 ? 11.156 -8.625 -20.203 1 98.31 36 GLN B CA 1
ATOM 2925 C C . GLN B 1 36 ? 11.141 -10.125 -20.484 1 98.31 36 GLN B C 1
ATOM 2927 O O . GLN B 1 36 ? 12.109 -10.836 -20.188 1 98.31 36 GLN B O 1
ATOM 2932 N N . LEU B 1 37 ? 10.031 -10.648 -21.078 1 97.81 37 LEU B N 1
ATOM 2933 C CA . LEU B 1 37 ? 9.938 -12.062 -21.422 1 97.81 37 LEU B CA 1
ATOM 2934 C C . LEU B 1 37 ? 10.953 -12.43 -22.5 1 97.81 37 LEU B C 1
ATOM 2936 O O . LEU B 1 37 ? 11.523 -13.523 -22.469 1 97.81 37 LEU B O 1
ATOM 2940 N N . SER B 1 38 ? 11.156 -11.516 -23.422 1 97.44 38 SER B N 1
ATOM 2941 C CA . SER B 1 38 ? 12.188 -11.734 -24.422 1 97.44 38 SER B CA 1
ATOM 2942 C C . SER B 1 38 ? 13.57 -11.844 -23.797 1 97.44 38 SER B C 1
ATOM 2944 O O . SER B 1 38 ? 14.375 -12.688 -24.188 1 97.44 38 SER B O 1
ATOM 2946 N N . TRP B 1 39 ? 13.852 -10.984 -22.797 1 97.81 39 TRP B N 1
ATOM 2947 C CA . TRP B 1 39 ? 15.133 -11.055 -22.094 1 97.81 39 TRP B CA 1
ATOM 2948 C C . TRP B 1 39 ? 15.273 -12.375 -21.344 1 97.81 39 TRP B C 1
ATOM 2950 O O . TRP B 1 39 ? 16.359 -12.945 -21.281 1 97.81 39 TRP B O 1
ATOM 2960 N N . LEU B 1 40 ? 14.18 -12.867 -20.719 1 98.06 40 LEU B N 1
ATOM 2961 C CA . LEU B 1 40 ? 14.188 -14.164 -20.062 1 98.06 40 LEU B CA 1
ATOM 2962 C C . LEU B 1 40 ? 14.523 -15.281 -21.047 1 98.06 40 LEU B C 1
ATOM 2964 O O . LEU B 1 40 ? 15.281 -16.188 -20.719 1 98.06 40 LEU B O 1
ATOM 2968 N N . ASP B 1 41 ? 13.922 -15.211 -22.203 1 96.44 41 ASP B N 1
ATOM 2969 C CA . ASP B 1 41 ? 14.172 -16.203 -23.25 1 96.44 41 ASP B CA 1
ATOM 2970 C C . ASP B 1 41 ? 15.641 -16.203 -23.656 1 96.44 41 ASP B C 1
ATOM 2972 O O . ASP B 1 41 ? 16.266 -17.266 -23.734 1 96.44 41 ASP B O 1
ATOM 2976 N N . GLU B 1 42 ? 16.172 -15 -23.922 1 95.31 42 GLU B N 1
ATOM 2977 C CA . GLU B 1 42 ? 17.578 -14.836 -24.312 1 95.31 42 GLU B CA 1
ATOM 2978 C C . GLU B 1 42 ? 18.516 -15.445 -23.281 1 95.31 42 GLU B C 1
ATOM 2980 O O . GLU B 1 42 ? 19.547 -16.016 -23.625 1 95.31 42 GLU B O 1
ATOM 2985 N N . ALA B 1 43 ? 18.094 -15.352 -22.031 1 96.44 43 ALA B N 1
ATOM 2986 C CA . ALA B 1 43 ? 18.938 -15.82 -20.938 1 96.44 43 ALA B CA 1
ATOM 2987 C C . ALA B 1 43 ? 18.703 -17.297 -20.656 1 96.44 43 ALA B C 1
ATOM 2989 O O . ALA B 1 43 ? 19.328 -17.875 -19.766 1 96.44 43 ALA B O 1
ATOM 2990 N N . GLY B 1 44 ? 17.734 -17.938 -21.391 1 95.12 44 GLY B N 1
ATOM 2991 C CA . GLY B 1 44 ? 17.453 -19.359 -21.234 1 95.12 44 GLY B CA 1
ATOM 2992 C C . GLY B 1 44 ? 16.531 -19.656 -20.078 1 95.12 44 GLY B C 1
ATOM 2993 O O . GLY B 1 44 ? 16.266 -20.812 -19.766 1 95.12 44 GLY B O 1
ATOM 2994 N N . VAL B 1 45 ? 16 -18.625 -19.422 1 97.38 45 VAL B N 1
ATOM 2995 C CA . VAL B 1 45 ? 15.195 -18.75 -18.219 1 97.38 45 VAL B CA 1
ATOM 2996 C C . VAL B 1 45 ? 13.852 -19.391 -18.547 1 97.38 45 VAL B C 1
ATOM 2998 O O . VAL B 1 45 ? 13.297 -20.156 -17.75 1 97.38 45 VAL B O 1
ATOM 3001 N N . LEU B 1 46 ? 13.297 -19.188 -19.75 1 97 46 LEU B N 1
ATOM 3002 C CA . LEU B 1 46 ? 11.992 -19.734 -20.109 1 97 46 LEU B CA 1
ATOM 3003 C C . LEU B 1 46 ? 12.031 -21.25 -20.203 1 97 46 LEU B C 1
ATOM 3005 O O . LEU B 1 46 ? 11.008 -21.906 -20.031 1 97 46 LEU B O 1
ATOM 3009 N N . GLY B 1 47 ? 13.172 -21.828 -20.422 1 96.06 47 GLY B N 1
ATOM 3010 C CA . GLY B 1 47 ? 13.312 -23.266 -20.562 1 96.06 47 GLY B CA 1
ATOM 3011 C C . GLY B 1 47 ? 13.648 -23.969 -19.25 1 96.06 47 GLY B C 1
ATOM 3012 O O . GLY B 1 47 ? 13.805 -25.188 -19.234 1 96.06 47 GLY B O 1
ATOM 3013 N N . TRP B 1 48 ? 13.727 -23.203 -18.094 1 95.56 48 TRP B N 1
ATOM 3014 C CA . TRP B 1 48 ? 14.203 -23.719 -16.828 1 95.56 48 TRP B CA 1
ATOM 3015 C C . TRP B 1 48 ? 13.414 -24.969 -16.406 1 95.56 48 TRP B C 1
ATOM 3017 O O . TRP B 1 48 ? 13.992 -25.938 -15.906 1 95.56 48 TRP B O 1
ATOM 3027 N N . THR B 1 49 ? 12.062 -24.922 -16.641 1 95.12 49 THR B N 1
ATOM 3028 C CA . THR B 1 49 ? 11.227 -25.969 -16.031 1 95.12 49 THR B CA 1
ATOM 3029 C C . THR B 1 49 ? 10.75 -26.953 -17.094 1 95.12 49 THR B C 1
ATOM 3031 O O . THR B 1 49 ? 10.031 -27.906 -16.766 1 95.12 49 THR B O 1
ATOM 3034 N N . VAL B 1 50 ? 11.141 -26.766 -18.344 1 96.94 50 VAL B N 1
ATOM 3035 C CA . VAL B 1 50 ? 10.805 -27.719 -19.406 1 96.94 50 VAL B CA 1
ATOM 3036 C C . VAL B 1 50 ? 11.727 -28.938 -19.312 1 96.94 50 VAL B C 1
ATOM 3038 O O . VAL B 1 50 ? 12.938 -28.797 -19.172 1 96.94 50 VAL B O 1
ATOM 3041 N N . PRO B 1 51 ? 11.164 -30.188 -19.391 1 96.81 51 PRO B N 1
ATOM 3042 C CA . PRO B 1 51 ? 11.992 -31.391 -19.328 1 96.81 51 PRO B CA 1
ATOM 3043 C C . PRO B 1 51 ? 13.062 -31.422 -20.422 1 96.81 51 PRO B C 1
ATOM 3045 O O . PRO B 1 51 ? 12.836 -30.938 -21.531 1 96.81 51 PRO B O 1
ATOM 3048 N N . ARG B 1 52 ? 14.133 -32.062 -20.156 1 96.94 52 ARG B N 1
ATOM 3049 C CA . ARG B 1 52 ? 15.25 -32.156 -21.094 1 96.94 52 ARG B CA 1
ATOM 3050 C C . ARG B 1 52 ? 14.836 -32.875 -22.359 1 96.94 52 ARG B C 1
ATOM 3052 O O . ARG B 1 52 ? 15.32 -32.562 -23.453 1 96.94 52 ARG B O 1
ATOM 3059 N N . ALA B 1 53 ? 13.961 -33.844 -22.188 1 96.88 53 ALA B N 1
ATOM 3060 C CA . ALA B 1 53 ? 13.492 -34.625 -23.312 1 96.88 53 ALA B CA 1
ATOM 3061 C C . ALA B 1 53 ? 12.82 -33.719 -24.359 1 96.88 53 ALA B C 1
ATOM 3063 O O . ALA B 1 53 ? 12.719 -34.094 -25.531 1 96.88 53 ALA B O 1
ATOM 3064 N N . TYR B 1 54 ? 12.422 -32.562 -23.984 1 96.62 54 TYR B N 1
ATOM 3065 C CA . TYR B 1 54 ? 11.734 -31.656 -24.906 1 96.62 54 TYR B CA 1
ATOM 3066 C C . TYR B 1 54 ? 12.578 -30.406 -25.172 1 96.62 54 TYR B C 1
ATOM 3068 O O . TYR B 1 54 ? 12.07 -29.406 -25.703 1 96.62 54 TYR B O 1
ATOM 3076 N N . GLY B 1 55 ? 13.844 -30.406 -24.688 1 95.44 55 GLY B N 1
ATOM 3077 C CA . GLY B 1 55 ? 14.766 -29.344 -25.031 1 95.44 55 GLY B CA 1
ATOM 3078 C C . GLY B 1 55 ? 14.969 -28.344 -23.906 1 95.44 55 GLY B C 1
ATOM 3079 O O . GLY B 1 55 ? 15.688 -27.359 -24.078 1 95.44 55 GLY B O 1
ATOM 3080 N N . GLY B 1 56 ? 14.367 -28.531 -22.766 1 96.31 56 GLY B N 1
ATOM 3081 C CA . GLY B 1 56 ? 14.555 -27.625 -21.656 1 96.31 56 GLY B CA 1
ATOM 3082 C C . GLY B 1 56 ? 15.727 -27.984 -20.766 1 96.31 56 GLY B C 1
ATOM 3083 O O . GLY B 1 56 ? 16.5 -28.891 -21.094 1 96.31 56 GLY B O 1
ATOM 3084 N N . SER B 1 57 ? 15.922 -27.188 -19.688 1 94.56 57 SER B N 1
ATOM 3085 C CA . SER B 1 57 ? 17.047 -27.406 -18.781 1 94.56 57 SER B CA 1
ATOM 3086 C C . SER B 1 57 ? 16.641 -28.266 -17.594 1 94.56 57 SER B C 1
ATOM 3088 O O . SER B 1 57 ? 17.5 -28.906 -16.953 1 94.56 57 SER B O 1
ATOM 3090 N N . GLU B 1 58 ? 15.344 -28.328 -17.297 1 94.06 58 GLU B N 1
ATOM 3091 C CA . GLU B 1 58 ? 14.836 -29.125 -16.188 1 94.06 58 GLU B CA 1
ATOM 3092 C C . GLU B 1 58 ? 15.656 -28.906 -14.914 1 94.06 58 GLU B C 1
ATOM 3094 O O . GLU B 1 58 ? 16.125 -29.859 -14.297 1 94.06 58 GLU B O 1
ATOM 3099 N N . ILE B 1 59 ? 15.758 -27.672 -14.5 1 93 59 ILE B N 1
ATOM 3100 C CA . ILE B 1 59 ? 16.578 -27.344 -13.336 1 93 59 ILE B CA 1
ATOM 3101 C C . ILE B 1 59 ? 15.922 -27.906 -12.07 1 93 59 ILE B C 1
ATOM 3103 O O . ILE B 1 59 ? 14.734 -28.25 -12.07 1 93 59 ILE B O 1
ATOM 3107 N N . SER B 1 60 ? 16.703 -28.062 -11.023 1 91.19 60 SER B N 1
ATOM 3108 C CA . SER B 1 60 ? 16.203 -28.625 -9.773 1 91.19 60 SER B CA 1
ATOM 3109 C C . SER B 1 60 ? 15.281 -27.625 -9.062 1 91.19 60 SER B C 1
ATOM 3111 O O . SER B 1 60 ? 15.297 -26.438 -9.367 1 91.19 60 SER B O 1
ATOM 3113 N N . ALA B 1 61 ? 14.492 -28.125 -8.172 1 90.5 61 ALA B N 1
ATOM 3114 C CA . ALA B 1 61 ? 13.625 -27.297 -7.352 1 90.5 61 ALA B CA 1
ATOM 3115 C C . ALA B 1 61 ? 14.43 -26.234 -6.594 1 90.5 61 ALA B C 1
ATOM 3117 O O . ALA B 1 61 ? 14 -25.094 -6.469 1 90.5 61 ALA B O 1
ATOM 3118 N N . ALA B 1 62 ? 15.586 -26.656 -6.102 1 91.94 62 ALA B N 1
ATOM 3119 C CA . ALA B 1 62 ? 16.453 -25.75 -5.352 1 91.94 62 ALA B CA 1
ATOM 3120 C C . ALA B 1 62 ? 16.938 -24.609 -6.238 1 91.94 62 ALA B C 1
ATOM 3122 O O . ALA B 1 62 ? 16.969 -23.453 -5.812 1 91.94 62 ALA B O 1
ATOM 3123 N N . GLU B 1 63 ? 17.328 -24.953 -7.434 1 93.44 63 GLU B N 1
ATOM 3124 C CA . GLU B 1 63 ? 17.781 -23.938 -8.375 1 93.44 63 GLU B CA 1
ATOM 3125 C C . GLU B 1 63 ? 16.656 -22.984 -8.766 1 93.44 63 GLU B C 1
ATOM 3127 O O . GLU B 1 63 ? 16.875 -21.781 -8.93 1 93.44 63 GLU B O 1
ATOM 3132 N N . LEU B 1 64 ? 15.492 -23.562 -8.953 1 95.25 64 LEU B N 1
ATOM 3133 C CA . LEU B 1 64 ? 14.336 -22.75 -9.312 1 95.25 64 LEU B CA 1
ATOM 3134 C C . LEU B 1 64 ? 14.016 -21.734 -8.219 1 95.25 64 LEU B C 1
ATOM 3136 O O . LEU B 1 64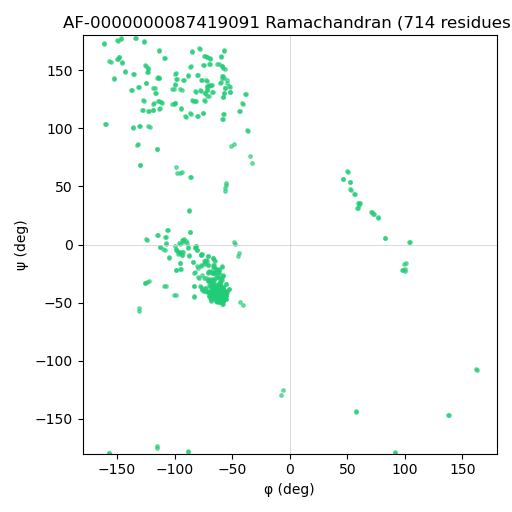 ? 13.789 -20.562 -8.5 1 95.25 64 LEU B O 1
ATOM 3140 N N . VAL B 1 65 ? 14.039 -22.172 -6.965 1 95.69 65 VAL B N 1
ATOM 3141 C CA . VAL B 1 65 ? 13.766 -21.297 -5.82 1 95.69 65 VAL B CA 1
ATOM 3142 C C . VAL B 1 65 ? 14.805 -20.188 -5.762 1 95.69 65 VAL B C 1
ATOM 3144 O O . VAL B 1 65 ? 14.453 -19.016 -5.594 1 95.69 65 VAL B O 1
ATOM 3147 N N . ALA B 1 66 ? 16.047 -20.516 -5.945 1 95.69 66 ALA B N 1
ATOM 3148 C CA . ALA B 1 66 ? 17.109 -19.516 -5.941 1 95.69 66 ALA B CA 1
ATOM 3149 C C . ALA B 1 66 ? 16.938 -18.516 -7.086 1 95.69 66 ALA B C 1
ATOM 3151 O O . ALA B 1 66 ? 17.141 -17.312 -6.906 1 95.69 66 ALA B O 1
ATOM 3152 N N . GLY B 1 67 ? 16.641 -19.062 -8.258 1 96.81 67 GLY B N 1
ATOM 3153 C CA . GLY B 1 67 ? 16.406 -18.203 -9.406 1 96.81 67 GLY B CA 1
ATOM 3154 C C . GLY B 1 67 ? 15.25 -17.25 -9.211 1 96.81 67 GLY B C 1
ATOM 3155 O O . GLY B 1 67 ? 15.375 -16.047 -9.5 1 96.81 67 GLY B O 1
ATOM 3156 N N . TYR B 1 68 ? 14.102 -17.766 -8.727 1 97.75 68 TYR B N 1
ATOM 3157 C CA . TYR B 1 68 ? 12.922 -16.938 -8.484 1 97.75 68 TYR B CA 1
ATOM 3158 C C . TYR B 1 68 ? 13.227 -15.844 -7.469 1 97.75 68 TYR B C 1
ATOM 3160 O O . TYR B 1 68 ? 12.758 -14.719 -7.602 1 97.75 68 TYR B O 1
ATOM 3168 N N . GLU B 1 69 ? 13.969 -16.219 -6.406 1 98.06 69 GLU B N 1
ATOM 3169 C CA . GLU B 1 69 ? 14.367 -15.25 -5.383 1 98.06 69 GLU B CA 1
ATOM 3170 C C . GLU B 1 69 ? 15.109 -14.07 -6 1 98.06 69 GLU B C 1
ATOM 3172 O O . GLU B 1 69 ? 14.789 -12.914 -5.719 1 98.06 69 GLU B O 1
ATOM 3177 N N . GLN B 1 70 ? 16.062 -14.344 -6.871 1 98.25 70 GLN B N 1
ATOM 3178 C CA . GLN B 1 70 ? 16.859 -13.305 -7.516 1 98.25 70 GLN B CA 1
ATOM 3179 C C . GLN B 1 70 ? 16.031 -12.5 -8.508 1 98.25 70 GLN B C 1
ATOM 3181 O O . GLN B 1 70 ? 16.109 -11.273 -8.547 1 98.25 70 GLN B O 1
ATOM 3186 N N . LEU B 1 71 ? 15.242 -13.18 -9.312 1 98.69 71 LEU B N 1
ATOM 3187 C CA . LEU B 1 71 ? 14.414 -12.516 -10.312 1 98.69 71 LEU B CA 1
ATOM 3188 C C . LEU B 1 71 ? 13.391 -11.602 -9.648 1 98.69 71 LEU B C 1
ATOM 3190 O O . LEU B 1 71 ? 13.164 -10.477 -10.109 1 98.69 71 LEU B O 1
ATOM 3194 N N . ALA B 1 72 ? 12.805 -12.078 -8.539 1 98.81 72 ALA B N 1
ATOM 3195 C CA . ALA B 1 72 ? 11.781 -11.305 -7.852 1 98.81 72 ALA B CA 1
ATOM 3196 C C . ALA B 1 72 ? 12.375 -10.055 -7.207 1 98.81 72 ALA B C 1
ATOM 3198 O O . ALA B 1 72 ? 11.719 -9.008 -7.145 1 98.81 72 ALA B O 1
ATOM 3199 N N . ALA B 1 73 ? 13.586 -10.164 -6.691 1 98.75 73 ALA B N 1
ATOM 3200 C CA . ALA B 1 73 ? 14.258 -8.992 -6.145 1 98.75 73 ALA B CA 1
ATOM 3201 C C . ALA B 1 73 ? 14.445 -7.922 -7.215 1 98.75 73 ALA B C 1
ATOM 3203 O O . ALA B 1 73 ? 14.398 -6.723 -6.918 1 98.75 73 ALA B O 1
ATOM 3204 N N . ALA B 1 74 ? 14.633 -8.352 -8.461 1 98.69 74 ALA B N 1
ATOM 3205 C CA . ALA B 1 74 ? 14.883 -7.434 -9.57 1 98.69 74 ALA B CA 1
ATOM 3206 C C . ALA B 1 74 ? 13.578 -6.871 -10.125 1 98.69 74 ALA B C 1
ATOM 3208 O O . ALA B 1 74 ? 13.477 -5.676 -10.406 1 98.69 74 ALA B O 1
ATOM 3209 N N . CYS B 1 75 ? 12.57 -7.727 -10.312 1 98.81 75 CYS B N 1
ATOM 3210 C CA . CYS B 1 75 ? 11.281 -7.344 -10.867 1 98.81 75 CYS B CA 1
ATOM 3211 C C . CYS B 1 75 ? 10.211 -8.367 -10.516 1 98.81 75 CYS B C 1
ATOM 3213 O O . CYS B 1 75 ? 10.086 -9.398 -11.188 1 98.81 75 CYS B O 1
ATOM 3215 N N . LEU B 1 76 ? 9.367 -8.055 -9.57 1 98.81 76 LEU B N 1
ATOM 3216 C CA . LEU B 1 76 ? 8.359 -9 -9.094 1 98.81 76 LEU B CA 1
ATOM 3217 C C . LEU B 1 76 ? 7.32 -9.273 -10.172 1 98.81 76 LEU B C 1
ATOM 3219 O O . LEU B 1 76 ? 6.895 -10.414 -10.352 1 98.81 76 LEU B O 1
ATOM 3223 N N . THR B 1 77 ? 6.93 -8.258 -10.922 1 98.81 77 THR B N 1
ATOM 3224 C CA . THR B 1 77 ? 5.906 -8.383 -11.953 1 98.81 77 THR B CA 1
ATOM 3225 C C . THR B 1 77 ? 6.309 -9.43 -12.992 1 98.81 77 THR B C 1
ATOM 3227 O O . THR B 1 77 ? 5.562 -10.375 -13.258 1 98.81 77 THR B O 1
ATOM 3230 N N . THR B 1 78 ? 7.492 -9.32 -13.523 1 98.81 78 THR B N 1
ATOM 3231 C CA . THR B 1 78 ? 7.992 -10.234 -14.539 1 98.81 78 THR B CA 1
ATOM 3232 C C . THR B 1 78 ? 8.148 -11.641 -13.969 1 98.81 78 THR B C 1
ATOM 3234 O O . THR B 1 78 ? 7.812 -12.625 -14.633 1 98.81 78 THR B O 1
ATOM 3237 N N . THR B 1 79 ? 8.672 -11.711 -12.773 1 98.75 79 THR B N 1
ATOM 3238 C CA . THR B 1 79 ? 8.867 -13.008 -12.133 1 98.75 79 THR B CA 1
ATOM 3239 C C . THR B 1 79 ? 7.535 -13.711 -11.906 1 98.75 79 THR B C 1
ATOM 3241 O O . THR B 1 79 ? 7.422 -14.922 -12.117 1 98.75 79 THR B O 1
ATOM 3244 N N . PHE B 1 80 ? 6.578 -12.93 -11.492 1 98.69 80 PHE B N 1
ATOM 3245 C CA . PHE B 1 80 ? 5.266 -13.523 -11.258 1 98.69 80 PHE B CA 1
ATOM 3246 C C . PHE B 1 80 ? 4.688 -14.086 -12.555 1 98.69 80 PHE B C 1
ATOM 3248 O O . PHE B 1 80 ? 4.152 -15.195 -12.562 1 98.69 80 PHE B O 1
ATOM 3255 N N . VAL B 1 81 ? 4.754 -13.367 -13.641 1 98.69 81 VAL B N 1
ATOM 3256 C CA . VAL B 1 81 ? 4.297 -13.859 -14.938 1 98.69 81 VAL B CA 1
ATOM 3257 C C . VAL B 1 81 ? 5 -15.172 -15.266 1 98.69 81 VAL B C 1
ATOM 3259 O O . VAL B 1 81 ? 4.355 -16.141 -15.695 1 98.69 81 VAL B O 1
ATOM 3262 N N . LEU B 1 82 ? 6.254 -15.211 -15.016 1 98.25 82 LEU B N 1
ATOM 3263 C CA . LEU B 1 82 ? 7.039 -16.422 -15.266 1 98.25 82 LEU B CA 1
ATOM 3264 C C . LEU B 1 82 ? 6.52 -17.594 -14.438 1 98.25 82 LEU B C 1
ATOM 3266 O O . LEU B 1 82 ? 6.457 -18.719 -14.93 1 98.25 82 LEU B O 1
ATOM 3270 N N . THR B 1 83 ? 6.172 -17.312 -13.164 1 97.5 83 THR B N 1
ATOM 3271 C CA . THR B 1 83 ? 5.695 -18.391 -12.312 1 97.5 83 THR B CA 1
ATOM 3272 C C . THR B 1 83 ? 4.383 -18.969 -12.844 1 97.5 83 THR B C 1
ATOM 3274 O O . THR B 1 83 ? 4.125 -20.156 -12.727 1 97.5 83 THR B O 1
ATOM 3277 N N . GLN B 1 84 ? 3.527 -18.094 -13.391 1 97.38 84 GLN B N 1
ATOM 3278 C CA . GLN B 1 84 ? 2.279 -18.578 -13.969 1 97.38 84 GLN B CA 1
ATOM 3279 C C . GLN B 1 84 ? 2.541 -19.484 -15.172 1 97.38 84 GLN B C 1
ATOM 3281 O O . GLN B 1 84 ? 1.925 -20.547 -15.312 1 97.38 84 GLN B O 1
ATOM 3286 N N . ARG B 1 85 ? 3.467 -19.078 -15.992 1 97.75 85 ARG B N 1
ATOM 3287 C CA . ARG B 1 85 ? 3.887 -19.875 -17.125 1 97.75 85 ARG B CA 1
ATOM 3288 C C . ARG B 1 85 ? 4.461 -21.219 -16.672 1 97.75 85 ARG B C 1
ATOM 3290 O O . ARG B 1 85 ? 4.082 -22.266 -17.203 1 97.75 85 ARG B O 1
ATOM 3297 N N . ASN B 1 86 ? 5.324 -21.172 -15.734 1 96.69 86 ASN B N 1
ATOM 3298 C CA . ASN B 1 86 ? 5.973 -22.391 -15.266 1 96.69 86 ASN B CA 1
ATOM 3299 C C . ASN B 1 86 ? 4.984 -23.312 -14.562 1 96.69 86 ASN B C 1
ATOM 3301 O O . ASN B 1 86 ? 5.137 -24.531 -14.594 1 96.69 86 ASN B O 1
ATOM 3305 N N . GLY B 1 87 ? 3.951 -22.688 -13.914 1 95.19 87 GLY B N 1
ATOM 3306 C CA . GLY B 1 87 ? 2.877 -23.5 -13.375 1 95.19 87 GLY B CA 1
ATOM 3307 C C . GLY B 1 87 ? 2.168 -24.328 -14.438 1 95.19 87 GLY B C 1
ATOM 3308 O O . GLY B 1 87 ? 1.846 -25.5 -14.219 1 95.19 87 GLY B O 1
ATOM 3309 N N . ALA B 1 88 ? 1.961 -23.734 -15.547 1 96.88 88 ALA B N 1
ATOM 3310 C CA . ALA B 1 88 ? 1.356 -24.453 -16.672 1 96.88 88 ALA B CA 1
ATOM 3311 C C . ALA B 1 88 ? 2.277 -25.562 -17.172 1 96.88 88 ALA B C 1
ATOM 3313 O O . ALA B 1 88 ? 1.843 -26.688 -17.359 1 96.88 88 ALA B O 1
ATOM 3314 N N . ILE B 1 89 ? 3.514 -25.25 -17.328 1 96.75 89 ILE B N 1
ATOM 3315 C CA . ILE B 1 89 ? 4.488 -26.203 -17.859 1 96.75 89 ILE B CA 1
ATOM 3316 C C . ILE B 1 89 ? 4.609 -27.406 -16.938 1 96.75 89 ILE B C 1
ATOM 3318 O O . ILE B 1 89 ? 4.652 -28.547 -17.391 1 96.75 89 ILE B O 1
ATOM 3322 N N . GLN B 1 90 ? 4.676 -27.125 -15.672 1 94.38 90 GLN B N 1
ATOM 3323 C CA . GLN B 1 90 ? 4.797 -28.203 -14.703 1 94.38 90 GLN B CA 1
ATOM 3324 C C . GLN B 1 90 ? 3.631 -29.188 -14.812 1 94.38 90 GLN B C 1
ATOM 3326 O O . GLN B 1 90 ? 3.824 -30.406 -14.758 1 94.38 90 GLN B O 1
ATOM 3331 N N . ARG B 1 91 ? 2.471 -28.703 -14.969 1 95.31 91 ARG B N 1
ATOM 3332 C CA . ARG B 1 91 ? 1.283 -29.547 -15.07 1 95.31 91 ARG B CA 1
ATOM 3333 C C . ARG B 1 91 ? 1.256 -30.312 -16.391 1 95.31 91 ARG B C 1
ATOM 3335 O O . ARG B 1 91 ? 0.902 -31.484 -16.422 1 95.31 91 ARG B O 1
ATOM 3342 N N . ILE B 1 92 ? 1.634 -29.656 -17.453 1 97.12 92 ILE B N 1
ATOM 3343 C CA . ILE B 1 92 ? 1.704 -30.312 -18.75 1 97.12 92 ILE B CA 1
ATOM 3344 C C . ILE B 1 92 ? 2.756 -31.422 -18.719 1 97.12 92 ILE B C 1
ATOM 3346 O O . ILE B 1 92 ? 2.49 -32.562 -19.125 1 97.12 92 ILE B O 1
ATOM 3350 N N . ALA B 1 93 ? 3.912 -31.109 -18.234 1 96.25 93 ALA B N 1
ATOM 3351 C CA . ALA B 1 93 ? 5.031 -32.031 -18.188 1 96.25 93 ALA B CA 1
ATOM 3352 C C . ALA B 1 93 ? 4.699 -33.25 -17.297 1 96.25 93 ALA B C 1
ATOM 3354 O O . ALA B 1 93 ? 5.168 -34.344 -17.547 1 96.25 93 ALA B O 1
ATOM 3355 N N . GLY B 1 94 ? 3.916 -33 -16.234 1 94.19 94 GLY B N 1
ATOM 3356 C CA . GLY B 1 94 ? 3.564 -34.062 -15.305 1 94.19 94 GLY B CA 1
ATOM 3357 C C . GLY B 1 94 ? 2.406 -34.938 -15.781 1 94.19 94 GLY B C 1
ATOM 3358 O O . GLY B 1 94 ? 2.043 -35.906 -15.125 1 94.19 94 GLY B O 1
ATOM 3359 N N . SER B 1 95 ? 1.855 -34.625 -16.922 1 96.19 95 SER B N 1
ATOM 3360 C CA . SER B 1 95 ? 0.692 -35.344 -17.438 1 96.19 95 SER B CA 1
ATOM 3361 C C . SER B 1 95 ? 1.071 -36.75 -17.922 1 96.19 95 SER B C 1
ATOM 3363 O O . SER B 1 95 ? 2.135 -36.938 -18.516 1 96.19 95 SER B O 1
ATOM 3365 N N . ALA B 1 96 ? 0.197 -37.719 -17.656 1 95.38 96 ALA B N 1
ATOM 3366 C CA . ALA B 1 96 ? 0.363 -39.062 -18.234 1 95.38 96 ALA B CA 1
ATOM 3367 C C . ALA B 1 96 ? 0.008 -39.094 -19.719 1 95.38 96 ALA B C 1
ATOM 3369 O O . ALA B 1 96 ? 0.344 -40.031 -20.422 1 95.38 96 ALA B O 1
ATOM 3370 N N . ASN B 1 97 ? -0.658 -38.031 -20.141 1 96.75 97 ASN B N 1
ATOM 3371 C CA . ASN B 1 97 ? -1.065 -37.906 -21.547 1 96.75 97 ASN B CA 1
ATOM 3372 C C . ASN B 1 97 ? 0.085 -37.438 -22.422 1 96.75 97 ASN B C 1
ATOM 3374 O O . ASN B 1 97 ? 0.421 -36.25 -22.438 1 96.75 97 ASN B O 1
ATOM 3378 N N . GLU B 1 98 ? 0.605 -38.281 -23.281 1 97.12 98 GLU B N 1
ATOM 3379 C CA . GLU B 1 98 ? 1.761 -37.969 -24.109 1 97.12 98 GLU B CA 1
ATOM 3380 C C . GLU B 1 98 ? 1.399 -36.938 -25.203 1 97.12 98 GLU B C 1
ATOM 3382 O O . GLU B 1 98 ? 2.246 -36.156 -25.625 1 97.12 98 GLU B O 1
ATOM 3387 N N . CYS B 1 99 ? 0.193 -37 -25.625 1 97.81 99 CYS B N 1
ATOM 3388 C CA . CYS B 1 99 ? -0.228 -36.125 -26.703 1 97.81 99 CYS B CA 1
ATOM 3389 C C . CYS B 1 99 ? -0.08 -34.656 -26.297 1 97.81 99 CYS B C 1
ATOM 3391 O O . CYS B 1 99 ? 0.482 -33.844 -27.047 1 97.81 99 CYS B O 1
ATOM 3393 N N . VAL B 1 100 ? -0.57 -34.312 -25.141 1 98.06 100 VAL B N 1
ATOM 3394 C CA . VAL B 1 100 ? -0.503 -32.938 -24.719 1 98.06 100 VAL B CA 1
ATOM 3395 C C . VAL B 1 100 ? 0.952 -32.531 -24.484 1 98.06 100 VAL B C 1
ATOM 3397 O O . VAL B 1 100 ? 1.354 -31.406 -24.797 1 98.06 100 VAL B O 1
ATOM 3400 N N . ARG B 1 101 ? 1.817 -33.344 -23.891 1 97.81 101 ARG B N 1
ATOM 3401 C CA . ARG B 1 101 ? 3.23 -33.062 -23.672 1 97.81 101 ARG B CA 1
ATOM 3402 C C . ARG B 1 101 ? 3.955 -32.812 -24.984 1 97.81 101 ARG B C 1
ATOM 3404 O O . ARG B 1 101 ? 4.609 -31.781 -25.156 1 97.81 101 ARG B O 1
ATOM 3411 N N . ASP B 1 102 ? 3.727 -33.75 -25.938 1 97.81 102 ASP B N 1
ATOM 3412 C CA . ASP B 1 102 ? 4.438 -33.719 -27.219 1 97.81 102 ASP B CA 1
ATOM 3413 C C . ASP B 1 102 ? 3.988 -32.5 -28.047 1 97.81 102 ASP B C 1
ATOM 3415 O O . ASP B 1 102 ? 4.77 -31.969 -28.828 1 97.81 102 ASP B O 1
ATOM 3419 N N . THR B 1 103 ? 2.789 -32.156 -27.875 1 97.38 103 THR B N 1
ATOM 3420 C CA . THR B 1 103 ? 2.238 -31.062 -28.656 1 97.38 103 THR B CA 1
ATOM 3421 C C . THR B 1 103 ? 2.736 -29.719 -28.109 1 97.38 103 THR B C 1
ATOM 3423 O O . THR B 1 103 ? 3.045 -28.812 -28.891 1 97.38 103 THR B O 1
ATOM 3426 N N . LEU B 1 104 ? 2.854 -29.547 -26.812 1 97.94 104 LEU B N 1
ATOM 3427 C CA . LEU B 1 104 ? 2.975 -28.203 -26.266 1 97.94 104 LEU B CA 1
ATOM 3428 C C . LEU B 1 104 ? 4.391 -27.953 -25.75 1 97.94 104 LEU B C 1
ATOM 3430 O O . LEU B 1 104 ? 4.914 -26.844 -25.891 1 97.94 104 LEU B O 1
ATOM 3434 N N . LEU B 1 105 ? 5.109 -28.906 -25.172 1 97.75 105 LEU B N 1
ATOM 3435 C CA . LEU B 1 105 ? 6.336 -28.672 -24.422 1 97.75 105 LEU B CA 1
ATOM 3436 C C . LEU B 1 105 ? 7.453 -28.172 -25.328 1 97.75 105 LEU B C 1
ATOM 3438 O O . LEU B 1 105 ? 8.227 -27.297 -24.953 1 97.75 105 LEU B O 1
ATOM 3442 N N . PRO B 1 106 ? 7.566 -28.688 -26.578 1 96.38 106 PRO B N 1
ATOM 3443 C CA . PRO B 1 106 ? 8.633 -28.188 -27.453 1 96.38 106 PRO B CA 1
ATOM 3444 C C . PRO B 1 106 ? 8.523 -26.688 -27.703 1 96.38 106 PRO B C 1
ATOM 3446 O O . PRO B 1 106 ? 9.539 -25.984 -27.75 1 96.38 106 PRO B O 1
ATOM 3449 N N . GLY B 1 107 ? 7.309 -26.172 -27.844 1 96.25 107 GLY B N 1
ATOM 3450 C CA . GLY B 1 107 ? 7.102 -24.75 -28.109 1 96.25 107 GLY B CA 1
ATOM 3451 C C . GLY B 1 107 ? 7.27 -23.891 -26.875 1 96.25 107 GLY B C 1
ATOM 3452 O O . GLY B 1 107 ? 7.344 -22.672 -26.969 1 96.25 107 GLY B O 1
ATOM 3453 N N . LEU B 1 108 ? 7.406 -24.547 -25.656 1 96.56 108 LEU B N 1
ATOM 3454 C CA . LEU B 1 108 ? 7.453 -23.812 -24.391 1 96.56 108 LEU B CA 1
ATOM 3455 C C . LEU B 1 108 ? 8.891 -23.641 -23.922 1 96.56 108 LEU B C 1
ATOM 3457 O O . LEU B 1 108 ? 9.141 -22.984 -22.906 1 96.56 108 LEU B O 1
ATOM 3461 N N . VAL B 1 109 ? 9.852 -24.219 -24.625 1 93.94 109 VAL B N 1
ATOM 3462 C CA . VAL B 1 109 ? 11.266 -24.031 -24.312 1 93.94 109 VAL B CA 1
ATOM 3463 C C . VAL B 1 109 ? 11.664 -22.594 -24.609 1 93.94 109 VAL B C 1
ATOM 3465 O O . VAL B 1 109 ? 12.461 -22 -23.875 1 93.94 109 VAL B O 1
ATOM 3468 N N . HIS B 1 110 ? 11.133 -22.109 -25.688 1 88.5 110 HIS B N 1
ATOM 3469 C CA . HIS B 1 110 ? 11.312 -20.719 -26.078 1 88.5 110 HIS B CA 1
ATOM 3470 C C . HIS B 1 110 ? 9.984 -19.969 -26.062 1 88.5 110 HIS B C 1
ATOM 3472 O O . HIS B 1 110 ? 9 -20.469 -25.516 1 88.5 110 HIS B O 1
ATOM 3478 N N . ALA B 1 111 ? 9.969 -18.828 -26.484 1 86.75 111 ALA B N 1
ATOM 3479 C CA . ALA B 1 111 ? 8.789 -17.984 -26.422 1 86.75 111 ALA B CA 1
ATOM 3480 C C . ALA B 1 111 ? 7.902 -18.172 -27.641 1 86.75 111 ALA B C 1
ATOM 3482 O O . ALA B 1 111 ? 7.168 -17.25 -28.031 1 86.75 111 ALA B O 1
ATOM 3483 N N . ASP B 1 112 ? 7.938 -19.406 -28.234 1 91.44 112 ASP B N 1
ATOM 3484 C CA . ASP B 1 112 ? 7.082 -19.656 -29.391 1 91.44 112 ASP B CA 1
ATOM 3485 C C . ASP B 1 112 ? 5.617 -19.75 -28.969 1 91.44 112 ASP B C 1
ATOM 3487 O O . ASP B 1 112 ? 4.727 -19.344 -29.719 1 91.44 112 ASP B O 1
ATOM 3491 N N . ILE B 1 113 ? 5.438 -20.406 -27.844 1 94.94 113 ILE B N 1
ATOM 3492 C CA . ILE B 1 113 ? 4.117 -20.5 -27.234 1 94.94 113 ILE B CA 1
ATOM 3493 C C . ILE B 1 113 ? 4.18 -19.984 -25.797 1 94.94 113 ILE B C 1
ATOM 3495 O O . ILE B 1 113 ? 5.203 -20.125 -25.125 1 94.94 113 ILE B O 1
ATOM 3499 N N . PHE B 1 114 ? 3.174 -19.266 -25.453 1 97.69 114 PHE B N 1
ATOM 3500 C CA . PHE B 1 114 ? 3.01 -18.859 -24.047 1 97.69 114 PHE B CA 1
ATOM 3501 C C . PHE B 1 114 ? 1.806 -19.562 -23.422 1 97.69 114 PHE B C 1
ATOM 3503 O O . PHE B 1 114 ? 0.698 -19.5 -23.969 1 97.69 114 PHE B O 1
ATOM 3510 N N . ALA B 1 115 ? 2.045 -20.281 -22.391 1 98.44 115 ALA B N 1
ATOM 3511 C CA . ALA B 1 115 ? 0.979 -20.906 -21.609 1 98.44 115 ALA B CA 1
ATOM 3512 C C . ALA B 1 115 ? 0.908 -20.328 -20.203 1 98.44 115 ALA B C 1
ATOM 3514 O O . ALA B 1 115 ? 1.93 -19.938 -19.625 1 98.44 115 ALA B O 1
ATOM 3515 N N . THR B 1 116 ? -0.235 -20.203 -19.672 1 98.5 116 THR B N 1
ATOM 3516 C CA . THR B 1 116 ? -0.458 -19.734 -18.312 1 98.5 116 THR B CA 1
ATOM 3517 C C . THR B 1 116 ? -1.478 -20.609 -17.594 1 98.5 116 THR B C 1
ATOM 3519 O O . THR B 1 116 ? -1.979 -21.578 -18.172 1 98.5 116 THR B O 1
ATOM 3522 N N . VAL B 1 117 ? -1.722 -20.312 -16.328 1 97.44 117 VAL B N 1
ATOM 3523 C CA . VAL B 1 117 ? -2.662 -21.125 -15.555 1 97.44 117 VAL B CA 1
ATOM 3524 C C . VAL B 1 117 ? -3.893 -20.297 -15.203 1 97.44 117 VAL B C 1
ATOM 3526 O O . VAL B 1 117 ? -3.793 -19.078 -15 1 97.44 117 VAL B O 1
ATOM 3529 N N . GLY B 1 118 ? -5.008 -20.812 -15.195 1 96.94 118 GLY B N 1
ATOM 3530 C CA . GLY B 1 118 ? -6.273 -20.328 -14.656 1 96.94 118 GLY B CA 1
ATOM 3531 C C . GLY B 1 118 ? -6.969 -21.344 -13.773 1 96.94 118 GLY B C 1
ATOM 3532 O O . GLY B 1 118 ? -8.039 -21.844 -14.117 1 96.94 118 GLY B O 1
ATOM 3533 N N . ILE B 1 119 ? -6.363 -21.609 -12.586 1 94.12 119 ILE B N 1
ATOM 3534 C CA . ILE B 1 119 ? -6.785 -22.781 -11.812 1 94.12 119 ILE B CA 1
ATOM 3535 C C . ILE B 1 119 ? -7.191 -22.344 -10.406 1 94.12 119 ILE B C 1
ATOM 3537 O O . ILE B 1 119 ? -7.473 -23.188 -9.555 1 94.12 119 ILE B O 1
ATOM 3541 N N . SER B 1 120 ? -7.211 -21.078 -10.094 1 90.12 120 SER B N 1
ATOM 3542 C CA . SER B 1 120 ? -7.426 -20.625 -8.727 1 90.12 120 SER B CA 1
ATOM 3543 C C . SER B 1 120 ? -8.781 -21.078 -8.203 1 90.12 120 SER B C 1
ATOM 3545 O O . SER B 1 120 ? -8.93 -21.375 -7.016 1 90.12 120 SER B O 1
ATOM 3547 N N . HIS B 1 121 ? -9.852 -21.172 -9.062 1 89.38 121 HIS B N 1
ATOM 3548 C CA . HIS B 1 121 ? -11.195 -21.578 -8.664 1 89.38 121 HIS B CA 1
ATOM 3549 C C . HIS B 1 121 ? -11.219 -23.031 -8.203 1 89.38 121 HIS B C 1
ATOM 3551 O O . HIS B 1 121 ? -12.195 -23.469 -7.59 1 89.38 121 HIS B O 1
ATOM 3557 N N . LEU B 1 122 ? -10.148 -23.781 -8.477 1 88.31 122 LEU B N 1
ATOM 3558 C CA . LEU B 1 122 ? -10.047 -25.172 -8.031 1 88.31 122 LEU B CA 1
ATOM 3559 C C . LEU B 1 122 ? -9.32 -25.25 -6.695 1 88.31 122 LEU B C 1
ATOM 3561 O O . LEU B 1 122 ? -9.289 -26.312 -6.07 1 88.31 122 LEU B O 1
ATOM 3565 N N . THR B 1 123 ? -8.719 -24.094 -6.211 1 81.62 123 THR B N 1
ATOM 3566 C CA . THR B 1 123 ? -7.863 -24.172 -5.031 1 81.62 123 THR B CA 1
ATOM 3567 C C . THR B 1 123 ? -8.242 -23.109 -4.012 1 81.62 123 THR B C 1
ATOM 3569 O O . THR B 1 123 ? -8.648 -23.422 -2.893 1 81.62 123 THR B O 1
ATOM 3572 N N . THR B 1 124 ? -8.219 -21.875 -4.391 1 75.12 124 THR B N 1
ATOM 3573 C CA . THR B 1 124 ? -8.289 -20.812 -3.396 1 75.12 124 THR B CA 1
ATOM 3574 C C . THR B 1 124 ? -9.484 -19.891 -3.664 1 75.12 124 THR B C 1
ATOM 3576 O O . THR B 1 124 ? -10.07 -19.344 -2.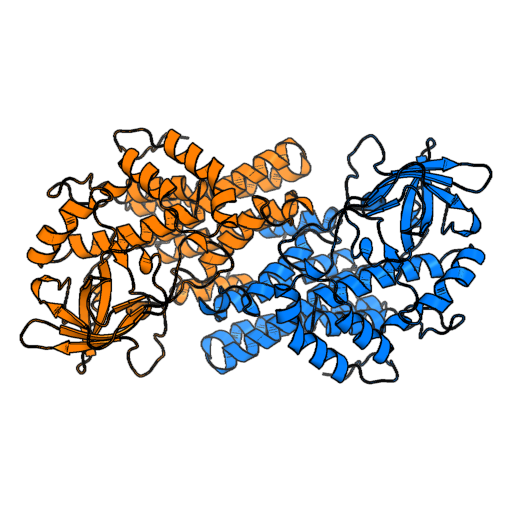73 1 75.12 124 THR B O 1
ATOM 3579 N N . SER B 1 125 ? -9.828 -19.734 -4.898 1 74.94 125 SER B N 1
ATOM 3580 C CA . SER B 1 125 ? -10.859 -18.766 -5.266 1 74.94 125 SER B CA 1
ATOM 3581 C C . SER B 1 125 ? -12.227 -19.438 -5.348 1 74.94 125 SER B C 1
ATOM 3583 O O . SER B 1 125 ? -12.359 -20.531 -5.887 1 74.94 125 SER B O 1
ATOM 3585 N N . ARG B 1 126 ? -13.266 -18.812 -4.73 1 71.12 126 ARG B N 1
ATOM 3586 C CA . ARG B 1 126 ? -14.664 -19.188 -4.879 1 71.12 126 ARG B CA 1
ATOM 3587 C C . ARG B 1 126 ? -14.906 -20.625 -4.422 1 71.12 126 ARG B C 1
ATOM 3589 O O . ARG B 1 126 ? -15.672 -21.359 -5.043 1 71.12 126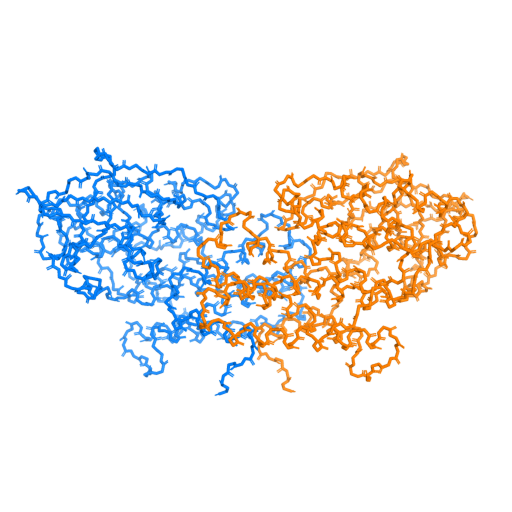 ARG B O 1
ATOM 3596 N N . GLN B 1 127 ? -14.234 -21.047 -3.486 1 70.94 127 GLN B N 1
ATOM 3597 C CA . GLN B 1 127 ? -14.336 -22.406 -3.002 1 70.94 127 GLN B CA 1
ATOM 3598 C C . GLN B 1 127 ? -15.594 -22.594 -2.156 1 70.94 127 GLN B C 1
ATOM 3600 O O . GLN B 1 127 ? -16.016 -23.734 -1.914 1 70.94 127 GLN B O 1
ATOM 3605 N N . HIS B 1 128 ? -16.219 -21.484 -1.908 1 69.31 128 HIS B N 1
ATOM 3606 C CA . HIS B 1 128 ? -17.359 -21.547 -1.009 1 69.31 128 HIS B CA 1
ATOM 3607 C C . HIS B 1 128 ? -18.672 -21.609 -1.788 1 69.31 128 HIS B C 1
ATOM 3609 O O . HIS B 1 128 ? -19.734 -21.797 -1.203 1 69.31 128 HIS B O 1
ATOM 3615 N N . VAL B 1 129 ? -18.547 -21.469 -3.107 1 73.81 129 VAL B N 1
ATOM 3616 C CA . VAL B 1 129 ? -19.781 -21.391 -3.9 1 73.81 129 VAL B CA 1
ATOM 3617 C C . VAL B 1 129 ? -20.359 -22.781 -4.113 1 73.81 129 VAL B C 1
ATOM 3619 O O . VAL B 1 129 ? -19.609 -23.75 -4.266 1 73.81 129 VAL B O 1
ATOM 3622 N N . ALA B 1 130 ? -21.656 -22.891 -4.152 1 75.75 130 ALA B N 1
ATOM 3623 C CA . ALA B 1 130 ? -22.375 -24.156 -4.293 1 75.75 130 ALA B CA 1
ATOM 3624 C C . ALA B 1 130 ? -22.141 -24.766 -5.672 1 75.75 130 ALA B C 1
ATOM 3626 O O . ALA B 1 130 ? -21.906 -25.969 -5.789 1 75.75 130 ALA B O 1
ATOM 3627 N N . LYS B 1 131 ? -22.172 -23.938 -6.703 1 85 131 LYS B N 1
ATOM 3628 C CA . LYS B 1 131 ? -21.938 -24.406 -8.07 1 85 131 LYS B CA 1
ATOM 3629 C C . LYS B 1 131 ? -20.516 -24.094 -8.508 1 85 131 LYS B C 1
ATOM 3631 O O . LYS B 1 131 ? -20.016 -22.969 -8.305 1 85 131 LYS B O 1
ATOM 3636 N N . PRO B 1 132 ? -19.969 -25.109 -9.078 1 90.69 132 PRO B N 1
ATOM 3637 C CA . PRO B 1 132 ? -18.609 -24.828 -9.57 1 90.69 132 PRO B CA 1
ATOM 3638 C C . PRO B 1 132 ? -18.562 -23.688 -10.578 1 90.69 132 PRO B C 1
ATOM 3640 O O . PRO B 1 132 ? -19.469 -23.562 -11.414 1 90.69 132 PRO B O 1
ATOM 3643 N N . VAL B 1 133 ? -17.531 -22.906 -10.516 1 93.69 133 VAL B N 1
ATOM 3644 C CA . VAL B 1 133 ? -17.422 -21.719 -11.352 1 93.69 133 VAL B CA 1
ATOM 3645 C C . VAL B 1 133 ? -17.141 -22.141 -12.797 1 93.69 133 VAL B C 1
ATOM 3647 O O . VAL B 1 133 ? -17.5 -21.422 -13.734 1 93.69 133 VAL B O 1
ATOM 3650 N N . VAL B 1 134 ? -16.469 -23.297 -12.984 1 97.25 134 VAL B N 1
ATOM 3651 C CA . VAL B 1 134 ? -16.281 -23.922 -14.289 1 97.25 134 VAL B CA 1
ATOM 3652 C C . VAL B 1 134 ? -16.859 -25.328 -14.273 1 97.25 134 VAL B C 1
ATOM 3654 O O . VAL B 1 134 ? -16.375 -26.203 -13.547 1 97.25 134 VAL B O 1
ATOM 3657 N N . SER B 1 135 ? -17.859 -25.531 -15.039 1 97.56 135 SER B N 1
ATOM 3658 C CA . SER B 1 135 ? -18.469 -26.844 -15.195 1 97.56 135 SER B CA 1
ATOM 3659 C C . SER B 1 135 ? -18 -27.531 -16.469 1 97.56 135 SER B C 1
ATOM 3661 O O . SER B 1 135 ? -17.703 -26.875 -17.469 1 97.56 135 SER B O 1
ATOM 3663 N N . VAL B 1 136 ? -17.906 -28.875 -16.391 1 98.19 136 VAL B N 1
ATOM 3664 C CA . VAL B 1 136 ? -17.406 -29.656 -17.516 1 98.19 136 VAL B CA 1
ATOM 3665 C C . VAL B 1 136 ? -18.344 -30.812 -17.797 1 98.19 136 VAL B C 1
ATOM 3667 O O . VAL B 1 136 ? -18.859 -31.453 -16.875 1 98.19 136 VAL B O 1
ATOM 3670 N N . ARG B 1 137 ? -18.656 -31.062 -19 1 98.06 137 ARG B N 1
ATOM 3671 C CA . ARG B 1 137 ? -19.359 -32.281 -19.406 1 98.06 137 ARG B CA 1
ATOM 3672 C C . ARG B 1 137 ? -18.578 -33.031 -20.453 1 98.06 137 ARG B C 1
ATOM 3674 O O . ARG B 1 137 ? -17.875 -32.438 -21.281 1 98.06 137 ARG B O 1
ATOM 3681 N N . GLU B 1 138 ? -18.703 -34.375 -20.453 1 96.88 138 GLU B N 1
ATOM 3682 C CA . GLU B 1 138 ? -18.016 -35.219 -21.422 1 96.88 138 GLU B CA 1
ATOM 3683 C C . GLU B 1 138 ? -18.703 -35.156 -22.797 1 96.88 138 GLU B C 1
ATOM 3685 O O . GLU B 1 138 ? -19.922 -35.062 -22.875 1 96.88 138 GLU B O 1
ATOM 3690 N N . SER B 1 139 ? -17.922 -35.156 -23.781 1 96.38 139 SER B N 1
ATOM 3691 C CA . SER B 1 139 ? -18.406 -35.25 -25.172 1 96.38 139 SER B CA 1
ATOM 3692 C C . SER B 1 139 ? -17.719 -36.375 -25.922 1 96.38 139 SER B C 1
ATOM 3694 O O . SER B 1 139 ? -16.859 -37.062 -25.359 1 96.38 139 SER B O 1
ATOM 3696 N N . ALA B 1 140 ? -18.125 -36.625 -27.109 1 95.25 140 ALA B N 1
ATOM 3697 C CA . ALA B 1 140 ? -17.516 -37.688 -27.938 1 95.25 140 ALA B CA 1
ATOM 3698 C C . ALA B 1 140 ? -16.047 -37.406 -28.172 1 95.25 140 ALA B C 1
ATOM 3700 O O . ALA B 1 140 ? -15.227 -38.344 -28.188 1 95.25 140 ALA B O 1
ATOM 3701 N N . ALA B 1 141 ? -15.641 -36.188 -28.297 1 94.94 141 ALA B N 1
ATOM 3702 C CA . ALA B 1 141 ? -14.281 -35.812 -28.672 1 94.94 141 ALA B CA 1
ATOM 3703 C C . ALA B 1 141 ? -13.422 -35.531 -27.438 1 94.94 141 ALA B C 1
ATOM 3705 O O . ALA B 1 141 ? -12.195 -35.469 -27.531 1 94.94 141 ALA B O 1
ATOM 3706 N N . GLY B 1 142 ? -14.039 -35.344 -26.297 1 97.19 142 GLY B N 1
ATOM 3707 C CA . GLY B 1 142 ? -13.312 -35 -25.094 1 97.19 142 GLY B CA 1
ATOM 3708 C C . GLY B 1 142 ? -14.203 -34.406 -24 1 97.19 142 GLY B C 1
ATOM 3709 O O . GLY B 1 142 ? -15.023 -35.125 -23.438 1 97.19 142 GLY B O 1
ATOM 3710 N N . PHE B 1 143 ? -14.07 -33.031 -23.781 1 98.38 143 PHE B N 1
ATOM 3711 C CA . PHE B 1 143 ? -14.828 -32.375 -22.719 1 98.38 143 PHE B CA 1
ATOM 3712 C C . PHE B 1 143 ? -15.266 -31 -23.156 1 98.38 143 PHE B C 1
ATOM 3714 O O . PHE B 1 143 ? -14.57 -30.328 -23.922 1 98.38 143 PHE B O 1
ATOM 3721 N N . VAL B 1 144 ? -16.406 -30.547 -22.641 1 98.75 144 VAL B N 1
ATOM 3722 C CA . VAL B 1 144 ? -16.922 -29.203 -22.906 1 98.75 144 VAL B CA 1
ATOM 3723 C C . VAL B 1 144 ? -16.922 -28.391 -21.625 1 98.75 144 VAL B C 1
ATOM 3725 O O . VAL B 1 144 ? -17.531 -28.781 -20.625 1 98.75 144 VAL B O 1
ATOM 3728 N N . PHE B 1 145 ? -16.25 -27.281 -21.688 1 98.56 145 PHE B N 1
ATOM 3729 C CA . PHE B 1 145 ? -16.109 -26.391 -20.531 1 98.56 145 PHE B CA 1
ATOM 3730 C C . PHE B 1 145 ? -17.078 -25.234 -20.625 1 98.56 145 PHE B C 1
ATOM 3732 O O . PHE B 1 145 ? -17.281 -24.656 -21.703 1 98.56 145 PHE B O 1
ATOM 3739 N N . GLU B 1 146 ? -17.703 -24.891 -19.484 1 98.25 146 GLU B N 1
ATOM 3740 C CA . GLU B 1 146 ? -18.625 -23.766 -19.328 1 98.25 146 GLU B CA 1
ATOM 3741 C C . GLU B 1 146 ? -18.375 -23.016 -18.031 1 98.25 146 GLU B C 1
ATOM 3743 O O . GLU B 1 146 ? -18.219 -23.625 -16.969 1 98.25 146 GLU B O 1
ATOM 3748 N N . GLY B 1 147 ? -18.328 -21.688 -18.156 1 97.56 147 GLY B N 1
ATOM 3749 C CA . GLY B 1 147 ? -18.172 -20.922 -16.938 1 97.56 147 GLY B CA 1
ATOM 3750 C C . GLY B 1 147 ? -17.188 -19.766 -17.078 1 97.56 147 GLY B C 1
ATOM 3751 O O . GLY B 1 147 ? -17.188 -19.078 -18.094 1 97.56 147 GLY B O 1
ATOM 3752 N N . PHE B 1 148 ? -16.438 -19.422 -16 1 95.19 148 PHE B N 1
ATOM 3753 C CA . PHE B 1 148 ? -15.43 -18.375 -16.094 1 95.19 148 PHE B CA 1
ATOM 3754 C C . PHE B 1 148 ? -14.312 -18.594 -15.086 1 95.19 148 PHE B C 1
ATOM 3756 O O . PHE B 1 148 ? -14.555 -19.109 -13.992 1 95.19 148 PHE B O 1
ATOM 3763 N N . MET B 1 149 ? -13.172 -18.297 -15.445 1 96 149 MET B N 1
ATOM 3764 C CA . MET B 1 149 ? -11.977 -18.219 -14.609 1 96 149 MET B CA 1
ATOM 3765 C C . MET B 1 149 ? -11.75 -16.797 -14.117 1 96 149 MET B C 1
ATOM 3767 O O . MET B 1 149 ? -11.477 -15.891 -14.914 1 96 149 MET B O 1
ATOM 3771 N N . PRO B 1 150 ? -11.781 -16.578 -12.859 1 94 150 PRO B N 1
ATOM 3772 C CA . PRO B 1 150 ? -11.844 -15.203 -12.375 1 94 150 PRO B CA 1
ATOM 3773 C C . PRO B 1 150 ? -10.516 -14.469 -12.523 1 94 150 PRO B C 1
ATOM 3775 O O . PRO B 1 150 ? -10.5 -13.25 -12.734 1 94 150 PRO B O 1
ATOM 3778 N N . TRP B 1 151 ? -9.383 -15.219 -12.289 1 95.69 151 TRP B N 1
ATOM 3779 C CA . TRP B 1 151 ? -8.07 -14.594 -12.258 1 95.69 151 TRP B CA 1
ATOM 3780 C C . TRP B 1 151 ? -7.082 -15.359 -13.133 1 95.69 151 TRP B C 1
ATOM 3782 O O . TRP B 1 151 ? -6.547 -16.391 -12.727 1 95.69 151 TRP B O 1
ATOM 3792 N N . VAL B 1 152 ? -6.816 -14.859 -14.281 1 98.12 152 VAL B N 1
ATOM 3793 C CA . VAL B 1 152 ? -5.848 -15.461 -15.18 1 98.12 152 VAL B CA 1
ATOM 3794 C C . VAL B 1 152 ? -4.828 -14.422 -15.625 1 98.12 152 VAL B C 1
ATOM 3796 O O . VAL B 1 152 ? -5.184 -13.422 -16.266 1 98.12 152 VAL B O 1
ATOM 3799 N N . THR B 1 153 ? -3.59 -14.625 -15.258 1 98.31 153 THR B N 1
ATOM 3800 C CA . THR B 1 153 ? -2.498 -13.727 -15.617 1 98.31 153 THR B CA 1
ATOM 3801 C C . THR B 1 153 ? -2.119 -13.898 -17.078 1 98.31 153 THR B C 1
ATOM 3803 O O . THR B 1 153 ? -1.873 -15.016 -17.547 1 98.31 153 THR B O 1
ATOM 3806 N N . GLY B 1 154 ? -2.148 -12.844 -17.828 1 98.25 154 GLY B N 1
ATOM 3807 C CA . GLY B 1 154 ? -1.664 -12.844 -19.203 1 98.25 154 GLY B CA 1
ATOM 3808 C C . GLY B 1 154 ? -2.545 -13.633 -20.156 1 98.25 154 GLY B C 1
ATOM 3809 O O . GLY B 1 154 ? -2.061 -14.203 -21.125 1 98.25 154 GLY B O 1
ATOM 3810 N N . ALA B 1 155 ? -3.807 -13.727 -19.859 1 98.06 155 ALA B N 1
ATOM 3811 C CA . ALA B 1 155 ? -4.699 -14.547 -20.672 1 98.06 155 ALA B CA 1
ATOM 3812 C C . ALA B 1 155 ? -4.711 -14.078 -22.125 1 98.06 155 ALA B C 1
ATOM 3814 O O . ALA B 1 155 ? -4.68 -14.891 -23.047 1 98.06 155 ALA B O 1
ATOM 3815 N N . ARG B 1 156 ? -4.691 -12.797 -22.344 1 97.19 156 ARG B N 1
ATOM 3816 C CA . ARG B 1 156 ? -4.789 -12.227 -23.688 1 97.19 156 ARG B CA 1
ATOM 3817 C C . ARG B 1 156 ? -3.512 -12.469 -24.484 1 97.19 156 ARG B C 1
ATOM 3819 O O . ARG B 1 156 ? -3.527 -12.445 -25.719 1 97.19 156 ARG B O 1
ATOM 3826 N N . ALA B 1 157 ? -2.473 -12.648 -23.781 1 97.12 157 ALA B N 1
ATOM 3827 C CA . ALA B 1 157 ? -1.187 -12.883 -24.438 1 97.12 157 ALA B CA 1
ATOM 3828 C C . ALA B 1 157 ? -0.889 -14.375 -24.547 1 97.12 157 ALA B C 1
ATOM 3830 O O . ALA B 1 157 ? 0.076 -14.773 -25.203 1 97.12 157 ALA B O 1
ATOM 3831 N N . ALA B 1 158 ? -1.696 -15.203 -23.938 1 98.31 158 ALA B N 1
ATOM 3832 C CA . ALA B 1 158 ? -1.392 -16.625 -23.844 1 98.31 158 ALA B CA 1
ATOM 3833 C C . ALA B 1 158 ? -1.938 -17.375 -25.047 1 98.31 158 ALA B C 1
ATOM 3835 O O . ALA B 1 158 ? -3.01 -17.047 -25.562 1 98.31 158 ALA B O 1
ATOM 3836 N N . ASP B 1 159 ? -1.241 -18.375 -25.484 1 98.5 159 ASP B N 1
ATOM 3837 C CA . ASP B 1 159 ? -1.73 -19.297 -26.5 1 98.5 159 ASP B CA 1
ATOM 3838 C C . ASP B 1 159 ? -2.604 -20.391 -25.875 1 98.5 159 ASP B C 1
ATOM 3840 O O . ASP B 1 159 ? -3.559 -20.859 -26.484 1 98.5 159 ASP B O 1
ATOM 3844 N N . TYR B 1 160 ? -2.221 -20.781 -24.688 1 98.69 160 TYR B N 1
ATOM 3845 C CA . TYR B 1 160 ? -2.953 -21.812 -23.969 1 98.69 160 TYR B CA 1
ATOM 3846 C C . TYR B 1 160 ? -3.143 -21.422 -22.5 1 98.69 160 TYR B C 1
ATOM 3848 O O . TYR B 1 160 ? -2.275 -20.766 -21.906 1 98.69 160 TYR B O 1
ATOM 3856 N N . ILE B 1 161 ? -4.207 -21.797 -21.938 1 98.81 161 ILE B N 1
ATOM 3857 C CA . ILE B 1 161 ? -4.48 -21.672 -20.5 1 98.81 161 ILE B CA 1
ATOM 3858 C C . ILE B 1 161 ? -4.699 -23.062 -19.906 1 98.81 161 ILE B C 1
ATOM 3860 O O . ILE B 1 161 ? -5.605 -23.797 -20.328 1 98.81 161 ILE B O 1
ATOM 3864 N N . VAL B 1 162 ? -3.834 -23.453 -19.031 1 98.25 162 VAL B N 1
ATOM 3865 C CA . VAL B 1 162 ? -4.074 -24.672 -18.266 1 98.25 162 VAL B CA 1
ATOM 3866 C C . VAL B 1 162 ? -5.121 -24.422 -17.188 1 98.25 162 VAL B C 1
ATOM 3868 O O . VAL B 1 162 ? -4.898 -23.609 -16.281 1 98.25 162 VAL B O 1
ATOM 3871 N N . SER B 1 163 ? -6.23 -25.031 -17.344 1 97.69 163 SER B N 1
ATOM 3872 C CA . SER B 1 163 ? -7.324 -24.859 -16.391 1 97.69 163 SER B CA 1
ATOM 3873 C C . SER B 1 163 ? -8.141 -26.141 -16.25 1 97.69 163 SER B C 1
ATOM 3875 O O . SER B 1 163 ? -7.793 -27.172 -16.828 1 97.69 163 SER B O 1
ATOM 3877 N N . GLY B 1 164 ? -9.125 -26.109 -15.375 1 96.25 164 GLY B N 1
ATOM 3878 C CA . GLY B 1 164 ? -9.945 -27.281 -15.094 1 96.25 164 GLY B CA 1
ATOM 3879 C C . GLY B 1 164 ? -11.367 -26.938 -14.688 1 96.25 164 GLY B C 1
ATOM 3880 O O . GLY B 1 164 ? -11.742 -25.766 -14.672 1 96.25 164 GLY B O 1
ATOM 3881 N N . GLY B 1 165 ? -12.109 -27.906 -14.523 1 96.81 165 GLY B N 1
ATOM 3882 C CA . GLY B 1 165 ? -13.5 -27.797 -14.094 1 96.81 165 GLY B CA 1
ATOM 3883 C C . GLY B 1 165 ? -14.031 -29.062 -13.445 1 96.81 165 GLY B C 1
ATOM 3884 O O . GLY B 1 165 ? -13.281 -30.016 -13.25 1 96.81 165 GLY B O 1
ATOM 3885 N N . THR B 1 166 ? -15.258 -28.953 -13.078 1 96.69 166 THR B N 1
ATOM 3886 C CA . THR B 1 166 ? -15.883 -30.031 -12.32 1 96.69 166 THR B CA 1
ATOM 3887 C C . THR B 1 166 ? -17.031 -30.656 -13.109 1 96.69 166 THR B C 1
ATOM 3889 O O . THR B 1 166 ? -17.875 -29.938 -13.641 1 96.69 166 THR B O 1
ATOM 3892 N N . LEU B 1 167 ? -17.031 -31.953 -13.203 1 97.31 167 LEU B N 1
ATOM 3893 C CA . LEU B 1 167 ? -18.125 -32.688 -13.828 1 97.31 167 LEU B CA 1
ATOM 3894 C C . LEU B 1 167 ? -19.312 -32.812 -12.883 1 97.31 167 LEU B C 1
ATOM 3896 O O . LEU B 1 167 ? -19.188 -32.531 -11.688 1 97.31 167 LEU B O 1
ATOM 3900 N N . ASP B 1 168 ? -20.469 -33.25 -13.359 1 94.69 168 ASP B N 1
ATOM 3901 C CA . ASP B 1 168 ? -21.688 -33.344 -12.57 1 94.69 168 ASP B CA 1
ATOM 3902 C C . ASP B 1 168 ? -21.5 -34.344 -11.406 1 94.69 168 ASP B C 1
ATOM 3904 O O . ASP B 1 168 ? -22.125 -34.156 -10.352 1 94.69 168 ASP B O 1
ATOM 3908 N N . ASP B 1 169 ? -20.625 -35.344 -11.539 1 95.56 169 ASP B N 1
ATOM 3909 C CA . ASP B 1 169 ? -20.453 -36.344 -10.508 1 95.56 169 ASP B CA 1
ATOM 3910 C C . ASP B 1 169 ? -19.391 -35.938 -9.5 1 95.56 169 ASP B C 1
ATOM 3912 O O . ASP B 1 169 ? -19.016 -36.719 -8.625 1 95.56 169 ASP B O 1
ATOM 3916 N N . GLY B 1 170 ? -18.859 -34.781 -9.664 1 93.62 170 GLY B N 1
ATOM 3917 C CA . GLY B 1 170 ? -17.922 -34.25 -8.695 1 93.62 170 GLY B CA 1
ATOM 3918 C C . GLY B 1 170 ? -16.469 -34.406 -9.094 1 93.62 170 GLY B C 1
ATOM 3919 O O . GLY B 1 170 ? -15.586 -33.75 -8.555 1 93.62 170 GLY B O 1
ATOM 3920 N N . ARG B 1 171 ? -16.219 -35.281 -10.055 1 96.44 171 ARG B N 1
ATOM 3921 C CA . ARG B 1 171 ? -14.844 -35.469 -10.531 1 96.44 171 ARG B CA 1
ATOM 3922 C C . ARG B 1 171 ? -14.383 -34.219 -11.312 1 96.44 171 ARG B C 1
ATOM 3924 O O . ARG B 1 171 ? -15.203 -33.469 -11.805 1 96.44 171 ARG B O 1
ATOM 3931 N N . GLN B 1 172 ? -13.078 -34.031 -11.359 1 96.69 172 GLN B N 1
ATOM 3932 C CA . GLN B 1 172 ? -12.484 -32.844 -11.984 1 96.69 172 GLN B CA 1
ATOM 3933 C C . GLN B 1 172 ? -11.5 -33.219 -13.078 1 96.69 172 GLN B C 1
ATOM 3935 O O . GLN B 1 172 ? -10.961 -34.344 -13.07 1 96.69 172 GLN B O 1
ATOM 3940 N N . VAL B 1 173 ? -11.367 -32.375 -14.031 1 97.44 173 VAL B N 1
ATOM 3941 C CA . VAL B 1 173 ? -10.367 -32.562 -15.078 1 97.44 173 VAL B CA 1
ATOM 3942 C C . VAL B 1 173 ? -9.477 -31.328 -15.164 1 97.44 173 VAL B C 1
ATOM 3944 O O . VAL B 1 173 ? -9.867 -30.25 -14.719 1 97.44 173 VAL B O 1
ATOM 3947 N N . LEU B 1 174 ? -8.297 -31.484 -15.602 1 97.56 174 LEU B N 1
ATOM 3948 C CA . LEU B 1 174 ? -7.371 -30.422 -16.016 1 97.56 174 LEU B CA 1
ATOM 3949 C C . LEU B 1 174 ? -7.027 -30.547 -17.5 1 97.56 174 LEU B C 1
ATOM 3951 O O . LEU B 1 174 ? -6.785 -31.656 -17.984 1 97.56 174 LEU B O 1
ATOM 3955 N N . ALA B 1 175 ? -7.047 -29.484 -18.203 1 98.38 175 ALA B N 1
ATOM 3956 C CA . ALA B 1 175 ? -6.77 -29.531 -19.641 1 98.38 175 ALA B CA 1
ATOM 3957 C C . ALA B 1 175 ? -6.027 -28.266 -20.094 1 98.38 175 ALA B C 1
ATOM 3959 O O . ALA B 1 175 ? -6 -27.266 -19.375 1 98.38 175 ALA B O 1
ATOM 3960 N N . ALA B 1 176 ? -5.336 -28.359 -21.156 1 98.69 176 ALA B N 1
ATOM 3961 C CA . ALA B 1 176 ? -4.809 -27.203 -21.859 1 98.69 176 ALA B CA 1
ATOM 3962 C C . ALA B 1 176 ? -5.84 -26.641 -22.828 1 98.69 176 ALA B C 1
ATOM 3964 O O . ALA B 1 176 ? -6.191 -27.281 -23.828 1 98.69 176 ALA B O 1
ATOM 3965 N N . ILE B 1 177 ? -6.32 -25.484 -22.547 1 98.75 177 ILE B N 1
ATOM 3966 C CA . ILE B 1 177 ? -7.359 -24.844 -23.344 1 98.75 177 ILE B CA 1
ATOM 3967 C C . ILE B 1 177 ? -6.734 -23.812 -24.281 1 98.75 177 ILE B C 1
ATOM 3969 O O . ILE B 1 177 ? -6.043 -22.891 -23.828 1 98.75 177 ILE B O 1
ATOM 3973 N N . LYS B 1 178 ? -6.941 -23.984 -25.547 1 98.44 178 LYS B N 1
ATOM 3974 C CA . LYS B 1 178 ? -6.449 -23 -26.5 1 98.44 178 LYS B CA 1
ATOM 3975 C C . LYS B 1 178 ? -7.188 -21.672 -26.359 1 98.44 178 LYS B C 1
ATOM 3977 O O . LYS B 1 178 ? -8.422 -21.641 -26.359 1 98.44 178 LYS B O 1
ATOM 3982 N N . THR B 1 179 ? -6.477 -20.547 -26.281 1 98.31 179 THR B N 1
ATOM 3983 C CA . THR B 1 179 ? -7.074 -19.266 -25.922 1 98.31 179 THR B CA 1
ATOM 3984 C C . THR B 1 179 ? -7.887 -18.703 -27.078 1 98.31 179 THR B C 1
ATOM 3986 O O . THR B 1 179 ? -8.852 -17.969 -26.859 1 98.31 179 THR B O 1
ATOM 3989 N N . ASP B 1 180 ? -7.547 -19.016 -28.297 1 97.25 180 ASP B N 1
ATOM 3990 C CA . ASP B 1 180 ? -8.273 -18.5 -29.453 1 97.25 180 ASP B CA 1
ATOM 3991 C C . ASP B 1 180 ? -9.391 -19.453 -29.875 1 97.25 180 ASP B C 1
ATOM 3993 O O . ASP B 1 180 ? -10.008 -19.25 -30.922 1 97.25 180 ASP B O 1
ATOM 3997 N N . HIS B 1 181 ? -9.617 -20.516 -29.125 1 97.44 181 HIS B N 1
ATOM 3998 C CA . HIS B 1 181 ? -10.734 -21.422 -29.391 1 97.44 181 HIS B CA 1
ATOM 3999 C C . HIS B 1 181 ? -12.07 -20.688 -29.297 1 97.44 181 HIS B C 1
ATOM 4001 O O . HIS B 1 181 ? -12.258 -19.844 -28.422 1 97.44 181 HIS B O 1
ATOM 4007 N N . PRO B 1 182 ? -13.031 -21 -30.266 1 97.44 182 PRO B N 1
ATOM 4008 C CA . PRO B 1 182 ? -14.367 -20.406 -30.125 1 97.44 182 PRO B CA 1
ATOM 4009 C C . PRO B 1 182 ? -14.961 -20.641 -28.734 1 97.44 182 PRO B C 1
ATOM 4011 O O . PRO B 1 182 ? -14.898 -21.75 -28.203 1 97.44 182 PRO B O 1
ATOM 4014 N N . GLY B 1 183 ? -15.453 -19.578 -28.172 1 98.5 183 GLY B N 1
ATOM 4015 C CA . GLY B 1 183 ? -16.078 -19.672 -26.859 1 98.5 183 GLY B CA 1
ATOM 4016 C C . GLY B 1 183 ? -15.164 -19.219 -25.734 1 98.5 183 GLY B C 1
ATOM 4017 O O . GLY B 1 183 ? -15.625 -18.984 -24.609 1 98.5 183 GLY B O 1
ATOM 4018 N N . VAL B 1 184 ? -13.852 -19.25 -25.984 1 98.75 184 VAL B N 1
ATOM 4019 C CA . VAL B 1 184 ? -12.922 -18.703 -24.984 1 98.75 184 VAL B CA 1
ATOM 4020 C C . VAL B 1 184 ? -12.852 -17.188 -25.125 1 98.75 184 VAL B C 1
ATOM 4022 O O . VAL B 1 184 ? -12.531 -16.672 -26.203 1 98.75 184 VAL B O 1
ATOM 4025 N N . GLN B 1 185 ? -13.133 -16.484 -24.047 1 98.56 185 GLN B N 1
ATOM 4026 C CA . GLN B 1 185 ? -13.211 -15.023 -24.125 1 98.56 185 GLN B CA 1
ATOM 4027 C C . GLN B 1 185 ? -12.422 -14.367 -23 1 98.56 185 GLN B C 1
ATOM 4029 O O . GLN B 1 185 ? -12.984 -14.031 -21.953 1 98.56 185 GLN B O 1
ATOM 4034 N N . PRO B 1 186 ? -11.102 -14.164 -23.219 1 98.44 186 PRO B N 1
ATOM 4035 C CA . PRO B 1 186 ? -10.383 -13.336 -22.25 1 98.44 186 PRO B CA 1
ATOM 4036 C C . PRO B 1 186 ? -10.984 -11.938 -22.109 1 98.44 186 PRO B C 1
ATOM 4038 O O . PRO B 1 186 ? -11.227 -11.266 -23.125 1 98.44 186 PRO B O 1
ATOM 4041 N N . GLN B 1 187 ? -11.281 -11.531 -20.953 1 97.88 187 GLN B N 1
ATOM 4042 C CA . GLN B 1 187 ? -11.828 -10.203 -20.688 1 97.88 187 GLN B CA 1
ATOM 4043 C C . GLN B 1 187 ? -10.711 -9.172 -20.547 1 97.88 187 GLN B C 1
ATOM 4045 O O . GLN B 1 187 ? -9.531 -9.523 -20.5 1 97.88 187 GLN B O 1
ATOM 4050 N N . ASP B 1 188 ? -11.102 -7.918 -20.594 1 97.12 188 ASP B N 1
ATOM 4051 C CA . ASP B 1 188 ? -10.117 -6.871 -20.344 1 97.12 188 ASP B CA 1
ATOM 4052 C C . ASP B 1 188 ? -9.438 -7.07 -18.984 1 97.12 188 ASP B C 1
ATOM 4054 O O . ASP B 1 188 ? -10.086 -7.422 -18 1 97.12 188 ASP B O 1
ATOM 4058 N N . PRO B 1 189 ? -8.117 -6.93 -18.969 1 97.69 189 PRO B N 1
ATOM 4059 C CA . PRO B 1 189 ? -7.438 -7.012 -17.672 1 97.69 189 PRO B CA 1
ATOM 4060 C C . PRO B 1 189 ? -7.938 -5.973 -16.688 1 97.69 189 PRO B C 1
ATOM 4062 O O . PRO B 1 189 ? -8.438 -4.918 -17.078 1 97.69 189 PRO B O 1
ATOM 4065 N N . VAL B 1 190 ? -7.809 -6.297 -15.453 1 96.75 190 VAL B N 1
ATOM 4066 C CA . VAL B 1 190 ? -8.211 -5.379 -14.391 1 96.75 190 VAL B CA 1
ATOM 4067 C C . VAL B 1 190 ? -6.984 -4.641 -13.859 1 96.75 190 VAL B C 1
ATOM 4069 O O . VAL B 1 190 ? -5.895 -5.211 -13.781 1 96.75 190 VAL B O 1
ATOM 4072 N N . SER B 1 191 ? -7.168 -3.371 -13.539 1 97.62 191 SER B N 1
ATOM 4073 C CA . SER B 1 191 ? -6.113 -2.641 -12.844 1 97.62 191 SER B CA 1
ATOM 4074 C C . SER B 1 191 ? -6.012 -3.074 -11.383 1 97.62 191 SER B C 1
ATOM 4076 O O . SER B 1 191 ? -7.023 -3.184 -10.688 1 97.62 191 SER B O 1
ATOM 4078 N N . LEU B 1 192 ? -4.82 -3.377 -10.953 1 98.25 192 LEU B N 1
ATOM 4079 C CA . LEU B 1 192 ? -4.566 -3.879 -9.602 1 98.25 192 LEU B CA 1
ATOM 4080 C C . LEU B 1 192 ? -3.758 -2.873 -8.789 1 98.25 192 LEU B C 1
ATOM 4082 O O . LEU B 1 192 ? -3.24 -1.897 -9.344 1 98.25 192 LEU B O 1
ATOM 4086 N N . MET B 1 193 ? -3.67 -3.07 -7.457 1 98.12 193 MET B N 1
ATOM 4087 C CA . MET B 1 193 ? -2.846 -2.232 -6.59 1 98.12 193 MET B CA 1
ATOM 4088 C C . MET B 1 193 ? -1.401 -2.203 -7.078 1 98.12 193 MET B C 1
ATOM 4090 O O . MET B 1 193 ? -0.753 -1.154 -7.047 1 98.12 193 MET B O 1
ATOM 4094 N N . ALA B 1 194 ? -0.87 -3.301 -7.438 1 98.06 194 ALA B N 1
ATOM 4095 C CA . ALA B 1 194 ? 0.44 -3.51 -8.047 1 98.06 194 ALA B CA 1
ATOM 4096 C C . ALA B 1 194 ? 0.418 -4.707 -8.992 1 98.06 194 ALA B C 1
ATOM 4098 O O . ALA B 1 194 ? -0.535 -5.492 -8.992 1 98.06 194 ALA B O 1
ATOM 4099 N N . LEU B 1 195 ? 1.409 -4.77 -9.883 1 98.56 195 LEU B N 1
ATOM 4100 C CA . LEU B 1 195 ? 1.567 -5.871 -10.828 1 98.56 195 LEU B CA 1
ATOM 4101 C C . LEU B 1 195 ? 0.511 -5.797 -11.93 1 98.56 195 LEU B C 1
ATOM 4103 O O . LEU B 1 195 ? 0.117 -6.824 -12.484 1 98.56 195 LEU B O 1
ATOM 4107 N N . SER B 1 196 ? -0 -4.617 -12.227 1 98.5 196 SER B N 1
ATOM 4108 C CA . SER B 1 196 ? -1.02 -4.48 -13.266 1 98.5 196 SER B CA 1
ATOM 4109 C C . SER B 1 196 ? -0.475 -4.871 -14.633 1 98.5 196 SER B C 1
ATOM 4111 O O . SER B 1 196 ? -1.233 -5.277 -15.516 1 98.5 196 SER B O 1
ATOM 4113 N N . ALA B 1 197 ? 0.829 -4.836 -14.773 1 98.62 197 ALA B N 1
ATOM 4114 C CA . ALA B 1 197 ? 1.452 -5.203 -16.047 1 98.62 197 ALA B CA 1
ATOM 4115 C C . ALA B 1 197 ? 1.341 -6.703 -16.297 1 98.62 197 ALA B C 1
ATOM 4117 O O . ALA B 1 197 ? 1.601 -7.172 -17.406 1 98.62 197 ALA B O 1
ATOM 4118 N N . THR B 1 198 ? 0.908 -7.5 -15.32 1 98.56 198 THR B N 1
ATOM 4119 C CA . THR B 1 198 ? 0.691 -8.93 -15.523 1 98.56 198 THR B CA 1
ATOM 4120 C C . THR B 1 198 ? -0.548 -9.164 -16.391 1 98.56 198 THR B C 1
ATOM 4122 O O . THR B 1 198 ? -0.776 -10.281 -16.859 1 98.56 198 THR B O 1
ATOM 4125 N N . GLN B 1 199 ? -1.366 -8.133 -16.562 1 98.44 199 GLN B N 1
ATOM 4126 C CA . GLN B 1 199 ? -2.561 -8.18 -17.391 1 98.44 199 GLN B CA 1
ATOM 4127 C C . GLN B 1 199 ? -3.498 -9.297 -16.953 1 98.44 199 GLN B C 1
ATOM 4129 O O . GLN B 1 199 ? -3.994 -10.062 -17.781 1 98.44 199 GLN B O 1
ATOM 4134 N N . THR B 1 200 ? -3.664 -9.398 -15.625 1 98.25 200 THR B N 1
ATOM 4135 C CA . THR B 1 200 ? -4.562 -10.383 -15.031 1 98.25 200 THR B CA 1
ATOM 4136 C C . THR B 1 200 ? -6.02 -9.992 -15.273 1 98.25 200 THR B C 1
ATOM 4138 O O . THR B 1 200 ? -6.383 -8.82 -15.141 1 98.25 200 THR B O 1
ATOM 4141 N N . GLY B 1 201 ? -6.816 -10.891 -15.688 1 97.25 201 GLY B N 1
ATOM 4142 C CA . GLY B 1 201 ? -8.242 -10.695 -15.891 1 97.25 201 GLY B CA 1
ATOM 4143 C C . GLY B 1 201 ? -9.023 -11.992 -15.961 1 97.25 201 GLY B C 1
ATOM 4144 O O . GLY B 1 201 ? -8.438 -13.078 -15.914 1 97.25 201 GLY B O 1
ATOM 4145 N N . ALA B 1 202 ? -10.289 -11.867 -16 1 97.38 202 ALA B N 1
ATOM 4146 C CA . ALA B 1 202 ? -11.164 -13.031 -16.078 1 97.38 202 ALA B CA 1
ATOM 4147 C C . ALA B 1 202 ? -11.156 -13.625 -17.484 1 97.38 202 ALA B C 1
ATOM 4149 O O . ALA B 1 202 ? -10.781 -12.945 -18.453 1 97.38 202 ALA B O 1
ATOM 4150 N N . VAL B 1 203 ? -11.445 -14.875 -17.578 1 98.62 203 VAL B N 1
ATOM 4151 C CA . VAL B 1 203 ? -11.664 -15.555 -18.844 1 98.62 203 VAL B CA 1
ATOM 4152 C C . VAL B 1 203 ? -13.008 -16.281 -18.812 1 98.62 203 VAL B C 1
ATOM 4154 O O . VAL B 1 203 ? -13.25 -17.109 -17.938 1 98.62 203 VAL B O 1
ATOM 4157 N N . LYS B 1 204 ? -13.844 -15.977 -19.75 1 98.69 204 LYS B N 1
ATOM 4158 C CA . LYS B 1 204 ? -15.133 -16.656 -19.875 1 98.69 204 LYS B CA 1
ATOM 4159 C C . LYS B 1 204 ? -15.023 -17.859 -20.828 1 98.69 204 LYS B C 1
ATOM 4161 O O . LYS B 1 204 ? -14.273 -17.812 -21.797 1 98.69 204 LYS B O 1
ATOM 4166 N N . LEU B 1 205 ? -15.695 -18.844 -20.453 1 98.69 205 LEU B N 1
ATOM 4167 C CA . LEU B 1 205 ? -15.805 -20.047 -21.281 1 98.69 205 LEU B CA 1
ATOM 4168 C C . LEU B 1 205 ? -17.25 -20.312 -21.672 1 98.69 205 LEU B C 1
ATOM 4170 O O . LEU B 1 205 ? -18.125 -20.422 -20.812 1 98.69 205 LEU B O 1
ATOM 4174 N N . ASN B 1 206 ? -17.516 -20.344 -22.922 1 98.56 206 ASN B N 1
ATOM 4175 C CA . ASN B 1 206 ? -18.844 -20.656 -23.469 1 98.56 206 ASN B CA 1
ATOM 4176 C C . ASN B 1 206 ? -18.797 -21.875 -24.391 1 98.56 206 ASN B C 1
ATOM 4178 O O . ASN B 1 206 ? -18.406 -21.75 -25.562 1 98.56 206 ASN B O 1
ATOM 4182 N N . ASP B 1 207 ? -19.203 -22.984 -23.859 1 98.12 207 ASP B N 1
ATOM 4183 C CA . ASP B 1 207 ? -19.281 -24.234 -24.609 1 98.12 207 ASP B CA 1
ATOM 4184 C C . ASP B 1 207 ? -17.953 -24.531 -25.312 1 98.12 207 ASP B C 1
ATOM 4186 O O . ASP B 1 207 ? -17.922 -24.734 -26.531 1 98.12 207 ASP B O 1
ATOM 4190 N N . VAL B 1 208 ? -16.891 -24.547 -24.594 1 98.62 208 VAL B N 1
ATOM 4191 C CA . VAL B 1 208 ? -15.555 -24.719 -25.141 1 98.62 208 VAL B CA 1
ATOM 4192 C C . VAL B 1 208 ? -15.203 -26.219 -25.188 1 98.62 208 VAL B C 1
ATOM 4194 O O . VAL B 1 208 ? -14.945 -26.828 -24.141 1 98.62 208 VAL B O 1
ATOM 4197 N N . GLU B 1 209 ? -15.125 -26.781 -26.281 1 98.19 209 GLU B N 1
ATOM 4198 C CA . GLU B 1 209 ? -14.773 -28.188 -26.422 1 98.19 209 GLU B CA 1
ATOM 4199 C C . GLU B 1 209 ? -13.258 -28.375 -26.438 1 98.19 209 GLU B C 1
ATOM 4201 O O . GLU B 1 209 ? -12.555 -27.75 -27.234 1 98.19 209 GLU B O 1
ATOM 4206 N N . VAL B 1 210 ? -12.734 -29.172 -25.578 1 98.38 210 VAL B N 1
ATOM 4207 C CA . VAL B 1 210 ? -11.32 -29.531 -25.484 1 98.38 210 VAL B CA 1
ATOM 4208 C C . VAL B 1 210 ? -11.141 -31 -25.828 1 98.38 210 VAL B C 1
ATOM 4210 O O . VAL B 1 210 ? -11.703 -31.875 -25.141 1 98.38 210 VAL B O 1
ATOM 4213 N N . PRO B 1 211 ? -10.43 -31.281 -26.859 1 98.12 211 PRO B N 1
ATOM 4214 C CA . PRO B 1 211 ? -10.227 -32.688 -27.219 1 98.12 211 PRO B CA 1
ATOM 4215 C C . PRO B 1 211 ? -9.477 -33.469 -26.156 1 98.12 211 PRO B C 1
ATOM 4217 O O . PRO B 1 211 ? -8.672 -32.906 -25.406 1 98.12 211 PRO B O 1
ATOM 4220 N N . ARG B 1 212 ? -9.648 -34.75 -26.094 1 97.69 212 ARG B N 1
ATOM 4221 C CA . ARG B 1 212 ? -9.016 -35.625 -25.125 1 97.69 212 ARG B CA 1
ATOM 4222 C C . ARG B 1 212 ? -7.496 -35.562 -25.203 1 97.69 212 ARG B C 1
ATOM 4224 O O . ARG B 1 212 ? -6.801 -35.719 -24.203 1 97.69 212 ARG B O 1
ATOM 4231 N N . ASP B 1 213 ? -7.004 -35.25 -26.359 1 98.06 213 ASP B N 1
ATOM 4232 C CA . ASP B 1 213 ? -5.57 -35.156 -26.594 1 98.06 213 ASP B CA 1
ATOM 4233 C C . ASP B 1 213 ? -4.965 -34 -25.781 1 98.06 213 ASP B C 1
ATOM 4235 O O . ASP B 1 213 ? -3.746 -33.938 -25.594 1 98.06 213 ASP B O 1
ATOM 4239 N N . MET B 1 214 ? -5.824 -33.094 -25.328 1 98.25 214 MET B N 1
ATOM 4240 C CA . MET B 1 214 ? -5.324 -31.922 -24.609 1 98.25 214 MET B CA 1
ATOM 4241 C C . MET B 1 214 ? -5.641 -32.031 -23.125 1 98.25 214 MET B C 1
ATOM 4243 O O . MET B 1 214 ? -5.41 -31.078 -22.359 1 98.25 214 MET B O 1
ATOM 4247 N N . LEU B 1 215 ? -6.16 -33.156 -22.75 1 98 215 LEU B N 1
ATOM 4248 C CA . LEU B 1 215 ? -6.387 -33.406 -21.344 1 98 215 LEU B CA 1
ATOM 4249 C C . LEU B 1 215 ? -5.062 -33.594 -20.609 1 98 215 LEU B C 1
ATOM 4251 O O . LEU B 1 215 ? -4.172 -34.312 -21.094 1 98 215 LEU B O 1
ATOM 4255 N N . ILE B 1 216 ? -4.957 -33.031 -19.5 1 97.81 216 ILE B N 1
ATOM 4256 C CA . ILE B 1 216 ? -3.742 -33.125 -18.688 1 97.81 216 ILE B CA 1
ATOM 4257 C C . ILE B 1 216 ? -3.943 -34.156 -17.594 1 97.81 216 ILE B C 1
ATOM 4259 O O . ILE B 1 216 ? -3.047 -34.969 -17.312 1 97.81 216 ILE B O 1
ATOM 4263 N N . ALA B 1 217 ? -5.105 -34.125 -16.953 1 97.06 217 ALA B N 1
ATOM 4264 C CA . ALA B 1 217 ? -5.414 -35.062 -15.867 1 97.06 217 ALA B CA 1
ATOM 4265 C C . ALA B 1 217 ? -6.922 -35.219 -15.695 1 97.06 217 ALA B C 1
ATOM 4267 O O . ALA B 1 217 ? -7.691 -34.312 -16 1 97.06 217 ALA B O 1
ATOM 4268 N N . GLY B 1 218 ? -7.219 -36.375 -15.086 1 95.94 218 GLY B N 1
ATOM 4269 C CA . GLY B 1 218 ? -8.617 -36.625 -14.758 1 95.94 218 GLY B CA 1
ATOM 4270 C C . GLY B 1 218 ? -9.359 -37.375 -15.852 1 95.94 218 GLY B C 1
ATOM 4271 O O . GLY B 1 218 ? -8.75 -37.812 -16.828 1 95.94 218 GLY B O 1
ATOM 4272 N N . PRO B 1 219 ? -10.578 -37.594 -15.602 1 96.75 219 PRO B N 1
ATOM 4273 C CA . PRO B 1 219 ? -11.414 -37.188 -14.469 1 96.75 219 PRO B CA 1
ATOM 4274 C C . PRO B 1 219 ? -11.07 -37.938 -13.18 1 96.75 219 PRO B C 1
ATOM 4276 O O . PRO B 1 219 ? -10.945 -39.156 -13.188 1 96.75 219 PRO B O 1
ATOM 4279 N N . VAL B 1 220 ? -10.836 -37.156 -12.117 1 96.31 220 VAL B N 1
ATOM 4280 C CA . VAL B 1 220 ? -10.562 -37.688 -10.781 1 96.31 220 VAL B CA 1
ATOM 4281 C C . VAL B 1 220 ? -11.07 -36.719 -9.719 1 96.31 220 VAL B C 1
ATOM 4283 O O . VAL B 1 220 ? -11.391 -35.562 -10.031 1 96.31 220 VAL B O 1
ATOM 4286 N N . GLU B 1 221 ? -11.258 -37.281 -8.555 1 93 221 GLU B N 1
ATOM 4287 C CA . GLU B 1 221 ? -11.578 -36.406 -7.453 1 93 221 GLU B CA 1
ATOM 4288 C C . GLU B 1 221 ? -10.383 -35.5 -7.094 1 93 221 GLU B C 1
ATOM 4290 O O . GLU B 1 221 ? -9.234 -35.969 -7.098 1 93 221 GLU B O 1
ATOM 4295 N N . GLN B 1 222 ? -10.531 -34.281 -6.828 1 90 222 GLN B N 1
ATOM 4296 C CA . GLN B 1 222 ? -9.5 -33.344 -6.395 1 90 222 GLN B CA 1
ATOM 4297 C C . GLN B 1 222 ? -8.273 -33.406 -7.301 1 90 222 GLN B C 1
ATOM 4299 O O . GLN B 1 222 ? -7.168 -33.688 -6.828 1 90 222 GLN B O 1
ATOM 4304 N N . VAL B 1 223 ? -8.492 -33.062 -8.531 1 92 223 VAL B N 1
ATOM 4305 C CA . VAL B 1 223 ? -7.5 -33.281 -9.586 1 92 223 VAL B CA 1
ATOM 4306 C C . VAL B 1 223 ? -6.207 -32.562 -9.219 1 92 223 VAL B C 1
ATOM 4308 O O . VAL B 1 223 ? -5.113 -33 -9.57 1 92 223 VAL B O 1
ATOM 4311 N N . MET B 1 224 ? -6.316 -31.484 -8.422 1 88 224 MET B N 1
ATOM 4312 C CA . MET B 1 224 ? -5.148 -30.672 -8.086 1 88 224 MET B CA 1
ATOM 4313 C C . MET B 1 224 ? -4.246 -31.391 -7.094 1 88 224 MET B C 1
ATOM 4315 O O . ME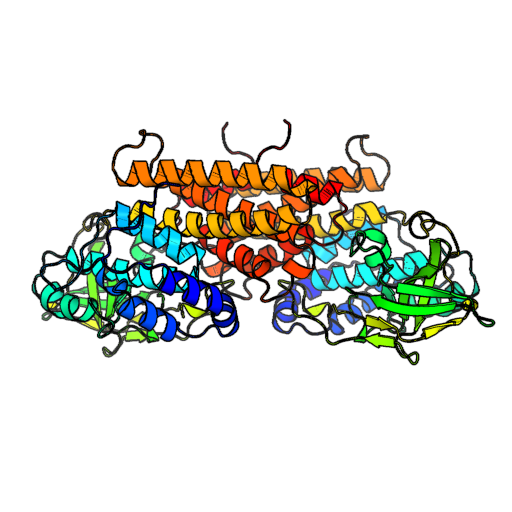T B 1 224 ? -3.086 -31.031 -6.918 1 88 224 MET B O 1
ATOM 4319 N N . LYS B 1 225 ? -4.777 -32.438 -6.453 1 82.19 225 LYS B N 1
ATOM 4320 C CA . LYS B 1 225 ? -3.971 -33.219 -5.523 1 82.19 225 LYS B CA 1
ATOM 4321 C C . LYS B 1 225 ? -3.148 -34.25 -6.266 1 82.19 225 LYS B C 1
ATOM 4323 O O . LYS B 1 225 ? -2.225 -34.844 -5.699 1 82.19 225 LYS B O 1
ATOM 4328 N N . GLN B 1 226 ? -3.633 -34.594 -7.41 1 69.75 226 GLN B N 1
ATOM 4329 C CA . GLN B 1 226 ? -2.951 -35.625 -8.188 1 69.75 226 GLN B CA 1
ATOM 4330 C C . GLN B 1 226 ? -1.738 -35.062 -8.914 1 69.75 226 GLN B C 1
ATOM 4332 O O . GLN B 1 226 ? -0.892 -35.812 -9.406 1 69.75 226 GLN B O 1
ATOM 4337 N N . THR B 1 227 ? -1.876 -34 -9.141 1 60.34 227 THR B N 1
ATOM 4338 C CA . THR B 1 227 ? -0.804 -33.375 -9.898 1 60.34 227 THR B CA 1
ATOM 4339 C C . THR B 1 227 ? 0.153 -32.625 -8.961 1 60.34 227 THR B C 1
ATOM 4341 O O . THR B 1 227 ? -0.256 -31.734 -8.234 1 60.34 227 THR B O 1
ATOM 4344 N N . SER B 1 228 ? 0.77 -33.656 -8.016 1 52.22 228 SER B N 1
ATOM 4345 C CA . SER B 1 228 ? 1.644 -33.125 -6.973 1 52.22 228 SER B CA 1
ATOM 4346 C C . SER B 1 228 ? 2.391 -31.891 -7.461 1 52.22 228 SER B C 1
ATOM 4348 O O . SER B 1 228 ? 3.121 -31.953 -8.453 1 52.22 228 SER B O 1
ATOM 4350 N N . GLY B 1 229 ? 1.881 -30.906 -7.652 1 47.44 229 GLY B N 1
ATOM 4351 C CA . GLY B 1 229 ? 2.871 -29.859 -7.867 1 47.44 229 GLY B CA 1
ATOM 4352 C C . GLY B 1 229 ? 3.957 -29.844 -6.812 1 47.44 229 GLY B C 1
ATOM 4353 O O . GLY B 1 229 ? 3.666 -29.859 -5.613 1 47.44 229 GLY B O 1
ATOM 4354 N N . GLY B 1 230 ? 4.957 -30.562 -6.938 1 44.03 230 GLY B N 1
ATOM 4355 C CA . GLY B 1 230 ? 6.309 -30.594 -6.406 1 44.03 230 GLY B CA 1
ATOM 4356 C C . GLY B 1 230 ? 6.648 -29.391 -5.555 1 44.03 230 GLY B C 1
ATOM 4357 O O . GLY B 1 230 ? 5.797 -28.875 -4.82 1 44.03 230 GLY B O 1
ATOM 4358 N N . ALA B 1 231 ? 7.855 -28.672 -5.98 1 42 231 ALA B N 1
ATOM 4359 C CA . ALA B 1 231 ? 8.648 -27.5 -5.625 1 42 231 ALA B CA 1
ATOM 4360 C C . ALA B 1 231 ? 7.754 -26.297 -5.367 1 42 231 ALA B C 1
ATOM 4362 O O . ALA B 1 231 ? 8.242 -25.219 -5.031 1 42 231 ALA B O 1
ATOM 4363 N N . GLY B 1 232 ? 6.453 -26.484 -5.719 1 55.94 232 GLY B N 1
ATOM 4364 C CA . GLY B 1 232 ? 5.52 -25.375 -5.824 1 55.94 232 GLY B CA 1
ATOM 4365 C C . GLY B 1 232 ? 5.336 -24.641 -4.516 1 55.94 232 GLY B C 1
ATOM 4366 O O . GLY B 1 232 ? 5.156 -23.422 -4.508 1 55.94 232 GLY B O 1
ATOM 4367 N N . SER B 1 233 ? 5.645 -25.422 -3.48 1 73.12 233 SER B N 1
ATOM 4368 C CA . SER B 1 233 ? 5.227 -24.859 -2.199 1 73.12 233 SER B CA 1
ATOM 4369 C C . SER B 1 233 ? 6.211 -23.797 -1.706 1 73.12 233 SER B C 1
ATOM 4371 O O . SER B 1 233 ? 5.809 -22.797 -1.128 1 73.12 233 SER B O 1
ATOM 4373 N N . PHE B 1 234 ? 7.465 -23.938 -2.332 1 92.44 234 PHE B N 1
ATOM 4374 C CA . PHE B 1 234 ? 8.438 -23.016 -1.749 1 92.44 234 PHE B CA 1
ATOM 4375 C C . PHE B 1 234 ? 8.703 -21.844 -2.686 1 92.44 234 PHE B C 1
ATOM 4377 O O . PHE B 1 234 ? 9.266 -20.828 -2.273 1 92.44 234 PHE B O 1
ATOM 4384 N N . THR B 1 235 ? 8.203 -21.984 -3.926 1 93.81 235 THR B N 1
ATOM 4385 C CA . THR B 1 235 ? 8.492 -20.953 -4.922 1 93.81 235 THR B CA 1
ATOM 4386 C C . THR B 1 235 ? 7.75 -19.656 -4.59 1 93.81 235 THR B C 1
ATOM 4388 O O . THR B 1 235 ? 8.242 -18.562 -4.879 1 93.81 235 THR B O 1
ATOM 4391 N N . THR B 1 236 ? 6.59 -19.781 -3.965 1 93.75 236 THR B N 1
ATOM 4392 C CA . THR B 1 236 ? 5.852 -18.594 -3.561 1 93.75 236 THR B CA 1
ATOM 4393 C C . THR B 1 236 ? 6.637 -17.797 -2.52 1 93.75 236 THR B C 1
ATOM 4395 O O . THR B 1 236 ? 6.711 -16.562 -2.596 1 93.75 236 THR B O 1
ATOM 4398 N N . SER B 1 237 ? 7.266 -18.562 -1.586 1 97.19 237 SER B N 1
ATOM 4399 C CA . SER B 1 237 ? 8.078 -17.938 -0.55 1 97.19 237 SER B CA 1
ATOM 4400 C C . SER B 1 237 ? 9.312 -17.266 -1.145 1 97.19 237 SER B C 1
ATOM 4402 O O . SER B 1 237 ? 9.773 -16.234 -0.645 1 97.19 237 SER B O 1
ATOM 4404 N N . ALA B 1 238 ? 9.828 -17.875 -2.217 1 98 238 ALA B N 1
ATOM 4405 C CA . ALA B 1 238 ? 11.008 -17.344 -2.885 1 98 238 ALA B CA 1
ATOM 4406 C C . ALA B 1 238 ? 10.734 -15.938 -3.43 1 98 238 ALA B C 1
ATOM 4408 O O . ALA B 1 238 ? 11.602 -15.062 -3.369 1 98 238 ALA B O 1
ATOM 4409 N N . LEU B 1 239 ? 9.555 -15.719 -3.99 1 98.56 239 LEU B N 1
ATOM 4410 C CA . LEU B 1 239 ? 9.211 -14.406 -4.516 1 98.56 239 LEU B CA 1
ATOM 4411 C C . LEU B 1 239 ? 9.172 -13.367 -3.4 1 98.56 239 LEU B C 1
ATOM 4413 O O . LEU B 1 239 ? 9.734 -12.281 -3.541 1 98.56 239 LEU B O 1
ATOM 4417 N N . ALA B 1 240 ? 8.508 -13.719 -2.275 1 98.56 240 ALA B N 1
ATOM 4418 C CA . ALA B 1 240 ? 8.43 -12.805 -1.139 1 98.56 240 ALA B CA 1
ATOM 4419 C C . ALA B 1 240 ? 9.82 -12.484 -0.595 1 98.56 240 ALA B C 1
ATOM 4421 O O . ALA B 1 240 ? 10.109 -11.336 -0.246 1 98.56 240 ALA B O 1
ATOM 4422 N N . LEU B 1 241 ? 10.633 -13.523 -0.52 1 98.75 241 LEU B N 1
ATOM 4423 C CA . LEU B 1 241 ? 12.008 -13.32 -0.066 1 98.75 241 LEU B CA 1
ATOM 4424 C C . LEU B 1 241 ? 12.766 -12.398 -1.016 1 98.75 241 LEU B C 1
ATOM 4426 O O . LEU B 1 241 ? 13.586 -11.586 -0.58 1 98.75 241 LEU B O 1
ATOM 4430 N N . GLY B 1 242 ? 12.547 -12.539 -2.307 1 98.81 242 GLY B N 1
ATOM 4431 C CA . GLY B 1 242 ? 13.141 -11.617 -3.26 1 98.81 242 GLY B CA 1
ATOM 4432 C C . GLY B 1 242 ? 12.781 -10.164 -2.986 1 98.81 242 GLY B C 1
ATOM 4433 O O . GLY B 1 242 ? 13.656 -9.297 -2.994 1 98.81 242 GLY B O 1
ATOM 4434 N N . VAL B 1 243 ? 11.516 -9.891 -2.711 1 98.81 243 VAL B N 1
ATOM 4435 C CA . VAL B 1 243 ? 11.039 -8.555 -2.379 1 98.81 243 VAL B CA 1
ATOM 4436 C C . VAL B 1 243 ? 11.719 -8.07 -1.096 1 98.81 243 VAL B C 1
ATOM 4438 O O . VAL B 1 243 ? 12.141 -6.918 -1.008 1 98.81 243 VAL B O 1
ATOM 4441 N N . THR B 1 244 ? 11.828 -8.992 -0.109 1 98.88 244 THR B N 1
ATOM 4442 C CA . THR B 1 244 ? 12.516 -8.68 1.142 1 98.88 244 THR B CA 1
ATOM 4443 C C . THR B 1 244 ? 13.969 -8.289 0.881 1 98.88 244 THR B C 1
ATOM 4445 O O . THR B 1 244 ? 14.461 -7.301 1.429 1 98.88 244 THR B O 1
ATOM 4448 N N . ASN B 1 245 ? 14.617 -9.07 0.043 1 98.81 245 ASN B N 1
ATOM 4449 C CA . ASN B 1 245 ? 16.016 -8.805 -0.251 1 98.81 245 ASN B CA 1
ATOM 4450 C C . ASN B 1 245 ? 16.219 -7.438 -0.896 1 98.81 245 ASN B C 1
ATOM 4452 O O . ASN B 1 245 ? 17.156 -6.719 -0.57 1 98.81 245 ASN B O 1
ATOM 4456 N N . ALA B 1 246 ? 15.352 -7.109 -1.826 1 98.75 246 ALA B N 1
ATOM 4457 C CA . ALA B 1 246 ? 15.406 -5.781 -2.434 1 98.75 246 ALA B CA 1
ATOM 4458 C C . ALA B 1 246 ? 15.195 -4.691 -1.388 1 98.75 246 ALA B C 1
ATOM 4460 O O . ALA B 1 246 ? 15.875 -3.658 -1.417 1 98.75 246 ALA B O 1
ATOM 4461 N N . ALA B 1 247 ? 14.281 -4.883 -0.467 1 98.81 247 ALA B N 1
ATOM 4462 C CA . ALA B 1 247 ? 14.008 -3.924 0.6 1 98.81 247 ALA B CA 1
ATOM 4463 C C . ALA B 1 247 ? 15.227 -3.758 1.51 1 98.81 247 ALA B C 1
ATOM 4465 O O . ALA B 1 247 ? 15.578 -2.639 1.889 1 98.81 247 ALA B O 1
ATOM 4466 N N . VAL B 1 248 ? 15.852 -4.883 1.884 1 98.75 248 VAL B N 1
ATOM 4467 C CA . VAL B 1 248 ? 17.031 -4.855 2.746 1 98.75 248 VAL B CA 1
ATOM 4468 C C . VAL B 1 248 ? 18.141 -4.062 2.072 1 98.75 248 VAL B C 1
ATOM 4470 O O . VAL B 1 248 ? 18.828 -3.275 2.727 1 98.75 248 VAL B O 1
ATOM 4473 N N . THR B 1 249 ? 18.281 -4.301 0.8 1 98.62 249 THR B N 1
ATOM 4474 C CA . THR B 1 249 ? 19.266 -3.551 0.039 1 98.62 249 THR B CA 1
ATOM 4475 C C . THR B 1 249 ? 18.969 -2.057 0.072 1 98.62 249 THR B C 1
ATOM 4477 O O . THR B 1 249 ? 19.875 -1.236 0.256 1 98.62 249 THR B O 1
ATOM 4480 N N . SER B 1 250 ? 17.719 -1.666 -0.127 1 98.25 250 SER B N 1
ATOM 4481 C CA . SER B 1 250 ? 17.297 -0.268 -0.066 1 98.25 250 SER B CA 1
ATOM 4482 C C . SER B 1 250 ? 17.562 0.328 1.312 1 98.25 250 SER B C 1
ATOM 4484 O O . SER B 1 250 ? 18 1.476 1.424 1 98.25 250 SER B O 1
ATOM 4486 N N . LEU B 1 251 ? 17.281 -0.43 2.395 1 98.19 251 LEU B N 1
ATOM 4487 C CA . LEU B 1 251 ? 17.531 0.035 3.756 1 98.19 251 LEU B CA 1
ATOM 4488 C C . LEU B 1 251 ? 19.016 0.267 3.994 1 98.19 251 LEU B C 1
ATOM 4490 O O . LEU B 1 251 ? 19.391 1.188 4.723 1 98.19 251 LEU B O 1
ATOM 4494 N N . ALA B 1 252 ? 19.812 -0.625 3.395 1 98.31 252 ALA B N 1
ATOM 4495 C CA . ALA B 1 252 ? 21.25 -0.453 3.514 1 98.31 252 ALA B CA 1
ATOM 4496 C C . ALA B 1 252 ? 21.703 0.889 2.938 1 98.31 252 ALA B C 1
ATOM 4498 O O . ALA B 1 252 ? 22.547 1.568 3.516 1 98.31 252 ALA B O 1
ATOM 4499 N N . GLN B 1 253 ? 21.141 1.229 1.803 1 97.38 253 GLN B N 1
ATOM 4500 C CA . GLN B 1 253 ? 21.469 2.504 1.171 1 97.38 253 GLN B CA 1
ATOM 4501 C C . GLN B 1 253 ? 21.062 3.678 2.057 1 97.38 253 GLN B C 1
ATOM 4503 O O . GLN B 1 253 ? 21.828 4.625 2.234 1 97.38 253 GLN B O 1
ATOM 4508 N N . GLU B 1 254 ? 19.875 3.654 2.621 1 96.38 254 GLU B N 1
ATOM 4509 C CA . GLU B 1 254 ? 19.422 4.703 3.529 1 96.38 254 GLU B CA 1
ATOM 4510 C C . GLU B 1 254 ? 20.312 4.777 4.77 1 96.38 254 GLU B C 1
ATOM 4512 O O . GLU B 1 254 ? 20.625 5.871 5.242 1 96.38 254 GLU B O 1
ATOM 4517 N N . ALA B 1 255 ? 20.656 3.623 5.285 1 96.25 255 ALA B N 1
ATOM 4518 C CA . ALA B 1 255 ? 21.453 3.547 6.508 1 96.25 255 ALA B CA 1
ATOM 4519 C C . ALA B 1 255 ? 22.859 4.117 6.281 1 96.25 255 ALA B C 1
ATOM 4521 O O . ALA B 1 255 ? 23.484 4.625 7.215 1 96.25 255 ALA B O 1
ATOM 4522 N N . SER B 1 256 ? 23.344 4.008 5.062 1 95.94 256 SER B N 1
ATOM 4523 C CA . SER B 1 256 ? 24.656 4.555 4.746 1 95.94 256 SER B CA 1
ATOM 4524 C C . SER B 1 256 ? 24.672 6.074 4.871 1 95.94 256 SER B C 1
ATOM 4526 O O . SER B 1 256 ? 25.719 6.672 5.133 1 95.94 256 SER B O 1
ATOM 4528 N N . LEU B 1 257 ? 23.531 6.742 4.75 1 91.12 257 LEU B N 1
ATOM 4529 C CA . LEU B 1 257 ? 23.406 8.195 4.832 1 91.12 257 LEU B CA 1
ATOM 4530 C C . LEU B 1 257 ? 22.938 8.617 6.219 1 91.12 257 LEU B C 1
ATOM 4532 O O . LEU B 1 257 ? 23.172 9.758 6.629 1 91.12 257 LEU B O 1
ATOM 4536 N N . ARG B 1 258 ? 22.312 7.734 6.969 1 92 258 ARG B N 1
ATOM 4537 C CA . ARG B 1 258 ? 21.719 8 8.273 1 92 258 ARG B CA 1
ATOM 4538 C C . ARG B 1 258 ? 22.047 6.883 9.258 1 92 258 ARG B C 1
ATOM 4540 O O . ARG B 1 258 ? 21.281 5.922 9.391 1 92 258 ARG B O 1
ATOM 4547 N N . PRO B 1 259 ? 22.969 7.059 10.102 1 92.31 259 PRO B N 1
ATOM 4548 C CA . PRO B 1 259 ? 23.469 6 10.977 1 92.31 259 PRO B CA 1
ATOM 4549 C C . PRO B 1 259 ? 22.391 5.477 11.938 1 92.31 259 PRO B C 1
ATOM 4551 O O . PRO B 1 259 ? 22.5 4.348 12.422 1 92.31 259 PRO B O 1
ATOM 4554 N N . ASP B 1 260 ? 21.391 6.258 12.211 1 91.88 260 ASP B N 1
ATOM 4555 C CA . ASP B 1 260 ? 20.328 5.832 13.125 1 91.88 260 ASP B CA 1
ATOM 4556 C C . ASP B 1 260 ? 19.531 4.684 12.531 1 91.88 260 ASP B C 1
ATOM 4558 O O . ASP B 1 260 ? 18.781 4 13.242 1 91.88 260 ASP B O 1
ATOM 4562 N N . LEU B 1 261 ? 19.703 4.367 11.219 1 96.12 261 LEU B N 1
ATOM 4563 C CA . LEU B 1 261 ? 18.953 3.311 10.539 1 96.12 261 LEU B CA 1
ATOM 4564 C C . LEU B 1 261 ? 19.75 2.014 10.508 1 96.12 261 LEU B C 1
ATOM 4566 O O . LEU B 1 261 ? 19.25 0.975 10.078 1 96.12 261 LEU B O 1
ATOM 4570 N N . THR B 1 262 ? 21 1.993 10.945 1 96.94 262 THR B N 1
ATOM 4571 C CA . THR B 1 262 ? 21.906 0.864 10.82 1 96.94 262 THR B CA 1
ATOM 4572 C C . THR B 1 262 ? 21.375 -0.354 11.562 1 96.94 262 THR B C 1
ATOM 4574 O O . THR B 1 262 ? 21.375 -1.464 11.031 1 96.94 262 THR B O 1
ATOM 4577 N N . GLU B 1 263 ? 20.953 -0.136 12.789 1 96.19 263 GLU B N 1
ATOM 4578 C CA . GLU B 1 263 ? 20.453 -1.251 13.586 1 96.19 263 GLU B CA 1
ATOM 4579 C C . GLU B 1 263 ? 19.25 -1.904 12.914 1 96.19 263 GLU B C 1
ATOM 4581 O O . GLU B 1 263 ? 19.141 -3.131 12.883 1 96.19 263 GLU B O 1
ATOM 4586 N N . VAL B 1 264 ? 18.344 -1.099 12.445 1 96.88 264 VAL B N 1
ATOM 4587 C CA . VAL B 1 264 ? 17.156 -1.591 11.773 1 96.88 264 VAL B CA 1
ATOM 4588 C C . VAL B 1 264 ? 17.547 -2.398 10.539 1 96.88 264 VAL B C 1
ATOM 4590 O O . VAL B 1 264 ? 17.031 -3.494 10.312 1 96.88 264 VAL B O 1
ATOM 4593 N N . HIS B 1 265 ? 18.453 -1.854 9.742 1 98.12 265 HIS B N 1
ATOM 4594 C CA . HIS B 1 265 ? 18.938 -2.562 8.57 1 98.12 265 HIS B CA 1
ATOM 4595 C C . HIS B 1 265 ? 19.516 -3.92 8.945 1 98.12 265 HIS B C 1
ATOM 4597 O O . HIS B 1 265 ? 19.219 -4.934 8.312 1 98.12 265 HIS B O 1
ATOM 4603 N N . GLU B 1 266 ? 20.328 -3.967 9.969 1 97.94 266 GLU B N 1
ATOM 4604 C CA . GLU B 1 266 ? 21 -5.191 10.383 1 97.94 266 GLU B CA 1
ATOM 4605 C C . GLU B 1 266 ? 20 -6.254 10.82 1 97.94 266 GLU B C 1
ATOM 4607 O O . GLU B 1 266 ? 20.172 -7.438 10.508 1 97.94 266 GLU B O 1
ATOM 4612 N N . GLN B 1 267 ? 18.984 -5.871 11.492 1 97.88 267 GLN B N 1
ATOM 4613 C CA . GLN B 1 267 ? 17.969 -6.809 11.945 1 97.88 267 GLN B CA 1
ATOM 4614 C C . GLN B 1 267 ? 17.25 -7.445 10.758 1 97.88 267 GLN B C 1
ATOM 4616 O O . GLN B 1 267 ? 17.031 -8.656 10.742 1 97.88 267 GLN B O 1
ATOM 4621 N N . PHE B 1 268 ? 16.859 -6.629 9.805 1 98.56 268 PHE B N 1
ATOM 4622 C CA . PHE B 1 268 ? 16.188 -7.168 8.625 1 98.56 268 PHE B CA 1
ATOM 4623 C C . PHE B 1 268 ? 17.125 -8.047 7.812 1 98.56 268 PHE B C 1
ATOM 4625 O O . PHE B 1 268 ? 16.719 -9.055 7.246 1 98.56 268 PHE B O 1
ATOM 4632 N N . ALA B 1 269 ? 18.422 -7.625 7.727 1 98.5 269 ALA B N 1
ATOM 4633 C CA . ALA B 1 269 ? 19.406 -8.414 6.992 1 98.5 269 ALA B CA 1
ATOM 4634 C C . ALA B 1 269 ? 19.578 -9.797 7.605 1 98.5 269 ALA B C 1
ATOM 4636 O O . ALA B 1 269 ? 19.625 -10.797 6.891 1 98.5 269 ALA B O 1
ATOM 4637 N N . VAL B 1 270 ? 19.641 -9.852 8.93 1 98.38 270 VAL B N 1
ATOM 4638 C CA . VAL B 1 270 ? 19.781 -11.117 9.641 1 98.38 270 VAL B CA 1
ATOM 4639 C C . VAL B 1 270 ? 18.547 -11.977 9.406 1 98.38 270 VAL B C 1
ATOM 4641 O O . VAL B 1 270 ? 18.656 -13.164 9.109 1 98.38 270 VAL B O 1
ATOM 4644 N N . SER B 1 271 ? 17.328 -11.398 9.523 1 98.25 271 SER B N 1
ATOM 4645 C CA . SER B 1 271 ? 16.078 -12.125 9.336 1 98.25 271 SER B CA 1
ATOM 4646 C C . SER B 1 271 ? 15.969 -12.656 7.91 1 98.25 271 SER B C 1
ATOM 4648 O O . SER B 1 271 ? 15.516 -13.789 7.699 1 98.25 271 SER B O 1
ATOM 4650 N N . ALA B 1 272 ? 16.359 -11.828 6.938 1 98.56 272 ALA B N 1
ATOM 4651 C CA . ALA B 1 272 ? 16.312 -12.242 5.539 1 98.56 272 ALA B CA 1
ATOM 4652 C C . ALA B 1 272 ? 17.266 -13.398 5.277 1 98.56 272 ALA B C 1
ATOM 4654 O O . ALA B 1 272 ? 16.906 -14.359 4.586 1 98.56 272 ALA B O 1
ATOM 4655 N N . THR B 1 273 ? 18.469 -13.328 5.816 1 98.44 273 THR B N 1
ATOM 4656 C CA . THR B 1 273 ? 19.469 -14.375 5.645 1 98.44 273 THR B CA 1
ATOM 4657 C C . THR B 1 273 ? 18.984 -15.688 6.262 1 98.44 273 THR B C 1
ATOM 4659 O O . THR B 1 273 ? 19.125 -16.75 5.652 1 98.44 273 THR B O 1
ATOM 4662 N N . GLN B 1 274 ? 18.453 -15.594 7.477 1 97.75 274 GLN B N 1
ATOM 4663 C CA . GLN B 1 274 ? 17.953 -16.797 8.148 1 97.75 274 GLN B CA 1
ATOM 4664 C C . GLN B 1 274 ? 16.797 -17.422 7.363 1 97.75 274 GLN B C 1
ATOM 4666 O O . GLN B 1 274 ? 16.75 -18.656 7.219 1 97.75 274 GLN B O 1
ATOM 4671 N N . LEU B 1 275 ? 15.891 -16.641 6.883 1 98 275 LEU B N 1
ATOM 4672 C CA . LEU B 1 275 ? 14.781 -17.156 6.09 1 98 275 LEU B CA 1
ATOM 4673 C C . LEU B 1 275 ? 15.281 -17.812 4.812 1 98 275 LEU B C 1
ATOM 4675 O O . LEU B 1 275 ? 14.789 -18.875 4.422 1 98 275 LEU B O 1
ATOM 4679 N N . ALA B 1 276 ? 16.234 -17.156 4.16 1 97.88 276 ALA B N 1
ATOM 4680 C CA . ALA B 1 276 ? 16.812 -17.719 2.943 1 97.88 276 ALA B CA 1
ATOM 4681 C C . ALA B 1 276 ? 17.438 -19.078 3.215 1 97.88 276 ALA B C 1
ATOM 4683 O O . ALA B 1 276 ? 17.219 -20.031 2.449 1 97.88 276 ALA B O 1
ATOM 4684 N N . GLU B 1 277 ? 18.172 -19.156 4.297 1 97.06 277 GLU B N 1
ATOM 4685 C CA . GLU B 1 277 ? 18.812 -20.422 4.66 1 97.06 277 GLU B CA 1
ATOM 4686 C C . GLU B 1 277 ? 17.781 -21.5 4.922 1 97.06 277 GLU B C 1
ATOM 4688 O O . GLU B 1 277 ? 17.906 -22.625 4.438 1 97.06 277 GLU B O 1
ATOM 4693 N N . ASP B 1 278 ? 16.75 -21.188 5.703 1 97 278 ASP B N 1
ATOM 4694 C CA . ASP B 1 278 ? 15.703 -22.156 6.008 1 97 278 ASP B CA 1
ATOM 4695 C C . ASP B 1 278 ? 14.977 -22.594 4.738 1 97 278 ASP B C 1
ATOM 4697 O O . ASP B 1 278 ? 14.688 -23.781 4.57 1 97 278 ASP B O 1
ATOM 4701 N N . LEU B 1 279 ? 14.68 -21.641 3.842 1 96.56 279 LEU B N 1
ATOM 4702 C CA . LEU B 1 279 ? 13.961 -21.922 2.605 1 96.56 279 LEU B CA 1
ATOM 4703 C C . LEU B 1 279 ? 14.781 -22.844 1.698 1 96.56 279 LEU B C 1
ATOM 4705 O O . LEU B 1 279 ? 14.266 -23.844 1.198 1 96.56 279 LEU B O 1
ATOM 4709 N N . HIS B 1 280 ? 16.062 -22.516 1.544 1 95.56 280 HIS B N 1
ATOM 4710 C CA . HIS B 1 280 ? 16.922 -23.328 0.683 1 95.56 280 HIS B CA 1
ATOM 4711 C C . HIS B 1 280 ? 17.141 -24.719 1.268 1 95.56 280 HIS B C 1
ATOM 4713 O O . HIS B 1 280 ? 17.156 -25.703 0.533 1 95.56 280 HIS B O 1
ATOM 4719 N N . ALA B 1 281 ? 17.359 -24.781 2.586 1 94.94 281 ALA B N 1
ATOM 4720 C CA . ALA B 1 281 ? 17.5 -26.078 3.234 1 94.94 281 ALA B CA 1
ATOM 4721 C C . ALA B 1 281 ? 16.234 -26.922 3.047 1 94.94 281 ALA B C 1
ATOM 4723 O O . ALA B 1 281 ? 16.328 -28.141 2.816 1 94.94 281 ALA B O 1
ATOM 4724 N N . ALA B 1 282 ? 15.055 -26.312 3.174 1 93.94 282 ALA B N 1
ATOM 4725 C CA . ALA B 1 282 ? 13.789 -27.031 3.018 1 93.94 282 ALA B CA 1
ATOM 4726 C C . ALA B 1 282 ? 13.633 -27.562 1.595 1 93.94 282 ALA B C 1
ATOM 4728 O O . ALA B 1 282 ? 13.125 -28.672 1.392 1 93.94 282 ALA B O 1
ATOM 4729 N N . THR B 1 283 ? 14.062 -26.766 0.63 1 91.5 283 THR B N 1
ATOM 4730 C CA . THR B 1 283 ? 13.945 -27.156 -0.768 1 91.5 283 THR B CA 1
ATOM 4731 C C . THR B 1 283 ? 14.836 -28.359 -1.062 1 91.5 283 THR B C 1
ATOM 4733 O O . THR B 1 283 ? 14.539 -29.156 -1.953 1 91.5 283 THR B O 1
ATOM 4736 N N . ARG B 1 284 ? 15.906 -28.578 -0.281 1 90.75 284 ARG B N 1
ATOM 4737 C CA . ARG B 1 284 ? 16.828 -29.703 -0.449 1 90.75 284 ARG B CA 1
ATOM 4738 C C . ARG B 1 284 ? 16.438 -30.859 0.467 1 90.75 284 ARG B C 1
ATOM 4740 O O . ARG B 1 284 ? 17.156 -31.859 0.541 1 90.75 284 ARG B O 1
ATOM 4747 N N . GLY B 1 285 ? 15.383 -30.703 1.229 1 88.25 285 GLY B N 1
ATOM 4748 C CA . GLY B 1 285 ? 14.945 -31.734 2.154 1 88.25 285 GLY B CA 1
ATOM 4749 C C . GLY B 1 285 ? 15.797 -31.797 3.41 1 88.25 285 GLY B C 1
ATOM 4750 O O . GLY B 1 285 ? 15.875 -32.844 4.051 1 88.25 285 GLY B O 1
ATOM 4751 N N . GLU B 1 286 ? 16.453 -30.734 3.758 1 91 286 GLU B N 1
ATOM 4752 C CA . GLU B 1 286 ? 17.422 -30.719 4.859 1 91 286 GLU B CA 1
ATOM 4753 C C . GLU B 1 286 ? 16.891 -29.922 6.047 1 91 286 GLU B C 1
ATOM 4755 O O . GLU B 1 286 ? 17.531 -29.844 7.094 1 91 286 GLU B O 1
ATOM 4760 N N . ALA B 1 287 ? 15.773 -29.328 5.926 1 86.62 287 ALA B N 1
ATOM 4761 C CA . ALA B 1 287 ? 15.266 -28.453 6.98 1 86.62 287 ALA B CA 1
ATOM 4762 C C . ALA B 1 287 ? 14.492 -29.25 8.023 1 86.62 287 ALA B C 1
ATOM 4764 O O . ALA B 1 287 ? 14.016 -30.359 7.75 1 86.62 287 ALA B O 1
ATOM 4765 N N . GLY B 1 288 ? 14.492 -28.688 9.258 1 86.62 288 GLY B N 1
ATOM 4766 C CA . GLY B 1 288 ? 13.711 -29.281 10.336 1 86.62 288 GLY B CA 1
ATOM 4767 C C . GLY B 1 288 ? 12.227 -29.344 10.023 1 86.62 288 GLY B C 1
ATOM 4768 O O . GLY B 1 288 ? 11.734 -28.641 9.148 1 86.62 288 GLY B O 1
ATOM 4769 N N . ALA B 1 289 ? 11.5 -30.172 10.75 1 87.19 289 ALA B N 1
ATOM 4770 C CA . ALA B 1 289 ? 10.078 -30.422 10.547 1 87.19 289 ALA B CA 1
ATOM 4771 C C . ALA B 1 289 ? 9.258 -29.156 10.727 1 87.19 289 ALA B C 1
ATOM 4773 O O . ALA B 1 289 ? 8.141 -29.047 10.211 1 87.19 289 ALA B O 1
ATOM 4774 N N . GLU B 1 290 ? 9.773 -28.203 11.406 1 87.81 290 GLU B N 1
ATOM 4775 C CA . GLU B 1 290 ? 9.055 -26.953 11.672 1 87.81 290 GLU B CA 1
ATOM 4776 C C . GLU B 1 290 ? 9.062 -26.047 10.445 1 87.81 290 GLU B C 1
ATOM 4778 O O . GLU B 1 290 ? 8.258 -25.109 10.359 1 87.81 290 GLU B O 1
ATOM 4783 N N . HIS B 1 291 ? 9.906 -26.266 9.516 1 91 291 HIS B N 1
ATOM 4784 C CA . HIS B 1 291 ? 10.023 -25.453 8.32 1 91 291 HIS B CA 1
ATOM 4785 C C . HIS B 1 291 ? 9.219 -26.047 7.164 1 91 291 HIS B C 1
ATOM 4787 O O . HIS B 1 291 ? 9.773 -26.344 6.105 1 91 291 HIS B O 1
ATOM 4793 N N . THR B 1 292 ? 7.93 -26.094 7.465 1 90.88 292 THR B N 1
ATOM 4794 C CA . THR B 1 292 ? 7.004 -26.531 6.43 1 90.88 292 THR B CA 1
ATOM 4795 C C . THR B 1 292 ? 6.82 -25.453 5.371 1 90.88 292 THR B C 1
ATOM 4797 O O . THR B 1 292 ? 7.203 -24.297 5.582 1 90.88 292 THR B O 1
ATOM 4800 N N . ALA B 1 293 ? 6.305 -25.828 4.191 1 91.44 293 ALA B N 1
ATOM 4801 C CA . ALA B 1 293 ? 5.988 -24.859 3.152 1 91.44 293 ALA B CA 1
ATOM 4802 C C . ALA B 1 293 ? 5.086 -23.75 3.695 1 91.44 293 ALA B C 1
ATOM 4804 O O . ALA B 1 293 ? 5.281 -22.562 3.381 1 91.44 293 ALA B O 1
ATOM 4805 N N . GLU B 1 294 ? 4.16 -24.172 4.562 1 91.94 294 GLU B N 1
ATOM 4806 C CA . GLU B 1 294 ? 3.211 -23.234 5.148 1 91.94 294 GLU B CA 1
ATOM 4807 C C . GLU B 1 294 ? 3.91 -22.266 6.09 1 91.94 294 GLU B C 1
ATOM 4809 O O . GLU B 1 294 ? 3.693 -21.047 6.008 1 91.94 294 GLU B O 1
ATOM 4814 N N . SER B 1 295 ? 4.738 -22.766 6.996 1 93.31 295 SER B N 1
ATOM 4815 C CA . SER B 1 295 ? 5.434 -21.922 7.965 1 93.31 295 SER B CA 1
ATOM 4816 C C . SER B 1 295 ? 6.387 -20.953 7.273 1 93.31 295 SER B C 1
ATOM 4818 O O . SER B 1 295 ? 6.473 -19.781 7.652 1 93.31 295 SER B O 1
ATOM 4820 N N . LEU B 1 296 ? 7.125 -21.438 6.27 1 95.75 296 LEU B N 1
ATOM 4821 C CA . LEU B 1 296 ? 8.07 -20.594 5.543 1 95.75 296 LEU B CA 1
ATOM 4822 C C . LEU B 1 296 ? 7.344 -19.516 4.75 1 95.75 296 LEU B C 1
ATOM 4824 O O . LEU B 1 296 ? 7.809 -18.375 4.664 1 95.75 296 LEU B O 1
ATOM 4828 N N . ARG B 1 297 ? 6.199 -19.875 4.211 1 95.62 297 ARG B N 1
ATOM 4829 C CA . ARG B 1 297 ? 5.391 -18.906 3.484 1 95.62 297 ARG B CA 1
ATOM 4830 C C . ARG B 1 297 ? 4.902 -17.797 4.41 1 95.62 297 ARG B C 1
ATOM 4832 O O . ARG B 1 297 ? 4.957 -16.609 4.059 1 95.62 297 ARG B O 1
ATOM 4839 N N . ARG B 1 298 ? 4.438 -18.188 5.586 1 95.31 298 ARG B N 1
ATOM 4840 C CA . ARG B 1 298 ? 3.992 -17.203 6.574 1 95.31 298 ARG B CA 1
ATOM 4841 C C . ARG B 1 298 ? 5.113 -16.234 6.93 1 95.31 298 ARG B C 1
ATOM 4843 O O . ARG B 1 298 ? 4.91 -15.016 6.945 1 95.31 298 ARG B O 1
ATOM 4850 N N . ARG B 1 299 ? 6.27 -16.75 7.223 1 96.44 299 ARG B N 1
ATOM 4851 C CA . ARG B 1 299 ? 7.426 -15.953 7.602 1 96.44 299 ARG B CA 1
ATOM 4852 C C . ARG B 1 299 ? 7.855 -15.031 6.465 1 96.44 299 ARG B C 1
ATOM 4854 O O . ARG B 1 299 ? 8.18 -13.867 6.691 1 96.44 299 ARG B O 1
ATOM 4861 N N . ALA B 1 300 ? 7.867 -15.602 5.238 1 98 300 ALA B N 1
ATOM 4862 C CA . ALA B 1 300 ? 8.297 -14.836 4.07 1 98 300 ALA B CA 1
ATOM 4863 C C . ALA B 1 300 ? 7.352 -13.672 3.795 1 98 300 ALA B C 1
ATOM 4865 O O . ALA B 1 300 ? 7.797 -12.547 3.555 1 98 300 ALA B O 1
ATOM 4866 N N . ASN B 1 301 ? 6.012 -13.953 3.834 1 97.75 301 ASN B N 1
ATOM 4867 C CA . ASN B 1 301 ? 5.02 -12.906 3.607 1 97.75 301 ASN B CA 1
ATOM 4868 C C . ASN B 1 301 ? 5.137 -11.789 4.641 1 97.75 301 ASN B C 1
ATOM 4870 O O . ASN B 1 301 ? 5.148 -10.609 4.289 1 97.75 301 ASN B O 1
ATOM 4874 N N . SER B 1 302 ? 5.27 -12.195 5.895 1 97.62 302 SER B N 1
ATOM 4875 C CA . SER B 1 302 ? 5.379 -11.234 6.984 1 97.62 302 SER B CA 1
ATOM 4876 C C . SER B 1 302 ? 6.621 -10.367 6.836 1 97.62 302 SER B C 1
ATOM 4878 O O . SER B 1 302 ? 6.555 -9.141 7 1 97.62 302 SER B O 1
ATOM 4880 N N . LEU B 1 303 ? 7.723 -10.992 6.547 1 98.5 303 LEU B N 1
ATOM 4881 C CA . LEU B 1 303 ? 8.984 -10.273 6.438 1 98.5 303 LEU B CA 1
ATOM 4882 C C . LEU B 1 303 ? 8.969 -9.312 5.254 1 98.5 303 LEU B C 1
ATOM 4884 O O . LEU B 1 303 ? 9.516 -8.211 5.336 1 98.5 303 LEU B O 1
ATOM 4888 N N . ALA B 1 304 ? 8.383 -9.742 4.125 1 98.75 304 ALA B N 1
ATOM 4889 C CA . ALA B 1 304 ? 8.258 -8.859 2.967 1 98.75 304 ALA B CA 1
ATOM 4890 C C . ALA B 1 304 ? 7.457 -7.605 3.314 1 98.75 304 ALA B C 1
ATOM 4892 O O . ALA B 1 304 ? 7.863 -6.488 2.979 1 98.75 304 ALA B O 1
ATOM 4893 N N . LEU B 1 305 ? 6.328 -7.746 4.047 1 98.69 305 LEU B N 1
ATOM 4894 C CA . LEU B 1 305 ? 5.496 -6.617 4.449 1 98.69 305 LEU B CA 1
ATOM 4895 C C . LEU B 1 305 ? 6.266 -5.668 5.359 1 98.69 305 LEU B C 1
ATOM 4897 O O . LEU B 1 305 ? 6.332 -4.465 5.094 1 98.69 305 LEU B O 1
ATOM 4901 N N . ARG B 1 306 ? 6.898 -6.188 6.348 1 98.62 306 ARG B N 1
ATOM 4902 C CA . ARG B 1 306 ? 7.566 -5.379 7.359 1 98.62 306 ARG B CA 1
ATOM 4903 C C . ARG B 1 306 ? 8.773 -4.656 6.773 1 98.62 306 ARG B C 1
ATOM 4905 O O . ARG B 1 306 ? 8.992 -3.477 7.055 1 98.62 306 ARG B O 1
ATOM 4912 N N . SER B 1 307 ? 9.547 -5.352 5.98 1 98.81 307 SER B N 1
ATOM 4913 C CA . SER B 1 307 ? 10.766 -4.758 5.441 1 98.81 307 SER B CA 1
ATOM 4914 C C . SER B 1 307 ? 10.445 -3.639 4.453 1 98.81 307 SER B C 1
ATOM 4916 O O . SER B 1 307 ? 11.117 -2.604 4.441 1 98.81 307 SER B O 1
ATOM 4918 N N . THR B 1 308 ? 9.445 -3.822 3.609 1 98.88 308 THR B N 1
ATOM 4919 C CA . THR B 1 308 ? 9.102 -2.785 2.643 1 98.88 308 THR B CA 1
ATOM 4920 C C . THR B 1 308 ? 8.492 -1.572 3.344 1 98.88 308 THR B C 1
ATOM 4922 O O . THR B 1 308 ? 8.719 -0.432 2.934 1 98.88 308 THR B O 1
ATOM 4925 N N . GLN B 1 309 ? 7.734 -1.771 4.402 1 98.75 309 GLN B N 1
ATOM 4926 C CA . GLN B 1 309 ? 7.203 -0.663 5.188 1 98.75 309 GLN B CA 1
ATOM 4927 C C . GLN B 1 309 ? 8.32 0.079 5.918 1 98.75 309 GLN B C 1
ATOM 4929 O O . GLN B 1 309 ? 8.266 1.301 6.07 1 98.75 309 GLN B O 1
ATOM 4934 N N . ALA B 1 310 ? 9.352 -0.655 6.328 1 98.69 310 ALA B N 1
ATOM 4935 C CA . ALA B 1 310 ? 10.523 -0.012 6.918 1 98.69 310 ALA B CA 1
ATOM 4936 C C . ALA B 1 310 ? 11.219 0.891 5.906 1 98.69 310 ALA B C 1
ATOM 4938 O O . ALA B 1 310 ? 11.633 2.006 6.238 1 98.69 310 ALA B O 1
ATOM 4939 N N . VAL B 1 311 ? 11.359 0.42 4.672 1 98.62 311 VAL B N 1
ATOM 4940 C CA . VAL B 1 311 ? 11.984 1.223 3.625 1 98.62 311 VAL B CA 1
ATOM 4941 C C . VAL B 1 311 ? 11.172 2.496 3.396 1 98.62 311 VAL B C 1
ATOM 4943 O O . VAL B 1 311 ? 11.742 3.584 3.266 1 98.62 311 VAL B O 1
ATOM 4946 N N . LEU B 1 312 ? 9.828 2.371 3.34 1 98.56 312 LEU B N 1
ATOM 4947 C CA . LEU B 1 312 ? 8.977 3.543 3.158 1 98.56 312 LEU B CA 1
ATOM 4948 C C . LEU B 1 312 ? 9.18 4.543 4.293 1 98.56 312 LEU B C 1
ATOM 4950 O O . LEU B 1 312 ? 9.328 5.742 4.047 1 98.56 312 LEU B O 1
ATOM 4954 N N . THR B 1 313 ? 9.195 4.039 5.547 1 97.88 313 THR B N 1
ATOM 4955 C CA . THR B 1 313 ? 9.422 4.895 6.707 1 97.88 313 THR B CA 1
ATOM 4956 C C . THR B 1 313 ? 10.766 5.605 6.602 1 97.88 313 THR B C 1
ATOM 4958 O O . THR B 1 313 ? 10.859 6.805 6.875 1 97.88 313 THR B O 1
ATOM 4961 N N . ALA B 1 314 ? 11.758 4.887 6.148 1 96.5 314 ALA B N 1
ATOM 4962 C CA . ALA B 1 314 ? 13.125 5.402 6.074 1 96.5 314 ALA B CA 1
ATOM 4963 C C . ALA B 1 314 ? 13.25 6.469 4.988 1 96.5 314 ALA B C 1
ATOM 4965 O O . ALA B 1 314 ? 14.047 7.398 5.113 1 96.5 314 ALA B O 1
ATOM 4966 N N . THR B 1 315 ? 12.453 6.379 3.908 1 95.69 315 THR B N 1
ATOM 4967 C CA . THR B 1 315 ? 12.594 7.277 2.77 1 95.69 315 THR B CA 1
ATOM 4968 C C . THR B 1 315 ? 11.672 8.484 2.918 1 95.69 315 THR B C 1
ATOM 4970 O O . THR B 1 315 ? 11.719 9.414 2.105 1 95.69 315 THR B O 1
ATOM 4973 N N . LYS B 1 316 ? 10.812 8.477 3.938 1 93.06 316 LYS B N 1
ATOM 4974 C CA . LYS B 1 316 ? 9.953 9.594 4.316 1 93.06 316 LYS B CA 1
ATOM 4975 C C . LYS B 1 316 ? 9.055 10.023 3.156 1 93.06 316 LYS B C 1
ATOM 4977 O O . LYS B 1 316 ? 8.523 9.172 2.436 1 93.06 316 LYS B O 1
ATOM 4982 N N . GLY B 1 317 ? 8.797 11.289 3.002 1 94.12 317 GLY B N 1
ATOM 4983 C CA . GLY B 1 317 ? 7.863 11.789 2.01 1 94.12 317 GLY B CA 1
ATOM 4984 C C . GLY B 1 317 ? 8.234 11.398 0.591 1 94.12 317 GLY B C 1
ATOM 4985 O O . GLY B 1 317 ? 7.355 11.125 -0.231 1 94.12 317 GLY B O 1
ATOM 4986 N N . ALA B 1 318 ? 9.562 11.406 0.259 1 94.62 318 ALA B N 1
ATOM 4987 C CA . ALA B 1 318 ? 10.008 11.031 -1.083 1 94.62 318 ALA B CA 1
ATOM 4988 C C . ALA B 1 318 ? 9.547 9.617 -1.437 1 94.62 318 ALA B C 1
ATOM 4990 O O . ALA B 1 318 ? 9.141 9.359 -2.572 1 94.62 318 ALA B O 1
ATOM 4991 N N . GLY B 1 319 ? 9.57 8.727 -0.456 1 97.19 319 GLY B N 1
ATOM 4992 C CA . GLY B 1 319 ? 9.188 7.344 -0.68 1 97.19 319 GLY B CA 1
ATOM 4993 C C . GLY B 1 319 ? 7.695 7.164 -0.905 1 97.19 319 GLY B C 1
ATOM 4994 O O . GLY B 1 319 ? 7.258 6.117 -1.381 1 97.19 319 GLY B O 1
ATOM 4995 N N . TYR B 1 320 ? 6.934 8.164 -0.513 1 97.62 320 TYR B N 1
ATOM 4996 C CA . TYR B 1 320 ? 5.484 8.102 -0.626 1 97.62 320 TYR B CA 1
ATOM 4997 C C . TYR B 1 320 ? 5.02 8.594 -1.992 1 97.62 320 TYR B C 1
ATOM 4999 O O . TYR B 1 320 ? 3.85 8.445 -2.35 1 97.62 320 TYR B O 1
ATOM 5007 N N . VAL B 1 321 ? 5.93 9.18 -2.809 1 97.94 321 VAL B N 1
ATOM 5008 C CA . VAL B 1 321 ? 5.621 9.672 -4.148 1 97.94 321 VAL B CA 1
ATOM 5009 C C . VAL B 1 321 ? 5.402 8.492 -5.094 1 97.94 321 VAL B C 1
ATOM 5011 O O . VAL B 1 321 ? 6.152 7.516 -5.059 1 97.94 321 VAL B O 1
ATOM 5014 N N . SER B 1 322 ? 4.348 8.586 -5.922 1 97.06 322 SER B N 1
ATOM 5015 C CA . SER B 1 322 ? 4.027 7.535 -6.883 1 97.06 322 SER B CA 1
ATOM 5016 C C . SER B 1 322 ? 5.203 7.258 -7.812 1 97.06 322 SER B C 1
ATOM 5018 O O . SER B 1 322 ? 5.801 8.188 -8.367 1 97.06 322 SER B O 1
ATOM 5020 N N . GLY B 1 323 ? 5.543 6.012 -7.938 1 95.06 323 GLY B N 1
ATOM 5021 C CA . GLY B 1 323 ? 6.613 5.629 -8.844 1 95.06 323 GLY B CA 1
ATOM 5022 C C . GLY B 1 323 ? 7.945 5.434 -8.141 1 95.06 323 GLY B C 1
ATOM 5023 O O . GLY B 1 323 ? 8.867 4.828 -8.703 1 95.06 323 GLY B O 1
ATOM 5024 N N . HIS B 1 324 ? 8.109 6.059 -6.918 1 97.69 324 HIS B N 1
ATOM 5025 C CA . HIS B 1 324 ? 9.312 5.797 -6.145 1 97.69 324 HIS B CA 1
ATOM 5026 C C . HIS B 1 324 ? 9.469 4.309 -5.848 1 97.69 324 HIS B C 1
ATOM 5028 O O . HIS B 1 324 ? 8.484 3.619 -5.59 1 97.69 324 HIS B O 1
ATOM 5034 N N . PRO B 1 325 ? 10.727 3.76 -5.82 1 98 325 PRO B N 1
ATOM 5035 C CA . PRO B 1 325 ? 10.922 2.332 -5.562 1 98 325 PRO B CA 1
ATOM 5036 C C . PRO B 1 325 ? 10.328 1.884 -4.227 1 98 325 PRO B C 1
ATOM 5038 O O . PRO B 1 325 ? 9.781 0.784 -4.129 1 98 325 PRO B O 1
ATOM 5041 N N . ALA B 1 326 ? 10.398 2.721 -3.162 1 98.44 326 ALA B N 1
ATOM 5042 C CA . ALA B 1 326 ? 9.82 2.377 -1.865 1 98.44 326 AL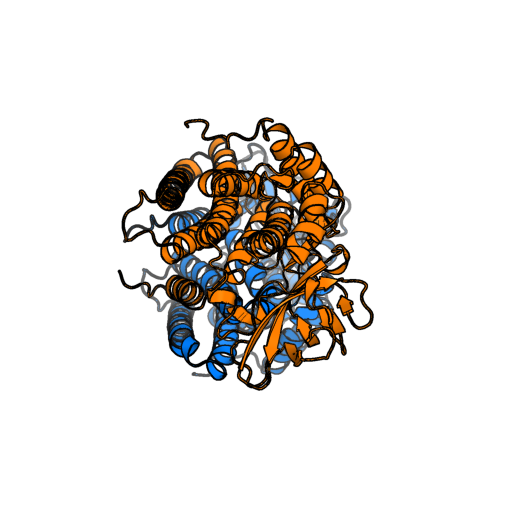A B CA 1
ATOM 5043 C C . ALA B 1 326 ? 8.297 2.264 -1.956 1 98.44 326 ALA B C 1
ATOM 5045 O O . ALA B 1 326 ? 7.703 1.346 -1.388 1 98.44 326 ALA B O 1
ATOM 5046 N N . GLU B 1 327 ? 7.703 3.248 -2.646 1 98.62 327 GLU B N 1
ATOM 5047 C CA . GLU B 1 327 ? 6.266 3.256 -2.885 1 98.62 327 GLU B CA 1
ATOM 5048 C C . GLU B 1 327 ? 5.82 1.995 -3.619 1 98.62 327 GLU B C 1
ATOM 5050 O O . GLU B 1 327 ? 4.871 1.327 -3.203 1 98.62 327 GLU B O 1
ATOM 5055 N N . ARG B 1 328 ? 6.473 1.624 -4.66 1 98.25 328 ARG B N 1
ATOM 5056 C CA . ARG B 1 328 ? 6.164 0.431 -5.445 1 98.25 328 ARG B CA 1
ATOM 5057 C C . ARG B 1 328 ? 6.34 -0.833 -4.609 1 98.25 328 ARG B C 1
ATOM 5059 O O . ARG B 1 328 ? 5.508 -1.739 -4.66 1 98.25 328 ARG B O 1
ATOM 5066 N N . ALA B 1 329 ? 7.434 -0.883 -3.828 1 98.62 329 ALA B N 1
ATOM 5067 C CA . ALA B 1 329 ? 7.758 -2.07 -3.043 1 98.62 329 ALA B CA 1
ATOM 5068 C C . ALA B 1 329 ? 6.656 -2.379 -2.035 1 98.62 329 ALA B C 1
ATOM 5070 O O . ALA B 1 329 ? 6.281 -3.539 -1.849 1 98.62 329 ALA B O 1
ATOM 5071 N N . VAL B 1 330 ? 6.105 -1.367 -1.399 1 98.69 330 VAL B N 1
ATOM 5072 C CA . VAL B 1 330 ? 5.055 -1.573 -0.41 1 98.69 330 VAL B CA 1
ATOM 5073 C C . VAL B 1 330 ? 3.799 -2.109 -1.095 1 98.69 330 VAL B C 1
ATOM 5075 O O . VAL B 1 330 ? 3.166 -3.045 -0.601 1 98.69 330 VAL B O 1
ATOM 5078 N N . ARG B 1 331 ? 3.441 -1.509 -2.211 1 98.62 331 ARG B N 1
ATOM 5079 C CA . ARG B 1 331 ? 2.268 -1.989 -2.934 1 98.62 331 ARG B CA 1
ATOM 5080 C C . ARG B 1 331 ? 2.447 -3.439 -3.371 1 98.62 331 ARG B C 1
ATOM 5082 O O . ARG B 1 331 ? 1.531 -4.254 -3.234 1 98.62 331 ARG B O 1
ATOM 5089 N N . GLU B 1 332 ? 3.615 -3.744 -3.869 1 98.75 332 GLU B N 1
ATOM 5090 C CA . GLU B 1 332 ? 3.906 -5.094 -4.348 1 98.75 332 GLU B CA 1
ATOM 5091 C C . GLU B 1 332 ? 3.871 -6.102 -3.205 1 98.75 332 GLU B C 1
ATOM 5093 O O . GLU B 1 332 ? 3.385 -7.223 -3.375 1 98.75 332 GLU B O 1
ATOM 5098 N N . ALA B 1 333 ? 4.359 -5.711 -2.043 1 98.81 333 ALA B N 1
ATOM 5099 C CA . ALA B 1 333 ? 4.383 -6.625 -0.903 1 98.81 333 ALA B CA 1
ATOM 5100 C C . ALA B 1 333 ? 2.969 -7.02 -0.485 1 98.81 333 ALA B C 1
ATOM 5102 O O . ALA B 1 333 ? 2.75 -8.117 0.029 1 98.81 333 ALA B O 1
ATOM 5103 N N . MET B 1 334 ? 1.961 -6.113 -0.74 1 98.69 334 MET B N 1
ATOM 5104 C CA . MET B 1 334 ? 0.58 -6.406 -0.366 1 98.69 334 MET B CA 1
ATOM 5105 C C . MET B 1 334 ? 0.032 -7.578 -1.173 1 98.69 334 MET B C 1
ATOM 5107 O O . MET B 1 334 ? -0.966 -8.188 -0.789 1 98.69 334 MET B O 1
ATOM 5111 N N . PHE B 1 335 ? 0.705 -7.875 -2.322 1 98.44 335 PHE B N 1
ATOM 5112 C CA . PHE B 1 335 ? 0.296 -8.969 -3.195 1 98.44 335 PHE B CA 1
ATOM 5113 C C . PHE B 1 335 ? 0.314 -10.297 -2.443 1 98.44 335 PHE B C 1
ATOM 5115 O O . PHE B 1 335 ? -0.524 -11.164 -2.688 1 98.44 335 PHE B O 1
ATOM 5122 N N . PHE B 1 336 ? 1.173 -10.469 -1.478 1 97.56 336 PHE B N 1
ATOM 5123 C CA . PHE B 1 336 ? 1.397 -11.727 -0.772 1 97.56 336 PHE B CA 1
ATOM 5124 C C . PHE B 1 336 ? 0.328 -11.953 0.291 1 97.56 336 PHE B C 1
ATOM 5126 O O . PHE B 1 336 ? 0.285 -13.008 0.924 1 97.56 336 PHE B O 1
ATOM 5133 N N . LEU B 1 337 ? -0.586 -10.961 0.497 1 96.69 337 LEU B N 1
ATOM 5134 C CA . LEU B 1 337 ? -1.723 -11.141 1.395 1 96.69 337 LEU B CA 1
ATOM 5135 C C . LEU B 1 337 ? -2.873 -11.836 0.68 1 96.69 337 LEU B C 1
ATOM 5137 O O . LEU B 1 337 ? -3.814 -12.305 1.323 1 96.69 337 LEU B O 1
ATOM 5141 N N . VAL B 1 338 ? -2.787 -11.875 -0.656 1 94 338 VAL B N 1
ATOM 5142 C CA . VAL B 1 338 ? -3.959 -12.375 -1.367 1 94 338 VAL B CA 1
ATOM 5143 C C . VAL B 1 338 ? -3.549 -13.516 -2.299 1 94 338 VAL B C 1
ATOM 5145 O O . VAL B 1 338 ? -4.301 -14.477 -2.484 1 94 338 VAL B O 1
ATOM 5148 N N . TRP B 1 339 ? -2.307 -13.414 -2.846 1 92.94 339 TRP B N 1
ATOM 5149 C CA . TRP B 1 339 ? -1.853 -14.406 -3.809 1 92.94 339 TRP B CA 1
ATOM 5150 C C . TRP B 1 339 ? -1.332 -15.656 -3.1 1 92.94 339 TRP B C 1
ATOM 5152 O O . TRP B 1 339 ? -0.523 -15.555 -2.174 1 92.94 339 TRP B O 1
ATOM 5162 N N . SER B 1 340 ? -1.801 -16.812 -3.561 1 88.19 340 SER B N 1
ATOM 5163 C CA . SER B 1 340 ? -1.324 -18.109 -3.066 1 88.19 340 SER B CA 1
ATOM 5164 C C . SER B 1 340 ? -1.409 -18.172 -1.546 1 88.19 340 SER B C 1
ATOM 5166 O O . SER B 1 340 ? -0.431 -18.531 -0.88 1 88.19 340 SER B O 1
ATOM 5168 N N . CYS B 1 341 ? -2.527 -17.781 -1.027 1 87.38 341 CYS B N 1
ATOM 5169 C CA . CYS B 1 341 ? -2.742 -17.781 0.415 1 87.38 341 CYS B CA 1
ATOM 5170 C C . CYS B 1 341 ? -3.838 -18.766 0.807 1 87.38 341 CYS B C 1
ATOM 5172 O O . CYS B 1 341 ? -4.988 -18.375 1.006 1 87.38 341 CYS B O 1
ATOM 5174 N N . PRO B 1 342 ? -3.404 -20.062 0.906 1 84.88 342 PRO B N 1
ATOM 5175 C CA . PRO B 1 342 ? -4.41 -20.969 1.453 1 84.88 342 PRO B CA 1
ATOM 5176 C C . PRO B 1 342 ? -4.918 -20.547 2.826 1 84.88 342 PRO B C 1
ATOM 5178 O O . PRO B 1 342 ? -4.312 -19.672 3.469 1 84.88 342 PRO B O 1
ATOM 5181 N N . GLN B 1 343 ? -5.953 -21.109 3.256 1 86.62 343 GLN B N 1
ATOM 5182 C CA . GLN B 1 343 ? -6.684 -20.656 4.438 1 86.62 343 GLN B CA 1
ATOM 5183 C C . GLN B 1 343 ? -5.77 -20.594 5.656 1 86.62 343 GLN B C 1
ATOM 5185 O O . GLN B 1 343 ? -5.797 -19.609 6.402 1 86.62 343 GLN B O 1
ATOM 5190 N N . PRO B 1 344 ? -4.875 -21.516 5.922 1 87.5 344 PRO B N 1
ATOM 5191 C CA . PRO B 1 344 ? -4.016 -21.438 7.102 1 87.5 344 PRO B CA 1
ATOM 5192 C C . PRO B 1 344 ? -3.033 -20.266 7.039 1 87.5 344 PRO B C 1
ATOM 5194 O O . PRO B 1 344 ? -2.723 -19.656 8.062 1 87.5 344 PRO B O 1
ATOM 5197 N N . VAL B 1 345 ? -2.539 -19.984 5.863 1 90.88 345 VAL B N 1
ATOM 5198 C CA . VAL B 1 345 ? -1.595 -18.891 5.68 1 90.88 345 VAL B CA 1
ATOM 5199 C C . VAL B 1 345 ? -2.307 -17.547 5.891 1 90.88 345 VAL B C 1
ATOM 5201 O O . VAL B 1 345 ? -1.807 -16.672 6.602 1 90.88 345 VAL B O 1
ATOM 5204 N N . ALA B 1 346 ? -3.504 -17.391 5.289 1 92.81 346 ALA B N 1
ATOM 5205 C CA . ALA B 1 346 ? -4.297 -16.172 5.453 1 92.81 346 ALA B CA 1
ATOM 5206 C C . ALA B 1 346 ? -4.688 -15.969 6.914 1 92.81 346 ALA B C 1
ATOM 5208 O O . ALA B 1 346 ? -4.609 -14.852 7.434 1 92.81 346 ALA B O 1
ATOM 5209 N N . ALA B 1 347 ? -5.074 -17.062 7.57 1 93.06 347 ALA B N 1
ATOM 5210 C CA . ALA B 1 347 ? -5.473 -17 8.977 1 93.06 347 ALA B CA 1
ATOM 5211 C C . ALA B 1 347 ? -4.301 -16.594 9.859 1 93.06 347 ALA B C 1
ATOM 5213 O O . ALA B 1 347 ? -4.473 -15.836 10.828 1 93.06 347 ALA B O 1
ATOM 5214 N N . ALA B 1 348 ? -3.172 -17.078 9.547 1 92.69 348 ALA B N 1
ATOM 5215 C CA . ALA B 1 348 ? -1.981 -16.719 10.312 1 92.69 348 ALA B CA 1
ATOM 5216 C C . ALA B 1 348 ? -1.653 -15.242 10.172 1 92.69 348 ALA B C 1
ATOM 5218 O O . ALA B 1 348 ? -1.256 -14.594 11.148 1 92.69 348 ALA B O 1
ATOM 5219 N N . ALA B 1 349 ? -1.743 -14.742 8.969 1 95.31 349 ALA B N 1
ATOM 5220 C CA . ALA B 1 349 ? -1.518 -13.312 8.758 1 95.31 349 ALA B CA 1
ATOM 5221 C C . ALA B 1 349 ? -2.498 -12.477 9.578 1 95.31 349 ALA B C 1
ATOM 5223 O O . ALA B 1 349 ? -2.105 -11.5 10.219 1 95.31 349 ALA B O 1
ATOM 5224 N N . LEU B 1 350 ? -3.775 -12.891 9.562 1 97 350 LEU B N 1
ATOM 5225 C CA . LEU B 1 350 ? -4.812 -12.18 10.297 1 97 350 LEU B CA 1
ATOM 5226 C C . LEU B 1 350 ? -4.523 -12.195 11.797 1 97 350 LEU B C 1
ATOM 5228 O O . LEU B 1 350 ? -4.688 -11.18 12.477 1 97 350 LEU B O 1
ATOM 5232 N N . LYS B 1 351 ? -4.062 -13.305 12.273 1 95.06 351 LYS B N 1
ATOM 5233 C CA . LYS B 1 351 ? -3.701 -13.414 13.688 1 95.06 351 LYS B CA 1
ATOM 5234 C C . LYS B 1 351 ? -2.506 -12.523 14.016 1 95.06 351 LYS B C 1
ATOM 5236 O O . LYS B 1 351 ? -2.465 -11.906 15.086 1 95.06 351 LYS B O 1
ATOM 5241 N N . GLU B 1 352 ? -1.546 -12.508 13.094 1 94.38 352 GLU B N 1
ATOM 5242 C CA . GLU B 1 352 ? -0.393 -11.633 13.273 1 94.38 352 GLU B CA 1
ATOM 5243 C C . GLU B 1 352 ? -0.818 -10.172 13.359 1 94.38 352 GLU B C 1
ATOM 5245 O O . GLU B 1 352 ? -0.369 -9.438 14.234 1 94.38 352 GLU B O 1
ATOM 5250 N N . PHE B 1 353 ? -1.706 -9.727 12.492 1 96.31 353 PHE B N 1
ATOM 5251 C CA . PHE B 1 353 ? -2.172 -8.352 12.484 1 96.31 353 PHE B CA 1
ATOM 5252 C C . PHE B 1 353 ? -2.938 -8.023 13.758 1 96.31 353 PHE B C 1
ATOM 5254 O O . PHE B 1 353 ? -2.844 -6.914 14.281 1 96.31 353 PHE B O 1
ATOM 5261 N N . ALA B 1 354 ? -3.676 -8.992 14.227 1 93.25 354 ALA B N 1
ATOM 5262 C CA . ALA B 1 354 ? -4.516 -8.789 15.406 1 93.25 354 ALA B CA 1
ATOM 5263 C C . ALA B 1 354 ? -3.703 -8.938 16.688 1 93.25 354 ALA B C 1
ATOM 5265 O O . ALA B 1 354 ? -4.223 -8.719 17.781 1 93.25 354 ALA B O 1
ATOM 5266 N N . CYS B 1 355 ? -2.293 -9.281 16.609 1 85.25 355 CYS B N 1
ATOM 5267 C CA . CYS B 1 355 ? -1.377 -9.484 17.719 1 85.25 355 CYS B CA 1
ATOM 5268 C C . CYS B 1 355 ? -1.875 -10.594 18.641 1 85.25 355 CYS B C 1
ATOM 5270 O O . CYS B 1 355 ? -1.866 -10.453 19.859 1 85.25 355 CYS B O 1
ATOM 5272 N N . THR B 1 356 ? -2.51 -11.516 18.172 1 65.06 356 THR B N 1
ATOM 5273 C CA . THR B 1 356 ? -2.969 -12.664 18.953 1 65.06 356 THR B CA 1
ATOM 5274 C C . THR B 1 356 ? -2.135 -13.898 18.625 1 65.06 356 THR B C 1
ATOM 5276 O O . THR B 1 356 ? -2.547 -15.023 18.922 1 65.06 356 THR B O 1
ATOM 5279 N N . MET B 1 357 ? -1.019 -13.633 17.922 1 55.31 357 MET B N 1
ATOM 5280 C CA . MET B 1 357 ? -0.212 -14.805 17.594 1 55.31 357 MET B CA 1
ATOM 5281 C C . MET B 1 357 ? 0.2 -15.539 18.875 1 55.31 357 MET B C 1
ATOM 5283 O O . MET B 1 357 ? 0.484 -14.914 19.891 1 55.31 357 MET B O 1
ATOM 5287 N N . ASP B 1 358 ? -0.361 -16.688 19.156 1 45.06 358 ASP B N 1
ATOM 5288 C CA . ASP B 1 358 ? 0.035 -17.562 20.266 1 45.06 358 ASP B CA 1
ATOM 5289 C C . ASP B 1 358 ? 1.548 -17.531 20.469 1 45.06 358 ASP B C 1
ATOM 5291 O O . ASP B 1 358 ? 2.312 -17.594 19.5 1 45.06 358 ASP B O 1
ATOM 5295 N N . GLY B 1 359 ? 2.209 -16.734 21.422 1 35.62 359 GLY B N 1
ATOM 5296 C CA . GLY B 1 359 ? 3.555 -17.141 21.781 1 35.62 359 GLY B CA 1
ATOM 5297 C C . GLY B 1 359 ? 3.809 -18.625 21.562 1 35.62 359 GLY B C 1
ATOM 5298 O O . GLY B 1 359 ? 2.869 -19.422 21.547 1 35.62 359 GLY B O 1
#

Solvent-accessible surface area (backbone atoms only — not comparable to full-atom values): 35728 Å² total; per-residue (Å²): 130,80,80,77,61,47,80,62,90,55,78,59,61,68,54,38,52,54,40,42,74,43,36,57,58,43,63,71,67,40,48,70,57,60,67,61,50,49,50,34,38,76,61,49,54,52,10,34,69,33,52,54,95,47,67,19,64,44,57,51,57,49,35,49,30,50,47,40,19,53,38,13,37,27,24,49,48,62,39,50,50,48,50,36,28,48,51,24,45,49,49,41,68,68,26,86,36,60,55,33,30,68,68,45,45,55,38,40,28,42,83,79,39,41,45,17,36,34,48,46,65,80,75,69,37,74,71,82,52,91,63,70,58,27,34,32,47,81,48,97,66,31,34,33,33,34,38,47,36,72,63,17,53,32,48,83,73,23,50,28,34,31,30,55,31,34,32,94,87,60,31,14,36,32,29,54,39,54,40,85,40,74,41,42,42,60,48,76,51,50,62,35,66,44,56,30,20,34,33,33,16,33,31,38,33,48,71,26,73,40,48,54,58,30,33,34,42,63,79,29,72,61,44,73,70,70,49,66,67,65,61,58,57,49,40,62,26,19,35,29,42,7,45,24,50,40,22,41,53,53,29,45,58,53,18,74,79,36,70,89,38,40,65,53,30,50,48,47,45,52,54,51,50,52,50,51,50,48,51,53,31,34,58,70,71,67,42,60,89,76,56,36,52,61,52,45,32,45,52,21,39,51,45,17,42,30,38,19,48,38,31,23,40,72,47,26,66,66,16,42,26,54,76,28,70,36,32,49,44,39,42,47,36,56,46,55,48,39,52,92,44,52,68,70,45,43,50,49,52,39,30,51,50,55,68,59,56,75,127,129,80,81,76,60,45,83,63,89,54,77,58,61,67,53,38,53,54,40,41,74,43,35,56,58,42,64,73,68,40,47,71,56,60,68,62,50,49,50,34,38,76,60,48,57,50,10,34,70,31,51,54,94,48,67,19,66,43,58,51,56,49,34,49,30,48,46,40,19,53,39,14,37,28,24,49,48,64,39,49,50,48,50,36,28,47,54,24,46,48,49,38,67,67,26,87,36,60,56,33,30,69,68,46,45,55,38,40,28,44,83,78,40,42,45,17,37,35,48,46,65,81,73,68,38,74,69,81,51,90,64,69,58,27,34,33,45,81,51,97,65,30,34,31,33,35,39,46,36,75,64,16,53,32,46,82,74,22,49,28,34,31,28,56,32,34,32,93,87,60,30,16,37,33,30,55,39,54,39,85,39,74,40,42,43,61,46,75,52,49,60,35,66,46,58,28,22,35,34,33,17,33,30,37,32,47,71,27,73,40,47,52,58,32,34,34,43,64,78,30,70,61,44,73,70,71,49,66,67,66,61,58,56,50,40,61,25,19,35,28,42,7,45,25,50,41,24,40,52,53,28,46,57,53,19,75,79,36,70,89,38,39,65,53,32,50,47,45,45,51,52,52,51,52,50,51,52,50,52,52,31,34,58,69,71,68,42,59,87,76,54,36,51,63,52,46,33,45,51,21,39,51,44,17,42,29,36,19,49,38,31,24,41,73,45,26,67,66,16,42,27,53,75,28,69,35,34,48,43,39,41,47,34,56,47,54,48,39,51,92,43,53,68,71,45,44,50,49,52,41,31,50,50,54,68,60,56,76,127

Secondary structure (DSSP, 8-state):
--------SS-SHHHHHHHHHHHHHHHHH----HHHHHHHHHTTGGGTTS-GGGT-----HHHHHHHHHHHHHH-HHHHHHHHHHHHHHHHHHT-S-HHHHHHHHHHHTTTTS-EEEE-GGGTTSSTT-SS-SEEEEE-SSEEEEEEEEEEETTGGG-SEEEEEEE-TTS-EEEEEEETTSTTEEEPPPPPBSS-GGG--EEEEEEEEEEEGGGEEEEEETTHHHHS---THHHHHHHHHHHHHHHHHHHHHHHHHH-GGGHHHHHHHHHHHHHHHHHHHHHHTT-S-TT--HHHHHHHHHHHHHHHHHHHHHHHHHHHHBTT-HHHHHHHHHGGGGTTT--HHHHHHHHHHHTT----/--------SS-SHHHHHHHHHHHHHHHHH----HHHHHHHHHTTGGGTTS-GGGT-----HHHHHHHHHHHHHH-HHHHHHHHHHHHHHHHHHT-S-HHHHHHHHHHHTTTTS-EEEE-GGGTTSSTT-SS-SEEEEE-SSEEEEEEEEEEETTGGG-SEEEEEEE-TTS-EEEEEEETTSTTEEEPPPPPBSS-GGG--EEEEEEEEEEEGGGEEEEEETTHHHHS---THHHHHHHHHHHHHHHHHHHHHHHHHH-GGGHHHHHHHHHHHHHHHHHHHHHHTT-S-TT--HHHHHHHHHHHHHHHHHHHHHHHHHHHTBTT-HHHHHHHHHGGGGTTT--HHHHHHHHHHHTT----

Organism: NCBI:txid2527985

Nearest PDB structures (foldseek):
  2dvl-assembly1_A  TM=8.466E-01  e=7.683E-18  Thermus thermophilus HB8
  7szv-assembly1_A-2  TM=8.470E-01  e=1.232E-15  Mycobacterium marinum
  3d6b-assembly1_B  TM=7.930E-01  e=2.772E-13  Burkholderia pseudomallei 1710b
  3eon-assembly1_B  TM=7.388E-01  e=1.161E-13  Burkholderia pseudomallei 1710b
  3d6b-assembly1_A  TM=7.370E-01  e=1.106E-13  Burkholderia pseudomallei 1710b